Protein AF-0000000072359428 (afdb_homodimer)

Solvent-accessible surface area (backbone atoms only — not comparable to full-atom values): 25818 Å² total; per-residue (Å²): 136,83,78,75,73,73,77,70,77,73,68,70,81,66,77,70,60,79,61,84,50,52,76,42,73,44,47,51,70,35,73,36,71,45,83,36,93,67,62,65,69,83,27,44,45,38,39,34,38,40,37,38,38,74,99,46,74,60,21,38,40,35,39,33,54,75,74,69,42,76,48,71,44,74,64,81,57,83,37,56,37,70,33,96,43,54,81,77,38,55,28,41,31,28,56,56,30,44,73,77,65,28,30,40,38,32,34,34,37,30,34,48,50,47,34,39,37,45,51,29,32,71,46,52,74,50,75,50,70,48,94,87,64,39,36,37,41,33,33,39,54,5,24,58,64,51,44,80,48,59,40,67,79,58,61,63,51,73,48,74,44,77,77,54,98,65,18,16,26,31,37,36,38,32,40,68,87,61,87,81,65,48,63,41,32,38,41,38,44,39,96,77,50,70,48,75,50,73,47,54,70,83,56,72,94,73,79,73,75,74,76,71,76,76,75,75,70,74,67,75,69,65,82,73,131,136,83,79,76,76,74,77,71,79,75,70,71,79,66,77,68,60,79,61,83,49,52,76,41,72,44,47,52,70,36,74,36,69,45,83,37,92,68,64,62,66,82,28,44,45,37,40,34,39,40,38,39,36,73,98,46,75,60,20,37,39,34,38,31,55,76,74,69,42,75,48,70,43,73,63,82,55,84,36,55,38,70,33,97,42,56,80,77,39,54,28,41,30,28,57,56,30,43,73,78,64,26,30,39,39,33,33,35,39,30,34,47,48,49,35,39,36,46,52,28,32,71,45,53,74,48,76,50,70,47,94,86,65,38,36,36,42,32,32,39,55,5,24,59,63,52,44,81,46,60,40,68,79,59,60,62,51,75,48,76,46,76,76,52,98,62,18,16,26,31,38,36,37,32,40,68,89,62,89,79,66,50,63,40,32,38,41,38,45,39,97,81,49,71,48,76,51,73,48,55,68,83,56,73,96,72,78,74,74,74,78,72,75,74,77,76,72,72,68,75,70,64,81,74,130

Radius of gyration: 37.24 Å; Cα contacts (8 Å, |Δi|>4): 942; chains: 2; bounding box: 55×124×77 Å

Nearest PDB structures (foldseek):
  9gwt-assembly1_P  TM=5.109E-01  e=6.189E-21  Homo sapiens
  4bfg-assembly1_A  TM=5.091E-01  e=2.464E-17  Mus musculus
  4bfe-assembly3_C  TM=4.968E-01  e=8.534E-16  Mus musculus
  8d2v-assembly1_C  TM=3.908E-01  e=1.036E-04  Mus musculus
  6kru-assembly3_E  TM=4.128E-01  e=3.398E-03  Mus musculus

Structure (mmCIF, N/CA/C/O backbone):
data_AF-0000000072359428-model_v1
#
loop_
_entity.id
_entity.type
_entity.pdbx_description
1 polymer 'Uncharacterized protein'
#
loop_
_atom_site.group_PDB
_atom_site.id
_atom_site.type_symbol
_atom_site.label_atom_id
_atom_site.label_alt_id
_atom_site.label_comp_id
_atom_site.label_asym_id
_atom_site.label_entity_id
_atom_site.label_seq_id
_atom_site.pdbx_PDB_ins_code
_atom_site.Cartn_x
_atom_site.Cartn_y
_atom_site.Cartn_z
_atom_site.occupancy
_atom_site.B_iso_or_equiv
_atom_site.auth_seq_id
_atom_site.auth_comp_id
_atom_site.auth_asym_id
_atom_site.auth_atom_id
_atom_site.pdbx_PDB_model_num
ATOM 1 N N . MET A 1 1 ? 34.844 -5.832 9.617 1 22.41 1 MET A N 1
ATOM 2 C CA . MET A 1 1 ? 33.844 -5.688 8.57 1 22.41 1 MET A CA 1
ATOM 3 C C . MET A 1 1 ? 32.469 -6.062 9.078 1 22.41 1 MET A C 1
ATOM 5 O O . MET A 1 1 ? 32.219 -7.215 9.445 1 22.41 1 MET A O 1
ATOM 9 N N . LYS A 1 2 ? 31.766 -5.066 9.742 1 27.42 2 LYS A N 1
ATOM 10 C CA . LYS A 1 2 ? 30.641 -5.09 10.664 1 27.42 2 LYS A CA 1
ATOM 11 C C . LYS A 1 2 ? 29.375 -5.582 9.977 1 27.42 2 LYS A C 1
ATOM 13 O O . LYS A 1 2 ? 29.016 -5.094 8.898 1 27.42 2 LYS A O 1
ATOM 18 N N . ASN A 1 3 ? 29 -6.863 10.156 1 22.38 3 ASN A N 1
ATOM 19 C CA . ASN A 1 3 ? 27.844 -7.629 9.711 1 22.38 3 ASN A CA 1
ATOM 20 C C . ASN A 1 3 ? 26.547 -6.902 10.031 1 22.38 3 ASN A C 1
ATOM 22 O O . ASN A 1 3 ? 26.156 -6.801 11.195 1 22.38 3 ASN A O 1
ATOM 26 N N . LYS A 1 4 ? 26.297 -5.797 9.305 1 32.72 4 LYS A N 1
ATOM 27 C CA . LYS A 1 4 ? 25.016 -5.09 9.445 1 32.72 4 LYS A CA 1
ATOM 28 C C . LYS A 1 4 ? 23.844 -6.059 9.383 1 32.72 4 LYS A C 1
ATOM 30 O O . LYS A 1 4 ? 23.656 -6.746 8.375 1 32.72 4 LYS A O 1
ATOM 35 N N . HIS A 1 5 ? 23.516 -6.719 10.477 1 26.56 5 HIS A N 1
ATOM 36 C CA . HIS A 1 5 ? 22.391 -7.613 10.711 1 26.56 5 HIS A CA 1
ATOM 37 C C . HIS A 1 5 ? 21.094 -7.023 10.172 1 26.56 5 HIS A C 1
ATOM 39 O O . HIS A 1 5 ? 20.609 -6 10.672 1 26.56 5 HIS A O 1
ATOM 45 N N . MET A 1 6 ? 20.984 -7.086 8.93 1 27.69 6 MET A N 1
ATOM 46 C CA . MET A 1 6 ? 19.672 -6.887 8.328 1 27.69 6 MET A CA 1
ATOM 47 C C . MET A 1 6 ? 18.609 -7.742 9.023 1 27.69 6 MET A C 1
ATOM 49 O O . MET A 1 6 ? 18.672 -8.969 8.984 1 27.69 6 MET A O 1
ATOM 53 N N . LYS A 1 7 ? 18.219 -7.375 10.18 1 28.61 7 LYS A N 1
ATOM 54 C CA . LYS A 1 7 ? 17.094 -8.016 10.859 1 28.61 7 LYS A CA 1
ATOM 55 C C . LYS A 1 7 ? 15.906 -8.211 9.914 1 28.61 7 LYS A C 1
ATOM 57 O O . LYS A 1 7 ? 15.328 -7.242 9.422 1 28.61 7 LYS A O 1
ATOM 62 N N . TYR A 1 8 ? 15.984 -9.32 9.133 1 27.42 8 TYR A N 1
ATOM 63 C CA . TYR A 1 8 ? 14.859 -9.859 8.367 1 27.42 8 TYR A CA 1
ATOM 64 C C . TYR A 1 8 ? 13.602 -9.93 9.227 1 27.42 8 TYR A C 1
ATOM 66 O O . TYR A 1 8 ? 13.656 -10.297 10.398 1 27.42 8 TYR A O 1
ATOM 74 N N . PHE A 1 9 ? 12.766 -9.023 9.016 1 29.16 9 PHE A N 1
ATOM 75 C CA . PHE A 1 9 ? 11.414 -9.109 9.555 1 29.16 9 PHE A CA 1
ATOM 76 C C . PHE A 1 9 ? 10.812 -10.484 9.289 1 29.16 9 PHE A C 1
ATOM 78 O O . PHE A 1 9 ? 10.477 -10.812 8.148 1 29.16 9 PHE A O 1
ATOM 85 N N . HIS A 1 10 ? 11.32 -11.469 9.969 1 27.42 10 HIS A N 1
ATOM 86 C CA . HIS A 1 10 ? 10.547 -12.695 9.875 1 27.42 10 HIS A CA 1
ATOM 87 C C . HIS A 1 10 ? 9.102 -12.469 10.305 1 27.42 10 HIS A C 1
ATOM 89 O O . HIS A 1 10 ? 8.82 -12.258 11.484 1 27.42 10 HIS A O 1
ATOM 95 N N . TYR A 1 11 ? 8.344 -11.766 9.547 1 30.64 11 TYR A N 1
ATOM 96 C CA . TYR A 1 11 ? 6.906 -11.812 9.766 1 30.64 11 TYR A CA 1
ATOM 97 C C . TYR A 1 11 ? 6.414 -13.258 9.836 1 30.64 11 TYR A C 1
ATOM 99 O O . TYR A 1 11 ? 6.609 -14.031 8.891 1 30.64 11 TYR A O 1
ATOM 107 N N . SER A 1 12 ? 6.461 -13.766 10.93 1 31.34 12 SER A N 1
ATOM 108 C CA . SER A 1 12 ? 5.703 -15.008 11.062 1 31.34 12 SER A CA 1
ATOM 109 C C . SER A 1 12 ? 4.32 -14.875 10.43 1 31.34 12 SER A C 1
ATOM 111 O O . SER A 1 12 ? 3.641 -13.867 10.609 1 31.34 12 SER A O 1
ATOM 113 N N . LEU A 1 13 ? 4.051 -15.422 9.32 1 35.75 13 LEU A N 1
ATOM 114 C CA . LEU A 1 13 ? 2.73 -15.656 8.75 1 35.75 13 LEU A CA 1
ATOM 115 C C . LEU A 1 13 ? 1.681 -15.805 9.844 1 35.75 13 LEU A C 1
ATOM 117 O O . LEU A 1 13 ? 1.686 -16.797 10.586 1 35.75 13 LEU A O 1
ATOM 121 N N . CYS A 1 14 ? 1.365 -14.859 10.5 1 36.5 14 CYS A N 1
ATOM 122 C CA . CYS A 1 14 ? 0.191 -15.023 11.352 1 36.5 14 CYS A CA 1
ATOM 123 C C . CYS A 1 14 ? -0.975 -15.602 10.562 1 36.5 14 CYS A C 1
ATOM 125 O O . CYS A 1 14 ? -1.206 -15.227 9.414 1 36.5 14 CYS A O 1
ATOM 127 N N . ALA A 1 15 ? -1.546 -16.734 10.867 1 38.88 15 ALA A N 1
ATOM 128 C CA . ALA A 1 15 ? -2.631 -17.594 10.406 1 38.88 15 ALA A CA 1
ATOM 129 C C . ALA A 1 15 ? -3.812 -16.781 9.906 1 38.88 15 ALA A C 1
ATOM 131 O O . ALA A 1 15 ? -4.516 -17.188 8.977 1 38.88 15 ALA A O 1
ATOM 132 N N . GLY A 1 1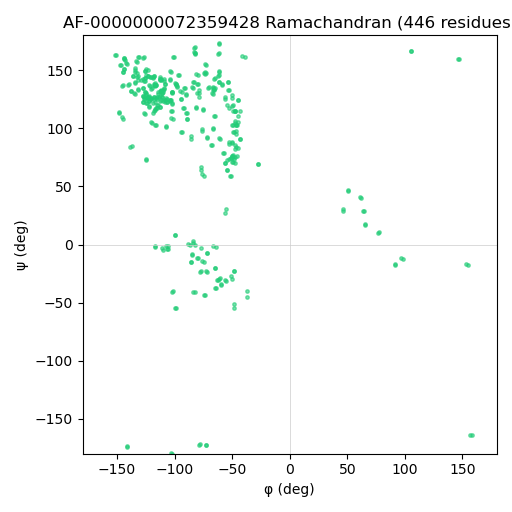6 ? -4.242 -15.75 10.602 1 41.44 16 GLY A N 1
ATOM 133 C CA . GLY A 1 16 ? -5.641 -15.359 10.492 1 41.44 16 GLY A CA 1
ATOM 134 C C . GLY A 1 16 ? -5.949 -14.609 9.211 1 41.44 16 GLY A C 1
ATOM 135 O O . GLY A 1 16 ? -7.066 -14.125 9.023 1 41.44 16 GLY A O 1
ATOM 136 N N . VAL A 1 17 ? -5 -14.031 8.617 1 48.41 17 VAL A N 1
ATOM 137 C CA . VAL A 1 17 ? -5.492 -13.344 7.43 1 48.41 17 VAL A CA 1
ATOM 138 C C . VAL A 1 17 ? -5.863 -14.367 6.359 1 48.41 17 VAL A C 1
ATOM 140 O O . VAL A 1 17 ? -5.031 -15.188 5.957 1 48.41 17 VAL A O 1
ATOM 143 N N . GLN A 1 18 ? -7.078 -14.812 6.316 1 49.91 18 GLN A N 1
ATOM 144 C CA . GLN A 1 18 ? -7.555 -15.648 5.223 1 49.91 18 GLN A CA 1
ATOM 145 C C . GLN A 1 18 ? -7.238 -15.023 3.867 1 49.91 18 GLN A C 1
ATOM 147 O O . GLN A 1 18 ? -7.949 -14.133 3.41 1 49.91 18 GLN A O 1
ATOM 152 N N . LEU A 1 19 ? -5.988 -14.805 3.609 1 54.59 19 LEU A N 1
ATOM 153 C CA . LEU A 1 19 ? -5.656 -14.312 2.277 1 54.59 19 LEU A CA 1
ATOM 154 C C . LEU A 1 19 ? -6.078 -15.312 1.207 1 54.59 19 LEU A C 1
ATOM 156 O O . LEU A 1 19 ? -5.676 -16.484 1.245 1 54.59 19 LEU A O 1
ATOM 160 N N . THR A 1 20 ? -7.297 -15.148 0.69 1 60.06 20 THR A N 1
ATOM 161 C CA . THR A 1 20 ? -7.512 -15.914 -0.532 1 60.06 20 THR A CA 1
ATOM 162 C C . THR A 1 20 ? -6.359 -15.703 -1.513 1 60.06 20 THR A C 1
ATOM 164 O O . THR A 1 20 ? -6.082 -14.57 -1.914 1 60.06 20 THR A O 1
ATOM 167 N N . LEU A 1 21 ? -5.461 -16.609 -1.476 1 72.81 21 LEU A N 1
ATOM 168 C CA . LEU A 1 21 ? -4.293 -16.516 -2.342 1 72.81 21 LEU A CA 1
ATOM 169 C C . LEU A 1 21 ? -4.648 -16.875 -3.779 1 72.81 21 LEU A C 1
ATOM 171 O O . LEU A 1 21 ? -5.238 -17.922 -4.031 1 72.81 21 LEU A O 1
ATOM 175 N N . PRO A 1 22 ? -4.5 -15.891 -4.633 1 78.56 22 PRO A N 1
ATOM 176 C CA . PRO A 1 22 ? -4.695 -16.266 -6.035 1 78.56 22 PRO A CA 1
ATOM 177 C C . PRO A 1 22 ? -3.818 -17.438 -6.457 1 78.56 22 PRO A C 1
ATOM 179 O O . PRO A 1 22 ? -2.721 -17.625 -5.922 1 78.56 22 PRO A O 1
ATOM 182 N N . CYS A 1 23 ? -4.398 -18.359 -7.266 1 86.38 23 CYS A N 1
ATOM 183 C CA . CYS A 1 23 ? -3.65 -19.469 -7.848 1 86.38 23 CYS A CA 1
ATOM 184 C C . CYS A 1 23 ? -3.061 -19.078 -9.195 1 86.38 23 CYS A C 1
ATOM 186 O O . CYS A 1 23 ? -3.736 -18.469 -10.023 1 86.38 23 CYS A O 1
ATOM 188 N N . LEU A 1 24 ? -1.746 -19.359 -9.242 1 90.81 24 LEU A N 1
ATOM 189 C CA . LEU A 1 24 ? -1.085 -19.156 -10.523 1 90.81 24 LEU A CA 1
ATOM 190 C C . LEU A 1 24 ? -0.657 -20.5 -11.133 1 90.81 24 LEU A C 1
ATOM 192 O O . LEU A 1 24 ? -0.22 -21.391 -10.414 1 90.81 24 LEU A O 1
ATOM 196 N N . TYR A 1 25 ? -0.8 -20.625 -12.508 1 93.25 25 TYR A N 1
ATOM 197 C CA . TYR A 1 25 ? -0.506 -21.875 -13.211 1 93.25 25 TYR A CA 1
ATOM 198 C C . TYR A 1 25 ? 0.501 -21.641 -14.328 1 93.25 25 TYR A C 1
ATOM 200 O O . TYR A 1 25 ? 0.16 -21.734 -15.508 1 93.25 25 TYR A O 1
ATOM 208 N N . PRO A 1 26 ? 1.696 -21.422 -13.953 1 94.62 26 PRO A N 1
ATOM 209 C CA . PRO A 1 26 ? 2.695 -21.281 -15.008 1 94.62 26 PRO A CA 1
ATOM 210 C C . PRO A 1 26 ? 3.035 -22.609 -15.688 1 94.62 26 PRO A C 1
ATOM 212 O O . PRO A 1 26 ? 2.902 -23.672 -15.078 1 94.62 26 PRO A O 1
ATOM 215 N N . VAL A 1 27 ? 3.488 -22.516 -16.938 1 95.25 27 VAL A N 1
ATOM 216 C CA . VAL A 1 27 ? 3.812 -23.719 -17.703 1 95.25 27 VAL A CA 1
ATOM 217 C C . VAL A 1 27 ? 5.316 -23.969 -17.656 1 95.25 27 VAL A C 1
ATOM 219 O O . VAL A 1 27 ? 6.117 -23.062 -17.875 1 95.25 27 VAL A O 1
ATOM 222 N N . CYS A 1 28 ? 5.605 -25.188 -17.484 1 95 28 CYS A N 1
ATOM 223 C CA . CYS A 1 28 ? 7.004 -25.594 -17.406 1 95 28 CYS A CA 1
ATOM 224 C C . CYS A 1 28 ? 7.746 -25.203 -18.688 1 95 28 CYS A C 1
ATOM 226 O O . CYS A 1 28 ? 7.23 -25.391 -19.781 1 95 28 CYS A O 1
ATOM 228 N N . GLY A 1 29 ? 8.961 -24.688 -18.453 1 94.38 29 GLY A N 1
ATOM 229 C CA . GLY A 1 29 ? 9.797 -24.328 -19.594 1 94.38 29 GLY A CA 1
ATOM 230 C C . GLY A 1 29 ? 9.625 -22.891 -20.031 1 94.38 29 GLY A C 1
ATOM 231 O O . GLY A 1 29 ? 10.445 -22.359 -20.781 1 94.38 29 GLY A O 1
ATOM 232 N N . TYR A 1 30 ? 8.57 -22.312 -19.594 1 94 30 TYR A N 1
ATOM 233 C CA . TYR A 1 30 ? 8.32 -20.922 -19.953 1 94 30 TYR A CA 1
ATOM 234 C C . TYR A 1 30 ? 8.656 -19.984 -18.797 1 94 30 TYR A C 1
ATOM 236 O O . TYR A 1 30 ? 9.031 -20.438 -17.703 1 94 30 TYR A O 1
ATOM 244 N N . LYS A 1 31 ? 8.453 -18.688 -19.047 1 93 31 LYS A N 1
ATOM 245 C CA . LYS A 1 31 ? 8.727 -17.688 -18.031 1 93 31 LYS A CA 1
ATOM 246 C C . LYS A 1 31 ? 7.488 -17.406 -17.188 1 93 31 LYS A C 1
ATOM 248 O O . LYS A 1 31 ? 6.375 -17.328 -17.703 1 93 31 LYS A O 1
ATOM 253 N N . GLY A 1 32 ? 7.703 -17.359 -15.906 1 93.56 32 GLY A N 1
ATOM 254 C CA . GLY A 1 32 ? 6.645 -16.953 -15 1 93.56 32 GLY A CA 1
ATOM 255 C C . GLY A 1 32 ? 6.93 -15.625 -14.312 1 93.56 32 GLY A C 1
ATOM 256 O O . GLY A 1 32 ? 8.07 -15.352 -13.93 1 93.56 32 GLY A O 1
ATOM 257 N N . ILE A 1 33 ? 5.863 -14.836 -14.141 1 90.81 33 ILE A N 1
ATOM 258 C CA . ILE A 1 33 ? 6.012 -13.523 -13.516 1 90.81 33 ILE A CA 1
ATOM 259 C C . ILE A 1 33 ? 5.023 -13.391 -12.359 1 90.81 33 ILE A C 1
ATOM 261 O O . ILE A 1 33 ? 3.842 -13.703 -12.5 1 90.81 33 ILE A O 1
ATOM 265 N N . LEU A 1 34 ? 5.535 -13.031 -11.25 1 90.75 34 LEU A N 1
ATOM 266 C CA . LEU A 1 34 ? 4.695 -12.766 -10.086 1 90.75 34 LEU A CA 1
ATOM 267 C C . LEU A 1 34 ? 4.734 -11.289 -9.711 1 90.75 34 LEU A C 1
ATOM 269 O O . LEU A 1 34 ? 5.805 -10.742 -9.438 1 90.75 34 LEU A O 1
ATOM 273 N N . SER A 1 35 ? 3.598 -10.711 -9.586 1 87.75 35 SER A N 1
ATOM 274 C CA . SER A 1 35 ? 3.525 -9.281 -9.312 1 87.75 35 SER A CA 1
ATOM 275 C C . SER A 1 35 ? 3.336 -9.016 -7.82 1 87.75 35 SER A C 1
ATOM 277 O O . SER A 1 35 ? 2.789 -9.852 -7.102 1 87.75 35 SER A O 1
ATOM 279 N N . CYS A 1 36 ? 3.928 -7.938 -7.41 1 84.75 36 CYS A N 1
ATOM 280 C CA . CYS A 1 36 ? 3.695 -7.348 -6.098 1 84.75 36 CYS A CA 1
ATOM 281 C C . CYS A 1 36 ? 3.219 -5.906 -6.227 1 84.75 36 CYS A C 1
ATOM 283 O O . CYS A 1 36 ? 3.725 -5.152 -7.059 1 84.75 36 CYS A O 1
ATOM 285 N N . PRO A 1 37 ? 2.018 -5.695 -5.613 1 71.25 37 PRO A N 1
ATOM 286 C CA . PRO A 1 37 ? 1.482 -4.34 -5.766 1 71.25 37 PRO A CA 1
ATOM 287 C C . PRO A 1 37 ? 2.521 -3.258 -5.484 1 71.25 37 PRO A C 1
ATOM 289 O O . PRO A 1 37 ? 3.359 -3.42 -4.594 1 71.25 37 PRO A O 1
ATOM 292 N N . ARG A 1 38 ? 2.807 -2.514 -6.625 1 61.66 38 ARG A N 1
ATOM 293 C CA . ARG A 1 38 ? 3.711 -1.375 -6.508 1 61.66 38 ARG A CA 1
ATOM 294 C C . ARG A 1 38 ? 2.959 -0.117 -6.09 1 61.66 38 ARG A C 1
ATOM 296 O O . ARG A 1 38 ? 1.984 0.274 -6.738 1 61.66 38 ARG A O 1
ATOM 303 N N . ILE A 1 39 ? 2.893 0.075 -4.887 1 60.44 39 ILE A N 1
ATOM 304 C CA 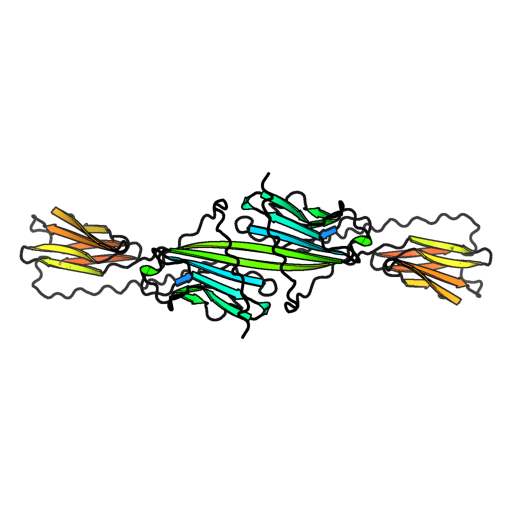. ILE A 1 39 ? 2.355 1.424 -4.746 1 60.44 39 ILE A CA 1
ATOM 305 C C . ILE A 1 39 ? 3.455 2.449 -5.016 1 60.44 39 ILE A C 1
ATOM 307 O O . ILE A 1 39 ? 4.625 2.088 -5.172 1 60.44 39 ILE A O 1
ATOM 311 N N . SER A 1 40 ? 3.266 3.676 -4.809 1 60.97 40 SER A N 1
ATOM 312 C CA . SER A 1 40 ? 4.156 4.793 -5.105 1 60.97 40 SER A CA 1
ATOM 313 C C . SER A 1 40 ? 5.574 4.516 -4.617 1 60.97 40 SER A C 1
ATOM 315 O O . SER A 1 40 ? 5.773 4.145 -3.459 1 60.97 40 SER A O 1
ATOM 317 N N . LEU A 1 41 ? 6.566 4.398 -5.629 1 58.88 41 LEU A N 1
ATOM 318 C CA . LEU A 1 41 ? 7.98 4.191 -5.348 1 58.88 41 LEU A CA 1
ATOM 319 C C . LEU A 1 41 ? 8.477 5.18 -4.297 1 58.88 41 LEU A C 1
ATOM 321 O O . LEU A 1 41 ? 9.445 4.902 -3.588 1 58.88 41 LEU A O 1
ATOM 325 N N . THR A 1 42 ? 7.762 6.258 -4.191 1 64.38 42 THR A N 1
ATOM 326 C CA . THR A 1 42 ? 8.273 7.273 -3.277 1 64.38 42 THR A CA 1
ATOM 327 C C . THR A 1 42 ? 7.926 6.93 -1.833 1 64.38 42 THR A C 1
ATOM 329 O O . THR A 1 42 ? 8.609 7.363 -0.904 1 64.38 42 THR A O 1
ATOM 332 N N . THR A 1 43 ? 7.051 5.957 -1.706 1 75.44 43 THR A N 1
ATOM 333 C CA . THR A 1 43 ? 6.617 5.734 -0.331 1 75.44 43 THR A CA 1
ATOM 334 C C . THR A 1 43 ? 7.012 4.34 0.14 1 75.44 43 THR A C 1
ATOM 336 O O . THR A 1 43 ? 6.832 4 1.312 1 75.44 43 THR A O 1
ATOM 339 N N . VAL A 1 44 ? 7.648 3.582 -0.77 1 77 44 VAL A N 1
ATOM 340 C CA . VAL A 1 44 ? 7.953 2.207 -0.386 1 77 44 VAL A CA 1
ATOM 341 C C . VAL A 1 44 ? 9.266 2.164 0.391 1 77 44 VAL A C 1
ATOM 343 O O . VAL A 1 44 ? 10.234 2.828 0.019 1 77 44 VAL A O 1
ATOM 346 N N . LEU A 1 45 ? 9.273 1.443 1.448 1 82.69 45 LEU A N 1
ATOM 347 C CA . LEU A 1 45 ? 10.477 1.282 2.264 1 82.69 45 LEU A CA 1
ATOM 348 C C . LEU A 1 45 ? 11.172 -0.04 1.952 1 82.69 45 LEU A C 1
ATOM 350 O O . LEU A 1 45 ? 12.352 -0.058 1.611 1 82.69 45 LEU A O 1
ATOM 354 N N . VAL A 1 46 ? 10.531 -0.972 2.043 1 85.88 46 VAL A N 1
ATOM 355 C CA . VAL A 1 46 ? 11.094 -2.303 1.845 1 85.88 46 VAL A CA 1
ATOM 356 C C . VAL A 1 46 ? 10.062 -3.209 1.183 1 85.88 46 VAL A C 1
ATOM 358 O O . VAL A 1 46 ? 8.875 -3.15 1.511 1 85.88 46 VAL A O 1
ATOM 361 N N . THR A 1 47 ? 10.508 -3.967 0.244 1 88.06 47 THR A N 1
ATOM 362 C CA . THR A 1 47 ? 9.711 -5.035 -0.352 1 88.06 47 THR A CA 1
ATOM 363 C C . THR A 1 47 ? 10.398 -6.387 -0.167 1 88.06 47 THR A C 1
ATOM 365 O O . THR A 1 47 ? 11.609 -6.508 -0.361 1 88.06 47 THR A O 1
ATOM 368 N N . THR A 1 48 ? 9.641 -7.355 0.239 1 90.5 48 THR A N 1
ATOM 369 C CA . THR A 1 48 ? 10.211 -8.672 0.491 1 90.5 48 THR A CA 1
ATOM 370 C C . THR A 1 48 ? 9.383 -9.766 -0.183 1 90.5 48 THR A C 1
ATOM 372 O O . THR A 1 48 ? 8.148 -9.742 -0.123 1 90.5 48 THR A O 1
ATOM 375 N N . TRP A 1 49 ? 10.094 -10.656 -0.857 1 92.44 49 TRP A N 1
ATOM 376 C CA . TRP A 1 49 ? 9.492 -11.898 -1.334 1 92.44 49 TRP A CA 1
ATOM 377 C C . TRP A 1 49 ? 9.914 -13.078 -0.464 1 92.44 49 TRP A C 1
ATOM 379 O O . TRP A 1 49 ? 11.102 -13.289 -0.224 1 92.44 49 TRP A O 1
ATOM 389 N N . GLU A 1 50 ? 8.945 -13.742 0.053 1 94 50 GLU A N 1
ATOM 390 C CA . GLU A 1 50 ? 9.195 -15.031 0.695 1 94 50 GLU A CA 1
ATOM 391 C C . GLU A 1 50 ? 8.773 -16.188 -0.208 1 94 50 GLU A C 1
ATOM 393 O O . GLU A 1 50 ? 7.617 -16.266 -0.626 1 94 50 GLU A O 1
ATOM 398 N N . ILE A 1 51 ? 9.664 -17 -0.433 1 94.75 51 ILE A N 1
ATOM 399 C CA . ILE A 1 51 ? 9.445 -18.125 -1.332 1 94.75 51 ILE A CA 1
ATOM 400 C C . ILE A 1 51 ? 9.477 -19.438 -0.539 1 94.75 51 ILE A C 1
ATOM 402 O O . ILE A 1 51 ? 10.492 -19.766 0.075 1 94.75 51 ILE A O 1
ATOM 406 N N . ILE A 1 52 ? 8.414 -20.109 -0.562 1 94.06 52 ILE A N 1
ATOM 407 C CA . ILE A 1 52 ? 8.281 -21.375 0.164 1 94.06 52 ILE A CA 1
ATOM 408 C C . ILE A 1 52 ? 8.055 -22.516 -0.822 1 94.06 52 ILE A C 1
ATOM 410 O O . ILE A 1 52 ? 6.941 -22.688 -1.33 1 94.06 52 ILE A O 1
ATOM 414 N N . LEU A 1 53 ? 9.094 -23.266 -1.055 1 92.56 53 LEU A N 1
ATOM 415 C CA . LEU A 1 53 ? 9.039 -24.391 -1.972 1 92.56 53 LEU A CA 1
ATOM 416 C C . LEU A 1 53 ? 8.93 -25.703 -1.207 1 92.56 53 LEU A C 1
ATOM 418 O O . LEU A 1 53 ? 9.211 -25.75 -0.007 1 92.56 53 LEU A O 1
ATOM 422 N N . ARG A 1 54 ? 8.508 -26.672 -1.927 1 84.5 54 ARG A N 1
ATOM 423 C CA . ARG A 1 54 ? 8.359 -27.984 -1.301 1 84.5 54 ARG A CA 1
ATOM 424 C C . ARG A 1 54 ? 9.719 -28.562 -0.916 1 84.5 54 ARG A C 1
ATOM 426 O O . ARG A 1 54 ? 10.656 -28.531 -1.711 1 84.5 54 ARG A O 1
ATOM 433 N N . ASP A 1 55 ? 9.875 -29.016 0.293 1 82.31 55 ASP A N 1
ATOM 434 C CA . ASP A 1 55 ? 11.016 -29.75 0.823 1 82.31 55 ASP A CA 1
ATOM 435 C C . ASP A 1 55 ? 12.273 -28.891 0.835 1 82.31 55 ASP A C 1
ATOM 437 O O . ASP A 1 55 ? 13.383 -29.391 0.63 1 82.31 55 ASP A O 1
ATOM 441 N N . LYS A 1 56 ? 12.156 -27.641 0.726 1 86.5 56 LYS A N 1
ATOM 442 C CA . LYS A 1 56 ? 13.281 -26.719 0.812 1 86.5 56 LYS A CA 1
ATOM 443 C C . LYS A 1 56 ? 13.039 -25.641 1.868 1 86.5 56 LYS A C 1
ATOM 445 O O . LYS A 1 56 ? 11.891 -25.297 2.156 1 86.5 56 LYS A O 1
ATOM 450 N N . PRO A 1 57 ? 14.094 -25.188 2.467 1 89.81 57 PRO A N 1
ATOM 451 C CA . PRO A 1 57 ? 13.922 -24.031 3.34 1 89.81 57 PRO A CA 1
ATOM 452 C C . PRO A 1 57 ? 13.414 -22.797 2.592 1 89.81 57 PRO A C 1
ATOM 454 O O . PRO A 1 57 ? 13.703 -22.625 1.403 1 89.81 57 PRO A O 1
ATOM 457 N N . SER A 1 58 ? 12.68 -22.031 3.314 1 93.19 58 SER A N 1
ATOM 458 C CA . SER A 1 58 ? 12.148 -20.828 2.686 1 93.19 58 SER A CA 1
ATOM 459 C C . SER A 1 58 ? 13.266 -19.859 2.297 1 93.19 58 SER A C 1
ATOM 461 O O . SER A 1 58 ? 14.305 -19.812 2.959 1 93.19 58 SER A O 1
ATOM 463 N N . CYS A 1 59 ? 13.023 -19.266 1.21 1 93.5 59 CYS A N 1
ATOM 464 C CA . CYS A 1 59 ? 13.906 -18.25 0.671 1 93.5 59 CYS A CA 1
ATOM 465 C C . CYS A 1 59 ? 13.281 -16.859 0.782 1 93.5 59 CYS A C 1
ATOM 467 O O . CYS A 1 59 ? 12.078 -16.703 0.565 1 93.5 59 CYS A O 1
ATOM 469 N N . THR A 1 60 ? 14.133 -15.883 1.176 1 93.5 60 THR A N 1
ATOM 470 C CA . THR A 1 60 ? 13.633 -14.508 1.264 1 93.5 60 THR A CA 1
ATOM 471 C C . THR A 1 60 ? 14.477 -13.57 0.404 1 93.5 60 THR A C 1
ATOM 473 O O . THR A 1 60 ? 15.703 -13.594 0.476 1 93.5 60 THR A O 1
ATOM 476 N N . ARG A 1 61 ? 13.844 -12.859 -0.424 1 91.5 61 ARG A N 1
ATOM 477 C CA . ARG A 1 61 ? 14.469 -11.789 -1.188 1 91.5 61 ARG A CA 1
ATOM 478 C C . ARG A 1 61 ? 13.891 -10.43 -0.805 1 91.5 61 ARG A C 1
ATOM 480 O O . ARG A 1 61 ? 12.672 -10.242 -0.82 1 91.5 61 ARG A O 1
ATOM 487 N N . ALA A 1 62 ? 14.812 -9.531 -0.454 1 90.69 62 ALA A N 1
ATOM 488 C CA . ALA A 1 62 ? 14.336 -8.227 0.012 1 90.69 62 ALA A CA 1
ATOM 489 C C . ALA A 1 62 ? 14.969 -7.094 -0.791 1 90.69 62 ALA A C 1
ATOM 491 O O . ALA A 1 62 ? 16.125 -7.191 -1.204 1 90.69 62 ALA A O 1
ATOM 492 N N . TYR A 1 63 ? 14.211 -6.07 -1.037 1 88.12 63 TYR A N 1
ATOM 493 C CA . TYR A 1 63 ? 14.68 -4.824 -1.634 1 88.12 63 TYR A CA 1
ATOM 494 C C . TYR A 1 63 ? 14.43 -3.645 -0.7 1 88.12 63 TYR A C 1
ATOM 496 O O . TYR A 1 63 ? 13.305 -3.443 -0.233 1 88.12 63 TYR A O 1
ATOM 504 N N . ARG A 1 64 ? 15.492 -2.961 -0.467 1 84.75 64 ARG A N 1
ATOM 505 C CA . ARG A 1 64 ? 15.406 -1.755 0.349 1 84.75 64 ARG A CA 1
ATOM 506 C C . ARG A 1 64 ? 15.586 -0.503 -0.502 1 84.75 64 ARG A C 1
ATOM 508 O O . ARG A 1 64 ? 16.656 -0.277 -1.062 1 84.75 64 ARG A O 1
ATOM 515 N N . ARG A 1 65 ? 14.695 0.307 -0.438 1 81 65 ARG A N 1
ATOM 516 C CA . ARG A 1 65 ? 14.695 1.473 -1.316 1 81 65 ARG A CA 1
ATOM 517 C C . ARG A 1 65 ? 15.734 2.494 -0.867 1 81 65 ARG A C 1
ATOM 519 O O . ARG A 1 65 ? 16.453 3.062 -1.693 1 81 65 ARG A O 1
ATOM 526 N N . HIS A 1 66 ? 15.852 2.785 0.421 1 77.81 66 HIS A N 1
ATOM 527 C CA . HIS A 1 66 ? 16.719 3.84 0.937 1 77.81 66 HIS A CA 1
ATOM 528 C C . HIS A 1 66 ? 18.172 3.588 0.562 1 77.81 66 HIS A C 1
ATOM 530 O O . HIS A 1 66 ? 18.922 4.531 0.294 1 77.81 66 HIS A O 1
ATOM 536 N N . THR A 1 67 ? 18.531 2.328 0.542 1 82.44 67 THR A N 1
ATOM 537 C CA . THR A 1 67 ? 19.906 1.992 0.206 1 82.44 67 THR A CA 1
ATOM 538 C C . THR A 1 67 ? 20 1.419 -1.206 1 82.44 67 THR A C 1
ATOM 540 O O . THR A 1 67 ? 21.094 1.162 -1.71 1 82.44 67 THR A O 1
ATOM 543 N N . ASN A 1 68 ? 18.891 1.256 -1.797 1 84.19 68 ASN A N 1
ATOM 544 C CA . ASN A 1 68 ? 18.828 0.633 -3.115 1 84.19 68 ASN A CA 1
ATOM 545 C C . ASN A 1 68 ? 19.594 -0.692 -3.146 1 84.19 68 ASN A C 1
ATOM 547 O O . ASN A 1 68 ? 20.406 -0.928 -4.043 1 84.19 68 ASN A O 1
ATOM 551 N N . GLU A 1 69 ? 19.359 -1.477 -2.16 1 86.56 69 GLU A N 1
ATOM 552 C CA . GLU A 1 69 ? 20.047 -2.756 -2.021 1 86.56 69 GLU A CA 1
ATOM 553 C C . GLU A 1 69 ? 19.062 -3.92 -2.043 1 86.56 69 GLU A C 1
ATOM 555 O O . GLU A 1 69 ? 17.938 -3.795 -1.551 1 86.56 69 GLU A O 1
ATOM 560 N N . THR A 1 70 ? 19.578 -5.012 -2.684 1 87.62 70 THR A N 1
ATOM 561 C CA . THR A 1 70 ? 18.844 -6.266 -2.605 1 87.62 70 THR A CA 1
ATOM 562 C C . THR A 1 70 ? 19.578 -7.273 -1.733 1 87.62 70 THR A C 1
ATOM 564 O O . THR A 1 70 ? 20.812 -7.305 -1.723 1 87.62 70 THR A O 1
ATOM 567 N N . ARG A 1 71 ? 18.859 -7.949 -1.011 1 88.56 71 ARG A N 1
ATOM 568 C CA . ARG A 1 71 ? 19.406 -9.008 -0.17 1 88.56 71 ARG A CA 1
ATOM 569 C C . ARG A 1 71 ? 18.641 -10.312 -0.358 1 88.56 71 ARG A C 1
ATOM 571 O O . ARG A 1 71 ? 17.422 -10.297 -0.554 1 88.56 71 ARG A O 1
ATOM 578 N N . ALA A 1 72 ? 19.406 -11.414 -0.353 1 90.5 72 ALA A N 1
ATOM 579 C CA . ALA A 1 72 ? 18.797 -12.734 -0.422 1 90.5 72 ALA A CA 1
ATOM 580 C C . ALA A 1 72 ? 19.25 -13.609 0.743 1 90.5 72 ALA A C 1
ATOM 582 O O . ALA A 1 72 ? 20.438 -13.633 1.086 1 90.5 72 ALA A O 1
ATOM 583 N N . ILE A 1 73 ? 18.266 -14.141 1.332 1 91.25 73 ILE A N 1
ATOM 584 C CA . ILE A 1 73 ? 18.547 -15.039 2.441 1 91.25 73 ILE A CA 1
ATOM 585 C C . ILE A 1 73 ? 18.125 -16.453 2.082 1 91.25 73 ILE A C 1
ATOM 587 O O . ILE A 1 73 ? 16.953 -16.688 1.777 1 91.25 73 ILE A O 1
ATOM 591 N N . ASN A 1 74 ? 19.062 -17.438 2.072 1 91.31 74 ASN A N 1
ATOM 592 C CA . ASN A 1 74 ? 18.812 -18.859 1.838 1 91.31 74 ASN A CA 1
ATOM 593 C C . ASN A 1 74 ? 18.281 -19.109 0.429 1 91.31 74 ASN A C 1
ATOM 595 O O . ASN A 1 74 ? 17.422 -19.969 0.227 1 91.31 74 ASN A O 1
ATOM 599 N N . CYS A 1 75 ? 18.672 -18.25 -0.493 1 90 75 CYS A N 1
ATOM 600 C CA . CYS A 1 75 ? 18.172 -18.422 -1.854 1 90 75 CYS A CA 1
ATOM 601 C C . CYS A 1 75 ? 19.234 -19.047 -2.754 1 90 75 CYS A C 1
ATOM 603 O O . CYS A 1 75 ? 20.344 -18.516 -2.879 1 90 75 CYS A O 1
ATOM 605 N N . SER A 1 76 ? 18.984 -20.25 -3.096 1 78.31 76 SER A N 1
ATOM 606 C CA . SER A 1 76 ? 19.953 -20.938 -3.945 1 78.31 76 SER A CA 1
ATOM 607 C C . SER A 1 76 ? 19.422 -21.094 -5.367 1 78.31 76 SER A C 1
ATOM 609 O O . SER A 1 76 ? 20.141 -21.547 -6.258 1 78.31 76 SER A O 1
ATOM 611 N N . HIS A 1 77 ? 18.25 -20.641 -5.57 1 73.81 77 HIS A N 1
ATOM 612 C CA . HIS A 1 77 ? 17.672 -20.844 -6.891 1 73.81 77 HIS A CA 1
ATOM 613 C C . HIS A 1 77 ? 18.016 -19.703 -7.832 1 73.81 77 HIS A C 1
ATOM 615 O O . HIS A 1 77 ? 17.5 -18.594 -7.676 1 73.81 77 HIS A O 1
ATOM 621 N N . GLU A 1 78 ? 18.781 -20.016 -8.797 1 79.06 78 GLU A N 1
ATOM 622 C CA . GLU A 1 78 ? 19.188 -19 -9.766 1 79.06 78 GLU A CA 1
ATOM 623 C C . GLU A 1 78 ? 18.047 -18.656 -10.719 1 79.06 78 GLU A C 1
ATOM 625 O O . GLU A 1 78 ? 18.062 -17.594 -11.352 1 79.06 78 GLU A O 1
ATOM 630 N N . THR A 1 79 ? 17.094 -19.516 -10.695 1 90.12 79 THR A N 1
ATOM 631 C CA . THR A 1 79 ? 16.031 -19.312 -11.68 1 90.12 79 THR A CA 1
ATOM 632 C C . THR A 1 79 ? 14.977 -18.344 -11.156 1 90.12 79 THR A C 1
ATOM 634 O O . THR A 1 79 ? 14.117 -17.891 -11.906 1 90.12 79 THR A O 1
ATOM 637 N N . ILE A 1 80 ? 15.008 -18.109 -9.875 1 90 80 ILE A N 1
ATOM 638 C CA . ILE A 1 80 ? 14.086 -17.156 -9.281 1 90 80 ILE A CA 1
ATOM 639 C C . ILE A 1 80 ? 14.82 -15.836 -9 1 90 80 ILE A C 1
ATOM 641 O O . ILE A 1 80 ? 15.766 -15.805 -8.211 1 90 80 ILE A O 1
ATOM 645 N N . SER A 1 81 ? 14.438 -14.82 -9.664 1 88.19 81 SER A N 1
ATOM 646 C CA . SER A 1 81 ? 15.133 -13.539 -9.523 1 88.19 81 SER A CA 1
ATOM 647 C C . SER A 1 81 ? 14.156 -12.375 -9.602 1 88.19 81 SER A C 1
ATOM 649 O O . SER A 1 81 ? 13 -12.547 -10.008 1 88.19 81 SER A O 1
ATOM 651 N N . TRP A 1 82 ? 14.711 -11.211 -9.039 1 84.31 82 TRP A N 1
ATOM 652 C CA . TRP A 1 82 ? 13.961 -9.977 -9.273 1 84.31 82 TRP A CA 1
ATOM 653 C C . TRP A 1 82 ? 13.883 -9.664 -10.758 1 84.31 82 TRP A C 1
ATOM 655 O O . TRP A 1 82 ? 14.773 -10.031 -11.531 1 84.31 82 TRP A O 1
ATOM 665 N N . ASP A 1 83 ? 12.734 -9.125 -10.992 1 77.56 83 ASP A N 1
ATOM 666 C CA . ASP A 1 83 ? 12.75 -8.57 -12.344 1 77.56 83 ASP A CA 1
ATOM 667 C C . ASP A 1 83 ? 13.812 -7.484 -12.484 1 77.56 83 ASP A C 1
ATOM 669 O O . ASP A 1 83 ? 14.375 -7.027 -11.492 1 77.56 83 ASP A O 1
ATOM 673 N N . SER A 1 84 ? 14.234 -7.039 -13.57 1 67.56 84 SER A N 1
ATOM 674 C CA . SER A 1 84 ? 15.367 -6.172 -13.867 1 67.56 84 SER A CA 1
ATOM 675 C C . SER A 1 84 ? 15.359 -4.93 -12.984 1 67.56 84 SER A C 1
ATOM 677 O O . SER A 1 84 ? 16.422 -4.441 -12.586 1 67.56 84 SER A O 1
ATOM 679 N N . ARG A 1 85 ? 14.281 -4.453 -12.555 1 70.88 85 ARG A N 1
ATOM 680 C CA . ARG A 1 85 ? 14.305 -3.207 -11.797 1 70.88 85 ARG A CA 1
ATOM 681 C C . ARG A 1 85 ? 13.383 -3.283 -10.586 1 70.88 85 ARG A C 1
ATOM 683 O O . ARG A 1 85 ? 12.273 -2.748 -10.617 1 70.88 85 ARG A O 1
ATOM 690 N N . PRO A 1 86 ? 14.023 -3.883 -9.453 1 71.62 86 PRO A N 1
ATOM 691 C CA . PRO A 1 86 ? 13.164 -3.988 -8.266 1 71.62 86 PRO A CA 1
ATOM 692 C C . PRO A 1 86 ? 12.758 -2.627 -7.711 1 71.62 86 PRO A C 1
ATOM 694 O O . PRO A 1 86 ? 11.758 -2.521 -6.996 1 71.62 86 PRO A O 1
ATOM 697 N N . ASP A 1 87 ? 13.516 -1.538 -8.047 1 71.94 87 ASP A N 1
ATOM 698 C CA . ASP A 1 87 ? 13.203 -0.186 -7.594 1 71.94 87 ASP A CA 1
ATOM 699 C C . ASP A 1 87 ? 11.969 0.361 -8.305 1 71.94 87 ASP A C 1
ATOM 701 O O . ASP A 1 87 ? 11.273 1.226 -7.773 1 71.94 87 ASP A O 1
ATOM 705 N N . GLN A 1 88 ? 11.773 -0.232 -9.453 1 70.44 88 GLN A N 1
ATOM 706 C CA . GLN A 1 88 ? 10.641 0.276 -10.219 1 70.44 88 GLN A CA 1
ATOM 707 C C . GLN A 1 88 ? 9.43 -0.646 -10.102 1 70.44 88 GLN A C 1
ATOM 709 O O . GLN A 1 88 ? 8.297 -0.178 -9.984 1 70.44 88 GLN A O 1
ATOM 714 N N . ASN A 1 89 ? 9.773 -1.863 -10.141 1 75.19 89 ASN A N 1
ATOM 715 C CA . ASN A 1 89 ? 8.711 -2.859 -10.078 1 75.19 89 ASN A CA 1
ATOM 716 C C . ASN A 1 89 ? 9.156 -4.105 -9.32 1 75.19 89 ASN A C 1
ATOM 718 O O . ASN A 1 89 ? 9.984 -4.875 -9.812 1 75.19 89 ASN A O 1
ATOM 722 N N . PRO A 1 90 ? 8.57 -4.254 -8.133 1 83.38 90 PRO A N 1
ATOM 723 C CA . PRO A 1 90 ? 8.977 -5.414 -7.344 1 83.38 90 PRO A CA 1
ATOM 724 C C . PRO A 1 90 ? 8.344 -6.715 -7.832 1 83.38 90 PRO A C 1
ATOM 726 O O . PRO A 1 90 ? 7.625 -7.375 -7.074 1 83.38 90 PRO A O 1
ATOM 729 N N . VAL A 1 91 ? 8.727 -7.074 -9.07 1 86.75 91 VAL A N 1
ATOM 730 C CA . VAL A 1 91 ? 8.219 -8.297 -9.672 1 86.75 91 VAL A CA 1
ATOM 731 C C . VAL A 1 91 ? 9.242 -9.422 -9.523 1 86.75 91 VAL A C 1
ATOM 733 O O . VAL A 1 91 ? 10.445 -9.188 -9.656 1 86.75 91 VAL A O 1
ATOM 736 N N . LEU A 1 92 ? 8.695 -10.539 -9.211 1 90.62 92 LEU A N 1
ATOM 737 C CA . LEU A 1 92 ? 9.539 -11.727 -9.172 1 90.62 92 LEU A CA 1
ATOM 738 C C . LEU A 1 92 ? 9.422 -12.523 -10.469 1 90.62 92 LEU A C 1
ATOM 740 O O . LEU A 1 92 ? 8.312 -12.711 -10.984 1 90.62 92 LEU A O 1
ATOM 744 N N . GLN A 1 93 ? 10.602 -12.953 -10.969 1 91.44 93 GLN A N 1
ATOM 745 C CA . GLN A 1 93 ? 10.633 -13.719 -12.211 1 91.44 93 GLN A CA 1
ATOM 746 C C . GLN A 1 93 ? 11.172 -15.125 -11.977 1 91.44 93 GLN A C 1
ATOM 748 O O . GLN A 1 93 ? 12.133 -15.312 -11.219 1 91.44 93 GLN A O 1
ATOM 753 N N . ILE A 1 94 ? 10.531 -16.094 -12.57 1 93.38 94 ILE A N 1
ATOM 754 C CA . ILE A 1 94 ? 11.016 -17.469 -12.656 1 93.38 94 ILE A CA 1
ATOM 755 C C . ILE A 1 94 ? 11.289 -17.828 -14.109 1 93.38 94 ILE A C 1
ATOM 757 O O . ILE A 1 94 ? 10.367 -17.891 -14.922 1 93.38 94 ILE A O 1
ATOM 761 N N . ASP A 1 95 ? 12.625 -18.125 -14.32 1 92.69 95 ASP A N 1
ATOM 762 C CA . ASP A 1 95 ? 12.961 -18.344 -15.727 1 92.69 95 ASP A CA 1
ATOM 763 C C . ASP A 1 95 ? 14.086 -19.359 -15.875 1 92.69 95 ASP A C 1
ATOM 765 O O . ASP A 1 95 ? 15.242 -19.078 -15.586 1 92.69 95 ASP A O 1
ATOM 769 N N . PRO A 1 96 ? 13.805 -20.516 -16.453 1 95 96 PRO A N 1
ATOM 770 C CA . PRO A 1 96 ? 12.461 -20.969 -16.781 1 95 96 PRO A CA 1
ATOM 771 C C . PRO A 1 96 ? 11.734 -21.594 -15.602 1 95 96 PRO A C 1
ATOM 773 O O . PRO A 1 96 ? 12.367 -21.953 -14.609 1 95 96 PRO A O 1
ATOM 776 N N . VAL A 1 97 ? 10.531 -21.703 -15.781 1 94.88 97 VAL A N 1
ATOM 777 C CA . VAL A 1 97 ? 9.719 -22.375 -14.773 1 94.88 97 VAL A CA 1
ATOM 778 C C . VAL A 1 97 ? 10.008 -23.875 -14.789 1 94.88 97 VAL A C 1
ATOM 780 O O . VAL A 1 97 ? 10.117 -24.484 -15.859 1 94.88 97 VAL A O 1
ATOM 783 N N . ALA A 1 98 ? 10.18 -24.422 -13.641 1 94.62 98 ALA A N 1
ATOM 784 C CA . ALA A 1 98 ? 10.367 -25.859 -13.461 1 94.62 98 ALA A CA 1
ATOM 785 C C . ALA A 1 98 ? 9.367 -26.422 -12.453 1 94.62 98 ALA A C 1
ATOM 787 O O . ALA A 1 98 ? 8.781 -25.688 -11.664 1 94.62 98 ALA A O 1
ATOM 788 N N . ILE A 1 99 ? 9.188 -27.719 -12.508 1 93.56 99 ILE A N 1
ATOM 789 C CA . ILE A 1 99 ? 8.25 -28.391 -11.617 1 93.56 99 ILE A CA 1
ATOM 790 C C . ILE A 1 99 ? 8.602 -28.078 -10.164 1 93.56 99 ILE A C 1
ATOM 792 O O . ILE A 1 99 ? 7.711 -27.969 -9.312 1 93.56 99 ILE A O 1
ATOM 796 N N . THR A 1 100 ? 9.891 -27.859 -9.898 1 92.25 100 THR A N 1
ATOM 797 C CA . THR A 1 100 ? 10.375 -27.641 -8.539 1 92.25 100 THR A CA 1
ATOM 798 C C . THR A 1 100 ? 9.953 -26.266 -8.023 1 92.25 100 THR A C 1
ATOM 800 O O . THR A 1 100 ? 10.102 -25.969 -6.84 1 92.25 100 THR A O 1
ATOM 803 N N . HIS A 1 101 ? 9.383 -25.484 -8.875 1 93.62 101 HIS A N 1
ATOM 804 C CA . HIS A 1 101 ? 9 -24.141 -8.477 1 93.62 101 HIS A CA 1
ATOM 805 C C . HIS A 1 101 ? 7.598 -24.109 -7.879 1 93.62 101 HIS A C 1
ATOM 807 O O . HIS A 1 101 ? 7.125 -23.062 -7.43 1 93.62 101 HIS A O 1
ATOM 813 N N . ASP A 1 102 ? 6.926 -25.266 -7.793 1 93.81 102 ASP A N 1
ATOM 814 C CA . ASP A 1 102 ? 5.676 -25.375 -7.051 1 93.81 102 ASP A CA 1
ATOM 815 C C . ASP A 1 102 ? 5.844 -24.859 -5.621 1 93.81 102 ASP A C 1
ATOM 817 O O . ASP A 1 102 ? 6.816 -25.188 -4.945 1 93.81 102 ASP A O 1
ATOM 821 N N . GLY A 1 103 ? 4.855 -24.047 -5.285 1 93.69 103 GLY A N 1
ATOM 822 C CA . GLY A 1 103 ? 4.953 -23.562 -3.914 1 93.69 103 GLY A CA 1
ATOM 823 C C . GLY A 1 103 ? 4.211 -22.266 -3.676 1 93.69 103 GLY A C 1
ATOM 824 O O . GLY A 1 103 ? 3.268 -21.938 -4.398 1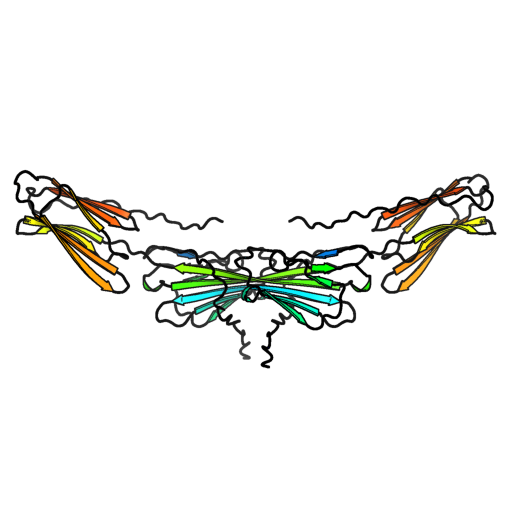 93.69 103 GLY A O 1
ATOM 825 N N . TYR A 1 104 ? 4.598 -21.703 -2.572 1 94 104 TYR A N 1
ATOM 826 C CA . TYR A 1 104 ? 3.938 -20.484 -2.145 1 94 104 TYR A CA 1
ATOM 827 C C . TYR A 1 104 ? 4.891 -19.297 -2.221 1 94 104 TYR A C 1
ATOM 829 O O . TYR A 1 104 ? 6.051 -19.406 -1.817 1 94 104 TYR A O 1
ATOM 837 N N . TYR A 1 105 ? 4.367 -18.266 -2.824 1 92.69 105 TYR A N 1
ATOM 838 C CA . TYR A 1 105 ? 5.113 -17.016 -2.975 1 92.69 105 TYR A CA 1
ATOM 839 C C . TYR A 1 105 ? 4.383 -15.859 -2.311 1 92.69 105 TYR A C 1
ATOM 841 O O . TYR A 1 105 ? 3.238 -15.555 -2.662 1 92.69 105 TYR A O 1
ATOM 849 N N . ARG A 1 106 ? 5.125 -15.25 -1.466 1 92.31 106 ARG A N 1
ATOM 850 C CA . ARG A 1 106 ? 4.484 -14.172 -0.727 1 92.31 106 ARG A CA 1
ATOM 851 C C . ARG A 1 106 ? 5.27 -12.867 -0.863 1 92.31 106 ARG A C 1
ATOM 853 O O . ARG A 1 106 ? 6.48 -12.844 -0.646 1 92.31 106 ARG A O 1
ATOM 860 N N . CYS A 1 107 ? 4.543 -11.883 -1.172 1 90.56 107 CYS A N 1
ATOM 861 C CA . CYS A 1 107 ? 5.137 -10.555 -1.26 1 90.56 107 CYS A CA 1
ATOM 862 C C . CYS A 1 107 ? 4.645 -9.664 -0.129 1 90.56 107 CYS A C 1
ATOM 864 O O . CYS A 1 107 ? 3.445 -9.617 0.156 1 90.56 107 CYS A O 1
ATOM 866 N N . GLU A 1 108 ? 5.531 -9.047 0.525 1 87.62 108 GLU A N 1
ATOM 867 C CA . GLU A 1 108 ? 5.238 -8.078 1.575 1 87.62 108 GLU A CA 1
ATOM 868 C C . GLU A 1 108 ? 5.941 -6.746 1.312 1 87.62 108 GLU A C 1
ATOM 870 O O . GLU A 1 108 ? 7.102 -6.723 0.895 1 87.62 108 GLU A O 1
ATOM 875 N N . TRP A 1 109 ? 5.23 -5.668 1.607 1 87.06 109 TRP A N 1
ATOM 876 C CA . TRP A 1 109 ? 5.875 -4.375 1.439 1 87.06 109 TRP A CA 1
ATOM 877 C C . TRP A 1 109 ? 5.422 -3.393 2.516 1 87.06 109 TRP A C 1
ATOM 879 O O . TRP A 1 109 ? 4.332 -3.537 3.074 1 87.06 109 TRP A O 1
ATOM 889 N N . ALA A 1 110 ? 6.348 -2.584 2.805 1 86 110 ALA A N 1
ATOM 890 C CA . ALA A 1 110 ? 6.094 -1.519 3.771 1 86 110 ALA A CA 1
ATOM 891 C C . ALA A 1 110 ? 6.211 -0.146 3.115 1 86 110 ALA A C 1
ATOM 893 O O . ALA A 1 110 ? 7.098 0.081 2.289 1 86 110 ALA A O 1
ATOM 894 N N . GLN A 1 111 ? 5.281 0.706 3.463 1 84.5 111 GLN A N 1
ATOM 895 C CA . GLN A 1 111 ? 5.289 2.07 2.943 1 84.5 111 GLN A CA 1
ATOM 896 C C . GLN A 1 111 ? 5.105 3.086 4.066 1 84.5 111 GLN A C 1
ATOM 898 O O . GLN A 1 111 ? 4.703 2.727 5.176 1 84.5 111 GLN A O 1
ATOM 903 N N . LEU A 1 112 ? 5.488 4.316 3.754 1 85.38 112 LEU A N 1
ATOM 904 C CA . LEU A 1 112 ? 5.309 5.375 4.738 1 85.38 112 LEU A CA 1
ATOM 905 C C . LEU A 1 112 ? 4.941 6.691 4.059 1 85.38 112 LEU A C 1
ATOM 907 O O . LEU A 1 112 ? 5.25 6.895 2.883 1 85.38 112 LEU A O 1
ATOM 911 N N . MET A 1 113 ? 4.25 7.477 4.719 1 84.38 113 MET A N 1
ATOM 912 C CA . MET A 1 113 ? 3.959 8.859 4.355 1 84.38 113 MET A CA 1
ATOM 913 C C . MET A 1 113 ? 3.951 9.758 5.586 1 84.38 113 MET A C 1
ATOM 915 O O . MET A 1 113 ? 3.795 9.273 6.711 1 84.38 113 MET A O 1
ATOM 919 N N . GLY A 1 114 ? 4.188 11.039 5.312 1 88.38 114 GLY A N 1
ATOM 920 C CA . GLY A 1 114 ? 4.227 11.938 6.453 1 88.38 114 GLY A CA 1
ATOM 921 C C . GLY A 1 114 ? 3.646 13.305 6.148 1 88.38 114 GLY A C 1
ATOM 922 O O . GLY A 1 114 ? 3.547 13.703 4.984 1 88.38 114 GLY A O 1
ATOM 923 N N . TYR A 1 115 ? 3.283 13.953 7.199 1 89.69 115 TYR A N 1
ATOM 924 C CA . TYR A 1 115 ? 2.781 15.32 7.152 1 89.69 115 TYR A CA 1
ATOM 925 C C . TYR A 1 115 ? 3.551 16.219 8.109 1 89.69 115 TYR A C 1
ATOM 927 O O . TYR A 1 115 ? 3.883 15.812 9.227 1 89.69 115 TYR A O 1
ATOM 935 N N . HIS A 1 116 ? 3.877 17.359 7.566 1 93 116 HIS A N 1
ATOM 936 C CA . HIS A 1 116 ? 4.211 18.438 8.484 1 93 116 HIS A CA 1
ATOM 937 C C . HIS A 1 116 ? 2.982 19.281 8.797 1 93 116 HIS A C 1
ATOM 939 O O . HIS A 1 116 ? 2.406 19.906 7.91 1 93 116 HIS A O 1
ATOM 945 N N . LEU A 1 117 ? 2.658 19.25 10.023 1 93.44 117 LEU A N 1
ATOM 946 C CA . LEU A 1 117 ? 1.448 19.953 10.414 1 93.44 117 LEU A CA 1
ATOM 947 C C . LEU A 1 117 ? 1.795 21.297 11.078 1 93.44 117 LEU A C 1
ATOM 949 O O . LEU A 1 117 ? 2.545 21.328 12.055 1 93.44 117 LEU A O 1
ATOM 953 N N . THR A 1 118 ? 1.309 22.375 10.516 1 93.94 118 THR A N 1
ATOM 954 C CA . THR A 1 118 ? 1.408 23.703 11.102 1 93.94 118 THR A CA 1
ATOM 955 C C . THR A 1 118 ? 0.023 24.266 11.406 1 93.94 118 THR A C 1
ATOM 957 O O . THR A 1 118 ? -0.774 24.5 10.5 1 93.94 118 THR A O 1
ATOM 960 N N . VAL A 1 119 ? -0.225 24.484 12.641 1 95.31 119 VAL A N 1
ATOM 961 C CA . VAL A 1 119 ? -1.546 24.938 13.047 1 95.31 119 VAL A CA 1
ATOM 962 C C . VAL A 1 119 ? -1.662 26.453 12.812 1 95.31 119 VAL A C 1
ATOM 964 O O . VAL A 1 119 ? -0.728 27.203 13.094 1 95.31 119 VAL A O 1
ATOM 967 N N . LEU A 1 120 ? -2.828 26.844 12.289 1 96.88 120 LEU A N 1
ATOM 968 C CA . LEU A 1 120 ? -3.131 28.266 12.102 1 96.88 120 LEU A CA 1
ATOM 969 C C . LEU A 1 120 ? -4.105 28.75 13.164 1 96.88 120 LEU A C 1
ATOM 971 O O . LEU A 1 120 ? -5.039 28.047 13.539 1 96.88 120 LEU A O 1
ATOM 975 N N . VAL A 1 121 ? -3.906 29.969 13.633 1 97.38 121 VAL A N 1
ATOM 976 C CA . VAL A 1 121 ? -4.82 30.594 14.578 1 97.38 121 VAL A CA 1
ATOM 977 C C . VAL A 1 121 ? -5.344 31.906 13.992 1 97.38 121 VAL A C 1
ATOM 979 O O . VAL A 1 121 ? -4.57 32.844 13.75 1 97.38 121 VAL A O 1
ATOM 982 N N . PRO A 1 122 ? -6.625 31.938 13.828 1 97.19 122 PRO A N 1
ATOM 983 C CA . PRO A 1 122 ? -7.176 33.188 13.344 1 97.19 122 PRO A CA 1
ATOM 984 C C . PRO A 1 122 ? -7.016 34.344 14.344 1 97.19 122 PRO A C 1
ATOM 986 O O . PRO A 1 122 ? -7.312 34.156 15.531 1 97.19 122 PRO A O 1
ATOM 989 N N . PRO A 1 123 ? -6.578 35.469 13.93 1 98.06 123 PRO A N 1
ATOM 990 C CA . PRO A 1 123 ? -6.469 36.594 14.852 1 98.06 123 PRO A CA 1
ATOM 991 C C . PRO A 1 123 ? -7.828 37.219 15.195 1 98.06 123 PRO A C 1
ATOM 993 O O . PRO A 1 123 ? -8.75 37.156 14.383 1 98.06 123 PRO A O 1
ATOM 996 N N . GLU A 1 124 ? -7.898 37.688 16.375 1 97.44 124 GLU A N 1
ATOM 997 C CA . GLU A 1 124 ? -9.047 38.531 16.734 1 97.44 124 GLU A CA 1
ATOM 998 C C . GLU A 1 124 ? -8.859 39.969 16.266 1 97.44 124 GLU A C 1
ATOM 1000 O O . GLU A 1 124 ? -7.969 40.656 16.75 1 97.44 124 GLU A O 1
ATOM 1005 N N . VAL A 1 125 ? -9.75 40.406 15.398 1 98 125 VAL A N 1
ATOM 1006 C CA . VAL A 1 125 ? -9.562 41.719 14.781 1 98 125 VAL A CA 1
ATOM 1007 C C . VAL A 1 125 ? -10.477 42.75 15.453 1 98 125 VAL A C 1
ATOM 1009 O O . VAL A 1 125 ? -11.664 42.5 15.633 1 98 125 VAL A O 1
ATOM 1012 N N . THR A 1 126 ? -9.812 43.844 15.812 1 97.75 126 THR A N 1
ATOM 1013 C CA . THR A 1 126 ? -10.578 44.938 16.406 1 97.75 126 THR A CA 1
ATOM 1014 C C . THR A 1 126 ? -10.148 46.281 15.812 1 97.75 126 THR A C 1
ATOM 1016 O O . THR A 1 126 ? -9.008 46.438 15.375 1 97.75 126 THR A O 1
ATOM 1019 N N . LEU A 1 127 ? -11.055 47.188 15.648 1 97 127 LEU A N 1
ATOM 1020 C CA . LEU A 1 127 ? -10.836 48.562 15.203 1 97 127 LEU A CA 1
ATOM 1021 C C . LEU A 1 127 ? -11.484 49.562 16.172 1 97 127 LEU A C 1
ATOM 1023 O O . LEU A 1 127 ? -12.672 49.469 16.469 1 97 127 LEU A O 1
ATOM 1027 N N . PHE A 1 128 ? -10.648 50.438 16.672 1 94.62 128 PHE A N 1
ATOM 1028 C CA . PHE A 1 128 ? -11.203 51.375 17.625 1 94.62 128 PHE A CA 1
ATOM 1029 C C . PHE A 1 128 ? -10.414 52.688 17.594 1 94.62 128 PHE A C 1
ATOM 1031 O O . PHE A 1 128 ? -9.305 52.75 17.062 1 94.62 128 PHE A O 1
ATOM 1038 N N . GLN A 1 129 ? -11.023 53.719 18.141 1 92.62 129 GLN A N 1
ATOM 1039 C CA . GLN A 1 129 ? -10.398 55.062 18.203 1 92.62 129 GLN A CA 1
ATOM 1040 C C . GLN A 1 129 ? -10.016 55.406 19.625 1 92.62 129 GLN A C 1
ATOM 1042 O O . GLN A 1 129 ? -10.797 55.188 20.562 1 92.62 129 GLN A O 1
ATOM 1047 N N . LEU A 1 130 ? -8.773 55.906 19.734 1 91.56 130 LEU A N 1
ATOM 1048 C CA . LEU A 1 130 ? -8.312 56.3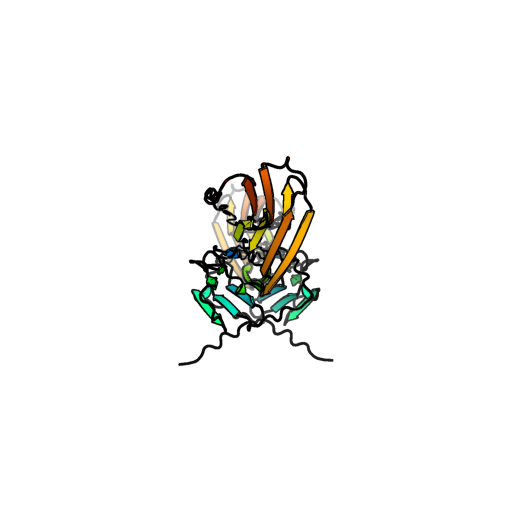75 21.031 1 91.56 130 LEU A CA 1
ATOM 1049 C C . LEU A 1 130 ? -8.805 57.812 21.312 1 91.56 130 LEU A C 1
ATOM 1051 O O . LEU A 1 130 ? -9.32 58.469 20.406 1 91.56 130 L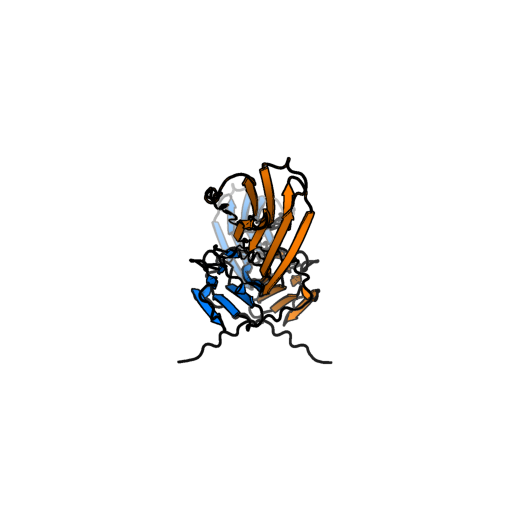EU A O 1
ATOM 1055 N N . GLU A 1 131 ? -8.602 58.25 22.562 1 88.38 131 GLU A N 1
ATOM 1056 C CA . GLU A 1 131 ? -9.055 59.562 22.984 1 88.38 131 GLU A CA 1
ATOM 1057 C C . GLU A 1 131 ? -8.352 60.656 22.203 1 88.38 131 GLU A C 1
ATOM 1059 O O . GLU A 1 131 ? -8.953 61.719 21.906 1 88.38 131 GLU A O 1
ATOM 1064 N N . ASN A 1 132 ? -7.16 60.438 21.797 1 87.56 132 ASN A N 1
ATOM 1065 C CA . ASN A 1 132 ? -6.379 61.469 21.109 1 87.56 132 ASN A CA 1
ATOM 1066 C C . ASN A 1 132 ? -6.695 61.5 19.625 1 87.56 132 ASN A C 1
ATOM 1068 O O . ASN A 1 132 ? -6.035 62.219 18.859 1 87.56 132 ASN A O 1
ATOM 1072 N N . GLY A 1 133 ? -7.598 60.719 19.172 1 85.56 133 GLY A N 1
ATOM 1073 C CA . GLY A 1 133 ? -8.023 60.719 17.781 1 85.56 133 GLY A CA 1
ATOM 1074 C C . GLY A 1 133 ? -7.348 59.656 16.953 1 85.56 133 GLY A C 1
ATOM 1075 O O . GLY A 1 133 ? -7.723 59.438 15.797 1 85.56 133 GLY A O 1
ATOM 1076 N N . THR A 1 134 ? -6.336 59.062 17.516 1 91.5 134 THR A N 1
ATOM 1077 C CA . THR A 1 134 ? -5.633 58 16.812 1 91.5 134 THR A CA 1
ATOM 1078 C C . THR A 1 134 ? -6.535 56.781 16.625 1 91.5 134 THR A C 1
ATOM 1080 O O . THR A 1 134 ? -7.285 56.406 17.531 1 91.5 134 THR A O 1
ATOM 1083 N N . ILE A 1 135 ? -6.547 56.188 15.391 1 93.19 135 ILE A N 1
ATOM 1084 C CA . ILE A 1 135 ? -7.32 55 15.125 1 93.19 135 ILE A CA 1
ATOM 1085 C C . ILE A 1 135 ? -6.395 53.781 15.117 1 93.19 135 ILE A C 1
ATOM 1087 O O . ILE A 1 135 ? -5.32 53.812 14.516 1 93.19 135 ILE A O 1
ATOM 1091 N N . VAL A 1 136 ? -6.844 52.75 15.867 1 96.81 136 VAL A N 1
ATOM 1092 C CA . VAL A 1 136 ? -5.996 51.594 16.047 1 96.81 136 VAL A CA 1
ATOM 1093 C C . VAL A 1 136 ? -6.684 50.344 15.453 1 96.81 136 VAL A C 1
ATOM 1095 O O . VAL A 1 136 ? -7.855 50.094 15.734 1 96.81 136 VAL A O 1
ATOM 1098 N N . CYS A 1 137 ? -6.008 49.656 14.602 1 98 137 CYS A N 1
ATOM 1099 C CA . CYS A 1 137 ? -6.398 48.344 14.102 1 98 137 CYS A CA 1
ATOM 1100 C C . CYS A 1 137 ? -5.504 47.25 14.672 1 98 137 CYS A C 1
ATOM 1102 O O . CYS A 1 137 ? -4.281 47.312 14.523 1 98 137 CYS A O 1
ATOM 1104 N N . ARG A 1 138 ? -6.191 46.25 15.312 1 98.44 138 ARG A N 1
ATOM 1105 C CA . ARG A 1 138 ? -5.438 45.219 16.031 1 98.44 138 ARG A CA 1
ATOM 1106 C C . ARG A 1 138 ? -5.824 43.844 15.555 1 98.44 138 ARG A C 1
ATOM 1108 O O . ARG A 1 138 ? -7.008 43.5 15.516 1 98.44 138 ARG A O 1
ATOM 1115 N N . ALA A 1 139 ? -4.914 43.094 15.164 1 98.44 139 ALA A N 1
ATOM 1116 C CA . ALA A 1 139 ? -5.039 41.656 14.914 1 98.44 139 ALA A CA 1
ATOM 1117 C C . ALA A 1 139 ? -4.336 40.844 15.992 1 98.44 139 ALA A C 1
ATOM 1119 O O . ALA A 1 139 ? -3.125 40.625 15.922 1 98.44 139 ALA A O 1
ATOM 1120 N N . ALA A 1 140 ? -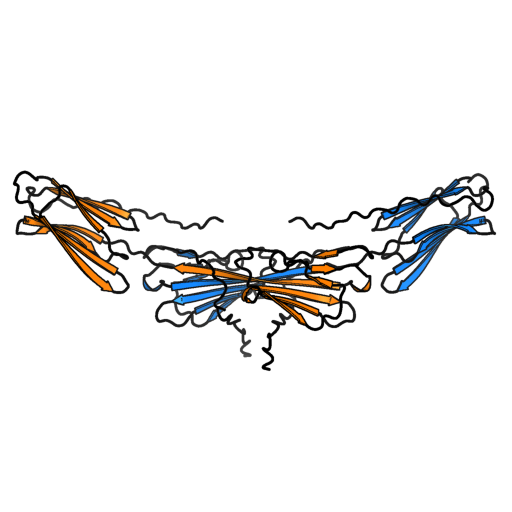5.184 40.312 16.953 1 98.19 140 ALA A N 1
ATOM 1121 C CA . ALA A 1 140 ? -4.609 39.75 18.172 1 98.19 140 ALA A CA 1
ATOM 1122 C C . ALA A 1 140 ? -4.375 38.25 18.047 1 98.19 140 ALA A C 1
ATOM 1124 O O . ALA A 1 140 ? -5.242 37.5 17.562 1 98.19 140 ALA A O 1
ATOM 1125 N N . ALA A 1 141 ? -3.215 37.812 18.391 1 97.75 141 ALA A N 1
ATOM 1126 C CA . ALA A 1 141 ? -2.842 36.406 18.641 1 97.75 141 ALA A CA 1
ATOM 1127 C C . ALA A 1 141 ? -3.021 35.562 17.391 1 97.75 141 ALA A C 1
ATOM 1129 O O . ALA A 1 141 ? -3.521 34.438 17.484 1 97.75 141 ALA A O 1
ATOM 1130 N N . GLY A 1 142 ? -2.668 36.094 16.25 1 98.12 142 GLY A N 1
ATOM 1131 C CA . GLY A 1 142 ? -2.689 35.312 15.039 1 98.12 142 GLY A CA 1
ATOM 1132 C C . GLY A 1 142 ? -1.472 34.406 14.891 1 98.12 142 GLY A C 1
ATOM 1133 O O . GLY A 1 142 ? -0.372 34.781 15.312 1 98.12 142 GLY A O 1
ATOM 1134 N N . LYS A 1 143 ? -1.65 33.281 14.328 1 97.75 143 LYS A N 1
ATOM 1135 C CA . LYS A 1 143 ? -0.565 32.375 13.938 1 97.75 143 LYS A CA 1
ATOM 1136 C C . LYS A 1 143 ? -0.67 32 12.461 1 97.75 143 LYS A C 1
ATOM 1138 O O . LYS A 1 143 ? -1.558 31.25 12.078 1 97.75 143 LYS A O 1
ATOM 1143 N N . PRO A 1 144 ? 0.14 32.375 11.664 1 97.12 144 PRO A N 1
ATOM 1144 C CA . PRO A 1 144 ? 1.203 33.344 11.922 1 97.12 144 PRO A CA 1
ATOM 1145 C C . PRO A 1 144 ? 0.678 34.781 12.047 1 97.12 144 PRO A C 1
ATOM 1147 O O . PRO A 1 144 ? -0.531 35 12.172 1 97.12 144 PRO A O 1
ATOM 1150 N N . ALA A 1 145 ? 1.574 35.688 12.117 1 98.31 145 ALA A N 1
ATOM 1151 C CA . ALA A 1 145 ? 1.205 37.094 12.25 1 98.31 145 ALA A CA 1
ATOM 1152 C C . ALA A 1 145 ? 0.389 37.562 11.047 1 98.31 145 ALA A C 1
ATOM 1154 O O . ALA A 1 145 ? 0.692 37.219 9.906 1 98.31 145 ALA A O 1
ATOM 1155 N N . ALA A 1 146 ? -0.633 38.375 11.312 1 98.31 146 ALA A N 1
ATOM 1156 C CA . ALA A 1 146 ? -1.414 39 10.242 1 98.31 146 ALA A CA 1
ATOM 1157 C C . ALA A 1 146 ? -0.727 40.25 9.711 1 98.31 146 ALA A C 1
ATOM 1159 O O . ALA A 1 146 ? 0.231 40.75 10.312 1 98.31 146 ALA A O 1
ATOM 1160 N N . GLN A 1 147 ? -1.188 40.688 8.57 1 98.19 147 GLN A N 1
ATOM 1161 C CA . GLN A 1 147 ? -0.761 41.969 8.008 1 98.19 147 GLN A CA 1
ATOM 1162 C C . GLN A 1 147 ? -1.905 42.969 8 1 98.19 147 GLN A C 1
ATOM 1164 O O . GLN A 1 147 ? -3.059 42.594 7.754 1 98.19 147 GLN A O 1
ATOM 1169 N N . ILE A 1 148 ? -1.486 44.25 8.258 1 98.19 148 ILE A N 1
ATOM 1170 C CA . ILE A 1 148 ? -2.512 45.281 8.336 1 98.19 148 ILE A CA 1
ATOM 1171 C C . ILE A 1 148 ? -2.217 46.375 7.316 1 98.19 148 ILE A C 1
ATOM 1173 O O . ILE A 1 148 ? -1.063 46.781 7.148 1 98.19 148 ILE A O 1
ATOM 1177 N N . SER A 1 149 ? -3.266 46.812 6.652 1 97.31 149 SER A N 1
ATOM 1178 C CA . SER A 1 149 ? -3.18 47.969 5.758 1 97.31 149 SER A CA 1
ATOM 1179 C C . SER A 1 149 ? -4.336 48.938 5.988 1 97.31 149 SER A C 1
ATOM 1181 O O . SER A 1 149 ? -5.367 48.531 6.543 1 97.31 149 SER A O 1
ATOM 1183 N N . TRP A 1 150 ? -4.043 50.188 5.547 1 96 150 TRP A N 1
ATOM 1184 C CA . TRP A 1 150 ? -5.039 51.25 5.785 1 96 150 TRP A CA 1
ATOM 1185 C C . TRP A 1 150 ? -5.48 51.875 4.473 1 96 150 TRP A C 1
ATOM 1187 O O . TRP A 1 150 ? -4.68 52.031 3.551 1 96 150 TRP A O 1
ATOM 1197 N N . THR A 1 151 ? -6.789 52.219 4.492 1 93.06 151 THR A N 1
ATOM 1198 C CA . THR A 1 151 ? -7.34 53.031 3.408 1 93.06 151 THR A CA 1
ATOM 1199 C C . THR A 1 151 ? -8.219 54.125 3.961 1 93.06 151 THR A C 1
ATOM 1201 O O . THR A 1 151 ? -9.25 53.875 4.59 1 93.06 151 THR A O 1
ATOM 1204 N N . PRO A 1 152 ? -8.062 55.281 3.58 1 92.12 152 PRO A N 1
ATOM 1205 C CA . PRO A 1 152 ? -6.844 55.719 2.887 1 92.12 152 PRO A CA 1
ATOM 1206 C C . PRO A 1 152 ? -5.594 55.562 3.746 1 92.12 152 PRO A C 1
ATOM 1208 O O . PRO A 1 152 ? -5.691 55.25 4.941 1 92.12 152 PRO A O 1
ATOM 1211 N N . GLY A 1 153 ? -4.449 55.812 3.152 1 90.5 153 GLY A N 1
ATOM 1212 C CA . GLY A 1 153 ? -3.203 55.781 3.9 1 90.5 153 GLY A CA 1
ATOM 1213 C C . GLY A 1 153 ? -3.031 57 4.816 1 90.5 153 GLY A C 1
ATOM 1214 O O . GLY A 1 153 ? -3.561 58.062 4.543 1 90.5 153 GLY A O 1
ATOM 1215 N N . GLY A 1 154 ? -2.371 56.719 5.879 1 87.94 154 GLY A N 1
ATOM 1216 C CA . GLY A 1 154 ? -2.061 57.75 6.836 1 87.94 154 GLY A CA 1
ATOM 1217 C C . GLY A 1 154 ? -0.685 57.625 7.457 1 87.94 154 GLY A C 1
ATOM 1218 O O . GLY A 1 154 ? 0.176 56.906 6.914 1 87.94 154 GLY A O 1
ATOM 1219 N N . ASP A 1 155 ? -0.503 58.562 8.445 1 92.69 155 ASP A N 1
ATOM 1220 C CA . ASP A 1 155 ? 0.695 58.375 9.258 1 92.69 155 ASP A CA 1
ATOM 1221 C C . ASP A 1 155 ? 0.521 57.25 10.266 1 92.69 155 ASP A C 1
ATOM 1223 O O . ASP A 1 155 ? -0.053 57.438 11.336 1 92.69 155 ASP A O 1
ATOM 1227 N N . CYS A 1 156 ? 1.088 56.125 9.828 1 95.75 156 CYS A N 1
ATOM 1228 C CA . CYS A 1 156 ? 0.775 54.906 10.594 1 95.75 156 CYS A CA 1
ATOM 1229 C C . CYS A 1 156 ? 2.035 54.312 11.211 1 95.75 156 CYS A C 1
ATOM 1231 O O . CYS A 1 156 ? 3.125 54.438 10.648 1 95.75 156 CYS A O 1
ATOM 1233 N N . HIS A 1 157 ? 1.913 53.75 12.375 1 97.06 157 HIS A N 1
ATOM 1234 C CA . HIS A 1 157 ? 2.947 53 13.086 1 97.06 157 HIS A CA 1
ATOM 1235 C C . HIS A 1 157 ? 2.457 51.594 13.461 1 97.06 157 HIS A C 1
ATOM 1237 O O . HIS A 1 157 ? 1.419 51.469 14.109 1 97.06 157 HIS A O 1
ATOM 1243 N N . THR A 1 158 ? 3.17 50.625 12.984 1 98 158 THR A N 1
ATOM 1244 C CA . THR A 1 158 ? 2.766 49.25 13.25 1 98 158 THR A CA 1
ATOM 1245 C C . THR A 1 158 ? 3.76 48.562 14.18 1 98 158 THR A C 1
ATOM 1247 O O . THR A 1 158 ? 4.973 48.688 14 1 98 158 THR A O 1
ATOM 1250 N N . VAL A 1 159 ? 3.193 47.906 15.18 1 98.06 159 VAL A N 1
ATOM 1251 C CA . VAL A 1 159 ? 4.02 47.156 16.125 1 98.06 159 VAL A CA 1
ATOM 1252 C C . VAL A 1 159 ? 3.576 45.719 16.156 1 98.06 159 VAL A C 1
ATOM 1254 O O . VAL A 1 159 ? 2.387 45.406 16.047 1 98.06 159 VAL A O 1
ATOM 1257 N N . GLU A 1 160 ? 4.516 44.781 16.328 1 97.69 160 GLU A N 1
ATOM 1258 C CA . GLU A 1 160 ? 4.254 43.375 16.5 1 97.69 160 GLU A CA 1
ATOM 1259 C C . GLU A 1 160 ? 4.664 42.906 17.891 1 97.69 160 GLU A C 1
ATOM 1261 O O . GLU A 1 160 ? 5.719 43.281 18.391 1 97.69 160 GLU A O 1
ATOM 1266 N N . GLU A 1 161 ? 3.801 42.219 18.5 1 97.75 161 GLU A N 1
ATOM 1267 C CA . GLU A 1 161 ? 4.066 41.656 19.812 1 97.75 161 GLU A CA 1
ATOM 1268 C C . GLU A 1 161 ? 3.943 40.125 19.797 1 97.75 161 GLU A C 1
ATOM 1270 O O . GLU A 1 161 ? 2.834 39.594 19.797 1 97.75 161 GLU A O 1
ATOM 1275 N N . PRO A 1 162 ? 5.066 39.375 19.828 1 96.81 162 PRO A N 1
ATOM 1276 C CA . PRO A 1 162 ? 4.996 37.906 19.938 1 96.81 162 PRO A CA 1
ATOM 1277 C C . PRO A 1 162 ? 4.43 37.438 21.281 1 96.81 162 PRO A C 1
ATOM 1279 O O . PRO A 1 162 ? 4.758 38.031 22.312 1 96.81 162 PRO A O 1
ATOM 1282 N N . LEU A 1 163 ? 3.551 36.5 21.328 1 95.62 163 LEU A N 1
ATOM 1283 C CA . LEU A 1 163 ? 2.9 36 22.531 1 95.62 163 LEU A CA 1
ATOM 1284 C C . LEU A 1 163 ? 3.373 34.594 22.859 1 95.62 163 LEU A C 1
ATOM 1286 O O . LEU A 1 163 ? 2.99 34 23.875 1 95.62 163 LEU A O 1
ATOM 1290 N N . GLY A 1 164 ? 4.223 34 21.969 1 91.06 164 GLY A N 1
ATOM 1291 C CA . GLY A 1 164 ? 4.637 32.594 22.109 1 91.06 164 GLY A CA 1
ATOM 1292 C C . GLY A 1 164 ? 3.967 31.672 21.125 1 91.06 164 GLY A C 1
ATOM 1293 O O . GLY A 1 164 ? 2.979 32.031 20.484 1 91.06 164 GLY A O 1
ATOM 1294 N N . ASN A 1 165 ? 4.512 30.469 21.031 1 91.31 165 ASN A N 1
ATOM 1295 C CA . ASN A 1 165 ? 3.988 29.422 20.156 1 91.31 165 ASN A CA 1
ATOM 1296 C C . ASN A 1 165 ? 3.688 29.953 18.766 1 91.31 165 ASN A C 1
ATOM 1298 O O . ASN A 1 165 ? 2.652 29.641 18.172 1 91.31 165 ASN A O 1
ATOM 1302 N N . ASP A 1 166 ? 4.418 30.953 18.359 1 94.06 166 ASP A N 1
ATOM 1303 C CA . ASP A 1 166 ? 4.395 31.516 17 1 94.06 166 ASP A CA 1
ATOM 1304 C C . ASP A 1 166 ? 3.172 32.406 16.797 1 94.06 166 ASP A C 1
ATOM 1306 O O . ASP A 1 166 ? 2.818 32.75 15.672 1 94.06 166 ASP A O 1
ATOM 1310 N N . THR A 1 167 ? 2.486 32.688 17.906 1 96.75 167 THR A N 1
ATOM 1311 C CA . THR A 1 167 ? 1.383 33.625 17.844 1 96.75 167 THR A CA 1
ATOM 1312 C C . THR A 1 167 ? 1.896 35.062 17.953 1 96.75 167 THR A C 1
ATOM 1314 O O . THR A 1 167 ? 2.838 35.344 18.703 1 96.75 167 THR A O 1
ATOM 1317 N N . VAL A 1 168 ? 1.278 35.906 17.156 1 98.12 168 VAL A N 1
ATOM 1318 C CA . VAL A 1 168 ? 1.734 37.281 17.125 1 98.12 168 VAL A CA 1
ATOM 1319 C C . VAL A 1 168 ? 0.531 38.219 17.094 1 98.12 168 VAL A C 1
ATOM 1321 O O . VAL A 1 168 ? -0.439 37.969 16.375 1 98.12 168 VAL A O 1
ATOM 1324 N N . THR A 1 169 ? 0.555 39.25 17.969 1 98.44 169 THR A N 1
ATOM 1325 C CA . THR A 1 169 ? -0.4 40.344 17.875 1 98.44 169 THR A CA 1
ATOM 1326 C C . THR A 1 169 ? 0.192 41.5 17.078 1 98.44 169 THR A C 1
ATOM 1328 O O . THR A 1 169 ? 1.309 41.938 17.359 1 98.44 169 THR A O 1
ATOM 1331 N N . VAL A 1 170 ? -0.485 41.906 16.078 1 98.69 170 VAL A N 1
ATOM 1332 C CA . VAL A 1 170 ? -0.07 43.062 15.281 1 98.69 170 VAL A CA 1
ATOM 1333 C C . VAL A 1 170 ? -1.031 44.219 15.508 1 98.69 170 VAL A C 1
ATOM 1335 O O . VAL A 1 170 ? -2.25 44.062 15.461 1 98.69 170 VAL A O 1
ATOM 1338 N N . GLN A 1 171 ? -0.464 45.344 15.852 1 98.31 171 GLN A N 1
ATOM 1339 C CA . GLN A 1 171 ? -1.273 46.531 16.062 1 98.31 171 GLN A CA 1
ATOM 1340 C C . GLN A 1 171 ? -0.759 47.719 15.227 1 98.31 171 GLN A C 1
ATOM 1342 O O . GLN A 1 171 ? 0.437 48 15.234 1 98.31 171 GLN A O 1
ATOM 1347 N N . SER A 1 172 ? -1.554 48.312 14.453 1 98.31 172 SER A N 1
ATOM 1348 C CA . SER A 1 172 ? -1.213 49.5 13.664 1 98.31 172 SER A CA 1
ATOM 1349 C C . SER A 1 172 ? -2.035 50.688 14.094 1 98.31 172 SER A C 1
ATOM 1351 O O . SER A 1 172 ? -3.264 50.625 14.18 1 98.31 172 SER A O 1
ATOM 1353 N N . SER A 1 173 ? -1.371 51.75 14.414 1 96.75 173 SER A N 1
ATOM 1354 C CA . SER A 1 173 ? -1.994 53 14.797 1 96.75 173 SER A CA 1
ATOM 1355 C C . SER A 1 173 ? -1.791 54.062 13.727 1 96.75 173 SER A C 1
ATOM 1357 O O . SER A 1 173 ? -0.669 54.281 13.266 1 96.75 173 SER A O 1
ATOM 1359 N N . CYS A 1 174 ? -2.854 54.719 13.398 1 94.25 174 CYS A N 1
ATOM 1360 C CA . CYS A 1 174 ? -2.752 55.688 12.32 1 94.25 174 CYS A CA 1
ATOM 1361 C C . CYS A 1 174 ? -3.439 57 12.703 1 94.25 174 CYS A C 1
ATOM 1363 O O . CYS A 1 174 ? -4.422 57 13.445 1 94.25 174 CYS A O 1
ATOM 1365 N N . ARG A 1 175 ? -2.896 58.094 12.164 1 91.44 175 ARG A N 1
ATOM 1366 C CA . ARG A 1 175 ? -3.473 59.406 12.289 1 91.44 175 ARG A CA 1
ATOM 1367 C C . ARG A 1 175 ? -3.521 60.125 10.938 1 91.44 175 ARG A C 1
ATOM 1369 O O . ARG A 1 175 ? -2.648 59.938 10.094 1 91.44 175 ARG A O 1
ATOM 1376 N N . TRP A 1 176 ? -4.555 60.844 10.828 1 88.38 176 TRP A N 1
ATOM 1377 C CA . TRP A 1 176 ? -4.711 61.656 9.609 1 88.38 176 TRP A CA 1
ATOM 1378 C C . TRP A 1 176 ? -4.75 63.125 9.938 1 88.38 176 TRP A C 1
ATOM 1380 O O . TRP A 1 176 ? -5.43 63.562 10.875 1 88.38 176 TRP A O 1
ATOM 1390 N N . GLU A 1 177 ? -3.723 63.812 9.445 1 76.38 177 GLU A N 1
ATOM 1391 C CA . GLU A 1 177 ? -3.678 65.25 9.672 1 76.38 177 GLU A CA 1
ATOM 1392 C C . GLU A 1 177 ? -4.824 65.938 8.961 1 76.38 177 GLU A C 1
ATOM 1394 O O . GLU A 1 177 ? -5.277 67 9.398 1 76.38 177 GLU A O 1
ATOM 1399 N N . ASP A 1 178 ? -5.066 65.375 7.812 1 65.81 178 ASP A N 1
ATOM 1400 C CA . ASP A 1 178 ? -6.039 66.125 6.984 1 65.81 178 ASP A CA 1
ATOM 1401 C C . ASP A 1 178 ? -7.465 65.812 7.453 1 65.81 178 ASP A C 1
ATOM 1403 O O . ASP A 1 178 ? -7.797 64.688 7.793 1 65.81 178 ASP A O 1
ATOM 1407 N N . HIS A 1 179 ? -8.203 66.875 7.664 1 60.66 179 HIS A N 1
ATOM 1408 C CA . HIS A 1 179 ? -9.562 66.938 8.195 1 60.66 179 HIS A CA 1
ATOM 1409 C C . HIS A 1 179 ? -10.57 66.312 7.238 1 60.66 179 HIS A C 1
ATOM 1411 O O . HIS A 1 179 ? -11.75 66.188 7.57 1 60.66 179 HIS A O 1
ATOM 1417 N N . TRP A 1 180 ? -10.07 65.812 6.004 1 66.62 180 TRP A N 1
ATOM 1418 C CA . TRP A 1 180 ? -11.141 65.375 5.094 1 66.62 180 TRP A CA 1
ATOM 1419 C C . TRP A 1 180 ? -11.336 63.875 5.129 1 66.62 180 TRP A C 1
ATOM 1421 O O . TRP A 1 180 ? -12.156 63.344 4.387 1 66.62 180 TRP A O 1
ATOM 1431 N N . VAL A 1 181 ? -10.656 63.219 6.07 1 72.5 181 VAL A N 1
ATOM 1432 C CA . VAL A 1 181 ? -10.828 61.781 6.051 1 72.5 181 VAL A CA 1
ATOM 1433 C C . VAL A 1 181 ? -11.945 61.375 7.008 1 72.5 181 VAL A C 1
ATOM 1435 O O . VAL A 1 181 ? -11.8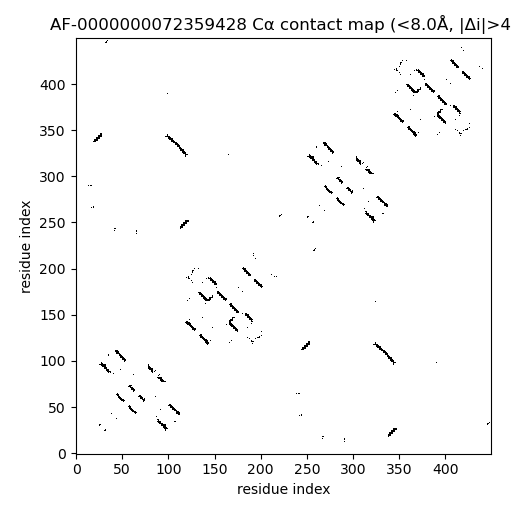12 61.5 8.227 1 72.5 181 VAL A O 1
ATOM 1438 N N . SER A 1 182 ? -13.125 61.188 6.52 1 77.12 182 SER A N 1
ATOM 1439 C CA . SER A 1 182 ? -14.273 60.875 7.355 1 77.12 182 SER A CA 1
ATOM 1440 C C . SER A 1 182 ? -14.344 59.375 7.645 1 77.12 182 SER A C 1
ATOM 1442 O O . SER A 1 182 ? -14.672 58.969 8.766 1 77.12 182 SER A O 1
ATOM 1444 N N . ASN A 1 183 ? -14.047 58.594 6.609 1 88.81 183 ASN A N 1
ATOM 1445 C CA . ASN A 1 183 ? -14.133 57.156 6.77 1 88.81 183 ASN A CA 1
ATOM 1446 C C . ASN A 1 183 ? -12.773 56.5 6.578 1 88.81 183 ASN A C 1
ATOM 1448 O O . ASN A 1 183 ? -12.094 56.75 5.582 1 88.81 183 ASN A O 1
ATOM 1452 N N . VAL A 1 184 ? -12.414 55.812 7.625 1 91.12 184 VAL A N 1
ATOM 1453 C CA . VAL A 1 184 ? -11.141 55.094 7.547 1 91.12 184 VAL A CA 1
ATOM 1454 C C . VAL A 1 184 ? -11.391 53.594 7.684 1 91.12 184 VAL A C 1
ATOM 1456 O O . VAL A 1 184 ? -12.25 53.188 8.461 1 91.12 184 VAL A O 1
ATOM 1459 N N . SER A 1 185 ? -10.656 52.844 6.832 1 94.5 185 SER A N 1
ATOM 1460 C CA . SER A 1 185 ? -10.805 51.375 6.875 1 94.5 185 SER A CA 1
ATOM 1461 C C . SER A 1 185 ? -9.461 50.688 7.059 1 94.5 185 SER A C 1
ATOM 1463 O O . SER A 1 185 ? -8.438 51.156 6.551 1 94.5 185 SER A O 1
ATOM 1465 N N . CYS A 1 186 ? -9.539 49.688 7.773 1 96.62 186 CYS A N 1
ATOM 1466 C CA . CYS A 1 186 ? -8.359 48.844 7.914 1 96.62 186 CYS A CA 1
ATOM 1467 C C . CYS A 1 186 ? -8.617 47.469 7.355 1 96.62 186 CYS A C 1
ATOM 1469 O O . CYS A 1 186 ? -9.711 46.906 7.539 1 96.62 186 CYS A O 1
ATOM 1471 N N . SER A 1 187 ? -7.645 46.906 6.617 1 97.81 187 SER A N 1
ATOM 1472 C CA . SER A 1 187 ? -7.691 45.562 6.07 1 97.81 187 SER A CA 1
ATOM 1473 C C . SER A 1 187 ? -6.66 44.656 6.734 1 97.81 187 SER A C 1
ATOM 1475 O O . SER A 1 187 ? -5.469 44.969 6.746 1 97.81 187 SER A O 1
ATOM 1477 N N . VAL A 1 188 ? -7.23 43.562 7.281 1 98.25 188 VAL A N 1
ATOM 1478 C CA . VAL A 1 188 ? -6.359 42.562 7.922 1 98.25 188 VAL A CA 1
ATOM 1479 C C . VAL A 1 188 ? -6.25 41.312 7.043 1 98.25 188 VAL A C 1
ATOM 1481 O O . VAL A 1 188 ? -7.258 40.688 6.73 1 98.25 188 VAL A O 1
ATOM 1484 N N . TYR A 1 189 ? -4.996 40.969 6.68 1 98.12 189 TYR A N 1
ATOM 1485 C CA . TYR A 1 189 ? -4.727 39.812 5.852 1 98.12 189 TYR A CA 1
ATOM 1486 C C . TYR A 1 189 ? -4.102 38.688 6.676 1 98.12 189 TYR A C 1
ATOM 1488 O O . TYR A 1 189 ? -3.09 38.906 7.348 1 98.12 189 TYR A O 1
ATOM 1496 N N . HIS A 1 190 ? -4.758 37.562 6.566 1 96.88 190 HIS A N 1
ATOM 1497 C CA . HIS A 1 190 ? -4.273 36.406 7.293 1 96.88 190 HIS A CA 1
ATOM 1498 C C . HIS A 1 190 ? -4.562 35.125 6.531 1 96.88 190 HIS A C 1
ATOM 1500 O O . HIS A 1 190 ? -5.484 35.062 5.711 1 96.88 190 HIS A O 1
ATOM 1506 N N . LEU A 1 191 ? -3.744 34.094 6.797 1 95.31 191 LEU A N 1
ATOM 1507 C CA . LEU A 1 191 ? -3.861 32.844 6.098 1 95.31 191 LEU A CA 1
ATOM 1508 C C . LEU A 1 191 ? -5.23 32.219 6.336 1 95.31 191 LEU A C 1
ATOM 1510 O O . LEU A 1 191 ? -5.723 31.438 5.504 1 95.31 191 LEU A O 1
ATOM 1514 N N . THR A 1 192 ? -5.816 32.5 7.5 1 95.88 192 THR A N 1
ATOM 1515 C CA . THR A 1 192 ? -7.105 31.891 7.812 1 95.88 192 THR A CA 1
ATOM 1516 C C . THR A 1 192 ? -8.25 32.719 7.207 1 95.88 192 THR A C 1
ATOM 1518 O O . THR A 1 192 ? -9.406 32.281 7.25 1 95.88 192 THR A O 1
ATOM 1521 N N . GLY A 1 193 ? -7.926 33.875 6.691 1 94.88 193 GLY A N 1
ATOM 1522 C CA . GLY A 1 193 ? -8.938 34.719 6.102 1 94.88 193 GLY A CA 1
ATOM 1523 C C . GLY A 1 193 ? -8.648 36.188 6.273 1 94.88 193 GLY A C 1
ATOM 1524 O O . GLY A 1 193 ? -7.934 36.594 7.199 1 94.88 193 GLY A O 1
ATOM 1525 N N . ASN A 1 194 ? -9.281 36.969 5.43 1 96.5 194 ASN A N 1
ATOM 1526 C CA . ASN A 1 194 ? -9.109 38.406 5.492 1 96.5 194 ASN A CA 1
ATOM 1527 C C . ASN A 1 194 ? -10.312 39.094 6.145 1 96.5 194 ASN A C 1
ATOM 1529 O O . ASN A 1 194 ? -11.43 38.562 6.09 1 96.5 194 ASN A O 1
ATOM 1533 N N . ARG A 1 195 ? -9.992 40.188 6.797 1 97.25 195 ARG A N 1
ATOM 1534 C CA . ARG A 1 195 ? -11.055 40.969 7.414 1 97.25 195 ARG A CA 1
ATOM 1535 C C . ARG A 1 195 ? -10.875 42.469 7.125 1 97.25 195 ARG A C 1
ATOM 1537 O O . ARG A 1 195 ? -9.75 42.969 7.145 1 97.25 195 ARG A O 1
ATOM 1544 N N . ASN A 1 196 ? -11.992 43.125 6.859 1 97 196 ASN A N 1
ATOM 1545 C CA . ASN A 1 196 ? -12 44.594 6.672 1 97 196 ASN A CA 1
ATOM 1546 C C . ASN A 1 196 ? -12.953 45.281 7.645 1 97 196 ASN A C 1
ATOM 1548 O O . ASN A 1 196 ? -14.109 44.875 7.77 1 97 196 ASN A O 1
ATOM 1552 N N . LEU A 1 197 ? -12.43 46.25 8.352 1 96.56 197 LEU A N 1
ATOM 1553 C CA . LEU A 1 197 ? -13.25 47.031 9.266 1 96.56 197 LEU A CA 1
ATOM 1554 C C . LEU A 1 197 ? -13.148 48.5 8.953 1 96.56 197 LEU A C 1
ATOM 1556 O O . LEU A 1 197 ? -12.109 49 8.492 1 96.56 197 LEU A O 1
ATOM 1560 N N . SER A 1 198 ? -14.219 49.219 9.258 1 94.81 198 SER A N 1
ATOM 1561 C CA . SER A 1 198 ? -14.219 50.656 9 1 94.81 198 SER A CA 1
ATOM 1562 C C . SER A 1 198 ? -14.773 51.438 10.195 1 94.81 198 SER A C 1
ATOM 1564 O O . SER A 1 198 ? -15.57 50.906 10.969 1 94.81 198 SER A O 1
ATOM 1566 N N . ILE A 1 199 ? -14.312 52.656 10.328 1 90.75 199 ILE A N 1
ATOM 1567 C CA . ILE A 1 199 ? -14.773 53.531 11.391 1 90.75 199 ILE A CA 1
ATOM 1568 C C . ILE A 1 199 ? -14.922 54.969 10.844 1 90.75 199 ILE A C 1
ATOM 1570 O O . ILE A 1 199 ? -14.117 55.406 10.023 1 90.75 199 ILE A O 1
ATOM 1574 N N . GLU A 1 200 ? -15.977 55.531 11.25 1 84.38 200 GLU A N 1
ATOM 1575 C CA . GLU A 1 200 ? -16.156 56.938 10.906 1 84.38 200 GLU A CA 1
ATOM 1576 C C . GLU A 1 200 ? -15.555 57.844 11.961 1 84.38 200 GLU A C 1
ATOM 1578 O O . GLU A 1 200 ? -15.797 57.688 13.156 1 84.38 200 GLU A O 1
ATOM 1583 N N . GLN A 1 201 ? -14.414 58.594 11.82 1 74 201 GLN A N 1
ATOM 1584 C CA . GLN A 1 201 ? -13.664 59.406 12.766 1 74 201 GLN A CA 1
ATOM 1585 C C . GLN A 1 201 ? -14.586 60.344 13.539 1 74 201 GLN A C 1
ATOM 1587 O O . GLN A 1 201 ? -14.398 60.562 14.734 1 74 201 GLN A O 1
ATOM 1592 N N . ASN A 1 202 ? -15.453 61.125 12.914 1 59.19 202 ASN A N 1
ATOM 1593 C CA . ASN A 1 202 ? -16.297 62.094 13.594 1 59.19 202 ASN A CA 1
ATOM 1594 C C . ASN A 1 202 ? -17.547 61.469 14.18 1 59.19 202 ASN A C 1
ATOM 1596 O O . ASN A 1 202 ? -18.484 62.156 14.562 1 59.19 202 ASN A O 1
ATOM 1600 N N . SER A 1 203 ? -17.703 60.156 14 1 52.19 203 SER A N 1
ATOM 1601 C CA . SER A 1 203 ? -18.922 59.688 14.672 1 52.19 203 SER A CA 1
ATOM 1602 C C . SER A 1 203 ? -18.703 59.531 16.172 1 52.19 203 SER A C 1
ATOM 1604 O O . SER A 1 203 ? -17.578 59.25 16.609 1 52.19 203 SER A O 1
ATOM 1606 N N . LEU A 1 204 ? -19.547 60.062 17.109 1 43.38 204 LEU A N 1
ATOM 1607 C CA . LEU A 1 204 ? -19.578 59.938 18.562 1 43.38 204 LEU A CA 1
ATOM 1608 C C . LEU A 1 204 ? -19.234 58.531 19.016 1 43.38 204 LEU A C 1
ATOM 1610 O O . LEU A 1 204 ? -19.469 57.562 18.281 1 43.38 204 LEU A O 1
ATOM 1614 N N . PRO A 1 205 ? -18.859 58.25 20.219 1 42.47 205 PRO A N 1
ATOM 1615 C CA . PRO A 1 205 ? -18.672 57.062 21.047 1 42.47 205 PRO A CA 1
ATOM 1616 C C . PRO A 1 205 ? -19.875 56.125 21.016 1 42.47 205 PRO A C 1
ATOM 1618 O O . PRO A 1 205 ? -21.016 56.562 21.172 1 42.47 205 PRO A O 1
ATOM 1621 N N . GLY A 1 206 ? -20.078 54.938 20.359 1 38.44 206 GLY A N 1
ATOM 1622 C CA . GLY A 1 206 ? -21.047 53.844 20.469 1 38.44 206 GLY A CA 1
ATOM 1623 C C . GLY A 1 206 ? -21.25 53.094 19.156 1 38.44 206 GLY A C 1
ATOM 1624 O O . GLY A 1 206 ? -22.25 52.406 18.984 1 38.44 206 GLY A O 1
ATOM 1625 N N . SER A 1 207 ? -20.875 53.625 18.078 1 39.5 207 SER A N 1
ATOM 1626 C CA . SER A 1 207 ? -21.359 52.844 16.953 1 39.5 207 SER A CA 1
ATOM 1627 C C . SER A 1 207 ? -20.719 51.438 16.922 1 39.5 207 SER A C 1
ATOM 1629 O O . SER A 1 207 ? -19.5 51.312 17.016 1 39.5 207 SER A O 1
ATOM 1631 N N . GLU A 1 208 ? -21.562 50.5 17.188 1 41.25 208 GLU A N 1
ATOM 1632 C CA . GLU A 1 208 ? -21.344 49.062 17.281 1 41.25 208 GLU A CA 1
ATOM 1633 C C . GLU A 1 208 ? -20.656 48.5 16.016 1 41.25 208 GLU A C 1
ATOM 1635 O O . GLU A 1 208 ? -21.016 48.906 14.906 1 41.25 208 GLU A O 1
ATOM 1640 N N . LEU A 1 209 ? -19.547 48 16.188 1 45.59 209 LEU A N 1
ATOM 1641 C CA . LEU A 1 209 ? -18.75 47.156 15.289 1 45.59 209 LEU A CA 1
ATOM 1642 C C . LEU A 1 209 ? -19.625 46.094 14.617 1 45.59 209 LEU A C 1
ATOM 1644 O O . LEU A 1 209 ? -20.375 45.375 15.281 1 45.59 209 LEU A O 1
ATOM 1648 N N . SER A 1 210 ? -20.188 46.375 13.469 1 40.25 210 SER A N 1
ATOM 1649 C CA . SER A 1 210 ? -20.844 45.25 12.82 1 40.25 210 SER A CA 1
ATOM 1650 C C . SER A 1 210 ? -19.938 44.031 12.812 1 40.25 210 SER A C 1
ATOM 1652 O O . SER A 1 210 ? -18.812 44.062 12.305 1 40.25 210 SER A O 1
ATOM 1654 N N . PRO A 1 211 ? -20.266 43.094 13.688 1 42.59 211 PRO A N 1
ATOM 1655 C CA . PRO A 1 211 ? -19.5 41.844 13.68 1 42.59 211 PRO A CA 1
ATOM 1656 C C . PRO A 1 211 ? -19.453 41.219 12.297 1 42.59 211 PRO A C 1
ATOM 1658 O O . PRO A 1 211 ? -20.484 41.031 11.648 1 42.59 211 PRO A O 1
ATOM 1661 N N . GLN A 1 212 ? -18.578 41.531 11.508 1 41.84 212 GLN A N 1
ATOM 1662 C CA . GLN A 1 212 ? -18.484 40.719 10.297 1 41.84 212 GLN A CA 1
ATOM 1663 C C . GLN A 1 212 ? -18.453 39.219 10.625 1 41.84 212 GLN A C 1
ATOM 1665 O O . GLN A 1 212 ? -17.984 38.844 11.695 1 41.84 212 GLN A O 1
ATOM 1670 N N . SER A 1 213 ? -19.328 38.438 9.961 1 40.41 213 SER A N 1
ATOM 1671 C CA . SER A 1 213 ? -19.578 37 10.055 1 40.41 213 SER A CA 1
ATOM 1672 C C . SER A 1 213 ? -18.281 36.219 10.086 1 40.41 213 SER A C 1
ATOM 1674 O O . SER A 1 213 ? -17.297 36.594 9.438 1 40.41 213 SER A O 1
ATOM 1676 N N . PRO A 1 214 ? -18.141 35.438 11.086 1 41.19 214 PRO A N 1
ATOM 1677 C CA . PRO A 1 214 ? -17.016 34.5 11.195 1 41.19 214 PRO A CA 1
ATOM 1678 C C . PRO A 1 214 ? -16.719 33.781 9.891 1 41.19 214 PRO A C 1
ATOM 1680 O O . PRO A 1 214 ? -17.625 33.5 9.102 1 41.19 214 PRO A O 1
ATOM 1683 N N . MET A 1 215 ? -15.648 34.031 9.406 1 35.78 215 MET A N 1
ATOM 1684 C CA . MET A 1 215 ? -15.188 33.25 8.266 1 35.78 215 MET A CA 1
ATOM 1685 C C . MET A 1 215 ? -15.383 31.75 8.508 1 35.78 215 MET A C 1
ATOM 1687 O O . MET A 1 215 ? -14.906 31.219 9.508 1 35.78 215 MET A O 1
ATOM 1691 N N . ARG A 1 216 ? -16.422 31.188 8.078 1 34.44 216 ARG A N 1
ATOM 1692 C CA . ARG A 1 216 ? -16.594 29.734 8.039 1 34.44 216 ARG A CA 1
ATOM 1693 C C . ARG A 1 216 ? -15.398 29.078 7.359 1 34.44 216 ARG A C 1
ATOM 1695 O O . ARG A 1 216 ? -15.172 29.266 6.16 1 34.44 216 ARG A O 1
ATOM 1702 N N . GLY A 1 217 ? -14.344 29 7.98 1 32.66 217 GLY A N 1
ATOM 1703 C CA . GLY A 1 217 ? -13.328 28.156 7.371 1 32.66 217 GLY A CA 1
ATOM 1704 C C . GLY A 1 217 ? -13.812 26.75 7.074 1 32.66 217 GLY A C 1
ATOM 1705 O O . GLY A 1 217 ? -14.172 26 7.988 1 32.66 217 GLY A O 1
ATOM 1706 N N . SER A 1 218 ? -14.617 26.625 6.105 1 31.16 218 SER A N 1
ATOM 1707 C CA . SER A 1 218 ? -14.984 25.297 5.648 1 31.16 218 SER A CA 1
ATOM 1708 C C . SER A 1 218 ? -13.758 24.469 5.273 1 31.16 218 SER A C 1
ATOM 1710 O O . SER A 1 218 ? -13.445 24.312 4.094 1 31.16 218 SER A O 1
ATOM 1712 N N . ASN A 1 219 ? -12.57 24.609 5.762 1 30.72 219 ASN A N 1
ATOM 1713 C CA . ASN A 1 219 ? -11.57 23.828 5.047 1 30.72 219 ASN A CA 1
ATOM 1714 C C . ASN A 1 219 ? -11.648 22.359 5.406 1 30.72 219 ASN A C 1
ATOM 1716 O O . ASN A 1 219 ? -11.211 21.953 6.48 1 30.72 219 ASN A O 1
ATOM 1720 N N . SER A 1 220 ? -12.758 21.75 5.152 1 30.89 220 SER A N 1
ATOM 1721 C CA . SER A 1 220 ? -12.633 20.297 5.141 1 30.89 220 SER A CA 1
ATOM 1722 C C . SER A 1 220 ? -11.453 19.844 4.285 1 30.89 220 SER A C 1
ATOM 1724 O O . SER A 1 220 ? -11.453 20.047 3.066 1 30.89 220 SER A O 1
ATOM 1726 N N . LEU A 1 221 ? -10.289 19.969 4.797 1 33.75 221 LEU A N 1
ATOM 1727 C CA . LEU A 1 221 ? -9.133 19.469 4.066 1 33.75 221 LEU A CA 1
ATOM 1728 C C . LEU A 1 221 ? -9.312 18 3.705 1 33.75 221 LEU A C 1
ATOM 1730 O O . LEU A 1 221 ? -9.242 17.125 4.574 1 33.75 221 LEU A O 1
ATOM 1734 N N . THR A 1 222 ? -10.305 17.797 2.885 1 31.45 222 THR A N 1
ATOM 1735 C CA . THR A 1 222 ? -10.32 16.469 2.273 1 31.45 222 THR A CA 1
ATOM 1736 C C . THR A 1 222 ? -9.148 16.312 1.309 1 31.45 222 THR A C 1
ATOM 1738 O O . THR A 1 222 ? -9.07 17.016 0.296 1 31.45 222 THR A O 1
ATOM 1741 N N . VAL A 1 223 ? -8.102 15.961 1.731 1 28.86 223 VAL A N 1
ATOM 1742 C CA . VAL A 1 223 ? -7.039 15.594 0.804 1 28.86 223 VAL A CA 1
ATOM 1743 C C . VAL A 1 223 ? -7.512 14.469 -0.114 1 28.86 223 VAL A C 1
ATOM 1745 O O . VAL A 1 223 ? -7.809 13.367 0.349 1 28.86 223 VAL A O 1
ATOM 1748 N N . ARG A 1 224 ? -8.344 14.859 -1.186 1 27.62 224 ARG A N 1
ATOM 1749 C CA . ARG A 1 224 ? -8.617 13.898 -2.252 1 27.62 224 ARG A CA 1
ATOM 1750 C C . ARG A 1 224 ? -7.32 13.398 -2.883 1 27.62 224 ARG A C 1
ATOM 1752 O O . ARG A 1 224 ? -6.402 14.18 -3.135 1 27.62 224 ARG A O 1
ATOM 1759 N N . SER A 1 225 ? -7.125 11.984 -2.951 1 21.19 225 SER A N 1
ATOM 1760 C CA . SER A 1 225 ? -6.234 11.43 -3.965 1 21.19 225 SER A CA 1
ATOM 1761 C C . SER A 1 225 ? -6.637 11.883 -5.363 1 21.19 225 SER A C 1
ATOM 1763 O O . SER A 1 225 ? -7.816 12.109 -5.633 1 21.19 225 SER A O 1
ATOM 1765 N N . MET B 1 1 ? 0.531 -12.867 34.062 1 22.64 1 MET B N 1
ATOM 1766 C CA . MET B 1 1 ? -0.151 -12.25 32.938 1 22.64 1 MET B CA 1
ATOM 1767 C C . MET B 1 1 ? 0.852 -11.648 31.969 1 22.64 1 MET B C 1
ATOM 1769 O O . MET B 1 1 ? 1.613 -10.75 32.312 1 22.64 1 MET B O 1
ATOM 1773 N N . LYS B 1 2 ? 1.367 -12.508 31 1 27.36 2 LYS B N 1
ATOM 1774 C CA . LYS B 1 2 ? 2.557 -12.438 30.156 1 27.36 2 LYS B CA 1
ATOM 1775 C C . LYS B 1 2 ? 2.453 -11.289 29.156 1 27.36 2 LYS B C 1
ATOM 1777 O O . LYS B 1 2 ? 1.446 -11.156 28.469 1 27.36 2 LYS B O 1
ATOM 1782 N N . ASN B 1 3 ? 3.082 -10.164 29.438 1 21.97 3 ASN B N 1
ATOM 1783 C CA . ASN B 1 3 ? 3.252 -8.914 28.688 1 21.97 3 ASN B CA 1
ATOM 1784 C C . ASN B 1 3 ? 3.75 -9.172 27.266 1 21.97 3 ASN B C 1
ATOM 1786 O O . ASN B 1 3 ? 4.895 -9.586 27.078 1 21.97 3 ASN B O 1
ATOM 1790 N N . LYS B 1 4 ? 2.809 -9.672 26.422 1 34.69 4 LYS B N 1
ATOM 1791 C CA . LYS B 1 4 ? 3.127 -9.859 25 1 34.69 4 LYS B CA 1
ATOM 1792 C C . LYS B 1 4 ? 3.787 -8.617 24.422 1 34.69 4 LYS B C 1
ATOM 1794 O O . LYS B 1 4 ? 3.189 -7.535 24.406 1 34.69 4 LYS B O 1
ATOM 1799 N N . HIS B 1 5 ? 5.109 -8.461 24.531 1 26.39 5 HIS B N 1
ATOM 1800 C CA . HIS B 1 5 ? 5.996 -7.434 24 1 26.39 5 HIS B CA 1
ATOM 1801 C C . HIS B 1 5 ? 5.715 -7.18 22.516 1 26.39 5 HIS B C 1
ATOM 1803 O O . HIS B 1 5 ? 5.938 -8.055 21.672 1 26.39 5 HIS B O 1
ATOM 1809 N N . MET B 1 6 ? 4.676 -6.512 22.297 1 27.17 6 MET B N 1
ATOM 1810 C CA . MET B 1 6 ? 4.488 -5.918 20.984 1 27.17 6 MET B CA 1
ATOM 1811 C C . MET B 1 6 ? 5.734 -5.152 20.547 1 27.17 6 MET B C 1
ATOM 1813 O O . MET B 1 6 ? 6.098 -4.152 21.172 1 27.17 6 MET B O 1
ATOM 1817 N N . LYS B 1 7 ? 6.758 -5.809 20.156 1 28.72 7 LYS B N 1
ATOM 1818 C CA . LYS B 1 7 ? 7.941 -5.18 19.578 1 28.72 7 LYS B CA 1
ATOM 1819 C C . LYS B 1 7 ? 7.551 -4.156 18.516 1 28.72 7 LYS B C 1
ATOM 1821 O O . LYS B 1 7 ? 6.961 -4.508 17.484 1 28.72 7 LYS B O 1
ATOM 1826 N N . TYR B 1 8 ? 7.242 -2.932 19 1 27.39 8 TYR B N 1
ATOM 1827 C CA . TYR B 1 8 ? 7.117 -1.737 18.172 1 27.39 8 TYR B CA 1
ATOM 1828 C C . TYR B 1 8 ? 8.289 -1.616 17.203 1 27.39 8 TYR B C 1
ATOM 1830 O O . TYR B 1 8 ? 9.438 -1.862 17.578 1 27.39 8 TYR B O 1
ATOM 1838 N N . PHE B 1 9 ? 8.023 -1.935 16.031 1 29.44 9 PHE B N 1
ATOM 1839 C CA . PHE B 1 9 ? 8.961 -1.631 14.953 1 29.44 9 PHE B CA 1
ATOM 1840 C C . PHE B 1 9 ? 9.406 -0.175 15.016 1 29.44 9 PHE B C 1
ATOM 1842 O O . PHE B 1 9 ? 8.633 0.732 14.711 1 29.44 9 PHE B O 1
ATOM 1849 N N . HIS B 1 10 ? 10.195 0.154 15.992 1 27.06 10 HIS B N 1
ATOM 1850 C CA . HIS B 1 10 ? 10.797 1.476 15.867 1 27.06 10 HIS B CA 1
ATOM 1851 C C . HIS B 1 10 ? 11.57 1.612 14.555 1 27.06 10 HIS B C 1
ATOM 1853 O O . HIS B 1 10 ? 12.617 0.989 14.383 1 27.06 10 HIS B O 1
ATOM 1859 N N . TYR B 1 11 ? 10.898 1.657 13.477 1 30.38 11 TYR B N 1
ATOM 1860 C CA . TYR B 1 11 ? 11.57 2.104 12.258 1 30.38 11 TYR B CA 1
ATOM 1861 C C . TYR B 1 11 ? 12.305 3.414 12.492 1 30.38 11 TYR B C 1
ATOM 1863 O O . TYR B 1 11 ? 11.703 4.414 12.898 1 30.38 11 TYR B O 1
ATOM 1871 N N . SER B 1 12 ? 13.438 3.299 12.891 1 31.12 12 SER B N 1
ATOM 1872 C CA . SER B 1 12 ? 14.242 4.512 12.805 1 31.12 12 SER B CA 1
ATOM 1873 C C . SER B 1 12 ? 14.078 5.188 11.445 1 31.12 12 SER B C 1
ATOM 1875 O O . SER B 1 12 ? 14.117 4.52 10.406 1 31.12 12 SER B O 1
ATOM 1877 N N . LEU B 1 13 ? 13.352 6.227 11.289 1 35 13 LEU B N 1
ATOM 1878 C CA . LEU B 1 13 ? 13.344 7.148 10.164 1 35 13 LEU B CA 1
ATOM 1879 C C . LEU B 1 13 ? 14.703 7.188 9.477 1 35 13 LEU B C 1
ATOM 1881 O O . LEU B 1 13 ? 15.672 7.684 10.047 1 35 13 LEU B O 1
ATOM 1885 N N . CYS B 1 14 ? 15.078 6.242 8.867 1 36.06 14 CYS B N 1
ATOM 1886 C CA . CYS B 1 14 ? 16.266 6.461 8.047 1 36.06 14 CYS B CA 1
ATOM 1887 C C . CYS B 1 14 ? 16.094 7.699 7.172 1 36.06 14 CYS B C 1
ATOM 1889 O O . CYS B 1 14 ? 15.023 7.93 6.613 1 36.06 14 CYS B O 1
ATOM 1891 N N . ALA B 1 15 ? 16.875 8.75 7.234 1 38.75 15 ALA B N 1
ATOM 1892 C CA . ALA B 1 15 ? 17.078 10.062 6.621 1 38.75 15 ALA B CA 1
ATOM 1893 C C . ALA B 1 15 ? 16.781 10.023 5.129 1 38.75 15 ALA B C 1
ATOM 1895 O O . ALA B 1 15 ? 16.359 11.031 4.547 1 38.75 15 ALA B O 1
ATOM 1896 N N . GLY B 1 16 ? 17.141 9 4.387 1 41.38 16 GLY B N 1
ATOM 1897 C CA . GLY B 1 16 ? 17.375 9.234 2.971 1 41.38 16 GLY B CA 1
ATOM 1898 C C . GLY B 1 16 ? 16.094 9.344 2.168 1 41.38 16 GLY B C 1
ATOM 1899 O O . GLY B 1 16 ? 16.125 9.438 0.939 1 41.38 16 GLY B O 1
ATOM 1900 N N . VAL B 1 17 ? 15.055 8.805 2.639 1 48.28 17 VAL B N 1
ATOM 1901 C CA . VAL B 1 17 ? 13.922 9 1.731 1 48.28 17 VAL B CA 1
ATOM 1902 C C . VAL B 1 17 ? 13.477 10.461 1.767 1 48.28 17 VAL B C 1
ATOM 1904 O O . VAL B 1 17 ? 13.164 10.992 2.834 1 48.28 17 VAL B O 1
ATOM 1907 N N . GLN B 1 18 ? 13.969 11.281 0.909 1 49.78 18 GLN B N 1
ATOM 1908 C CA . GLN B 1 18 ? 13.484 12.656 0.766 1 49.78 18 GLN B CA 1
ATOM 1909 C C . GLN B 1 18 ? 11.969 12.688 0.601 1 49.78 18 GLN B C 1
ATOM 1911 O O . GLN B 1 18 ? 11.453 12.453 -0.494 1 49.78 18 GLN B O 1
ATOM 1916 N N . LEU B 1 19 ? 11.273 12.172 1.555 1 54.31 19 LEU B N 1
ATOM 1917 C CA . LEU B 1 19 ? 9.82 12.289 1.475 1 54.31 19 LEU B CA 1
ATOM 1918 C C . LEU B 1 19 ? 9.391 13.75 1.46 1 54.31 19 LEU B C 1
ATOM 1920 O O . LEU B 1 19 ? 9.734 14.508 2.369 1 54.31 19 LEU B O 1
ATOM 1924 N N . THR B 1 20 ? 9.273 14.312 0.274 1 59.75 20 THR B N 1
ATOM 1925 C CA . THR B 1 20 ? 8.562 15.586 0.311 1 59.75 20 THR B CA 1
ATOM 1926 C C . THR B 1 20 ? 7.27 15.461 1.107 1 59.75 20 THR B C 1
ATOM 1928 O O . THR B 1 20 ? 6.402 14.656 0.766 1 59.75 20 THR B O 1
ATOM 1931 N N . LEU B 1 21 ? 7.359 15.828 2.314 1 72.75 21 LEU B N 1
ATOM 1932 C CA . LEU B 1 21 ? 6.203 15.734 3.195 1 72.75 21 LEU B CA 1
ATOM 1933 C C . LEU B 1 21 ? 5.195 16.844 2.889 1 72.75 21 LEU B C 1
ATOM 1935 O O . LEU B 1 21 ? 5.555 18.016 2.85 1 72.75 21 LEU B O 1
ATOM 1939 N N . PRO B 1 22 ? 4.043 16.438 2.453 1 79.31 22 PRO B N 1
ATOM 1940 C CA . PRO B 1 22 ? 3.023 17.469 2.305 1 79.31 22 PRO B CA 1
ATOM 1941 C C . PRO B 1 22 ? 2.814 18.281 3.584 1 79.31 22 PRO B C 1
ATOM 1943 O O . PRO B 1 22 ? 2.994 17.75 4.688 1 79.31 22 PRO B O 1
ATOM 1946 N N . CYS B 1 23 ? 2.631 19.609 3.41 1 86.62 23 CYS B N 1
ATOM 1947 C CA . CYS B 1 23 ? 2.305 20.484 4.527 1 86.62 23 CYS B CA 1
ATOM 1948 C C . CYS B 1 23 ? 0.795 20.594 4.711 1 86.62 23 CYS B C 1
ATOM 1950 O O . CYS B 1 23 ? 0.055 20.734 3.738 1 86.62 23 CYS B O 1
ATOM 1952 N N . LEU B 1 24 ? 0.458 20.359 5.988 1 90.75 24 LEU B N 1
ATOM 1953 C CA . LEU B 1 24 ? -0.946 20.562 6.328 1 90.75 24 LEU B CA 1
ATOM 1954 C C . LEU B 1 24 ? -1.115 21.75 7.262 1 90.75 24 LEU B C 1
ATOM 1956 O O . LEU B 1 24 ? -0.289 21.969 8.148 1 90.75 24 LEU B O 1
ATOM 1960 N N . TYR B 1 25 ? -2.223 22.562 7.047 1 93.31 25 TYR B N 1
ATOM 1961 C CA . TYR B 1 25 ? -2.461 23.781 7.812 1 93.31 25 TYR B CA 1
ATOM 1962 C C . TYR B 1 25 ? -3.842 23.75 8.461 1 93.31 25 TYR B C 1
ATOM 1964 O O . TYR B 1 25 ? -4.73 24.516 8.07 1 93.31 25 TYR B O 1
ATOM 1972 N N . PRO B 1 26 ? -3.959 22.969 9.453 1 94.75 26 PRO B N 1
ATOM 1973 C CA . PRO B 1 26 ? -5.254 22.984 10.141 1 94.75 26 PRO B CA 1
ATOM 1974 C C . PRO B 1 26 ? -5.461 24.234 10.984 1 94.75 26 PRO B C 1
ATOM 1976 O O . PRO B 1 26 ? -4.488 24.844 11.445 1 94.75 26 PRO B O 1
ATOM 1979 N N . VAL B 1 27 ? -6.715 24.578 11.203 1 95.38 27 VAL B N 1
ATOM 1980 C CA . VAL B 1 27 ? -7.043 25.781 11.961 1 95.38 27 VAL B CA 1
ATOM 1981 C C . VAL B 1 27 ? -7.375 25.406 13.406 1 95.38 27 VAL B C 1
ATOM 1983 O O . VAL B 1 27 ? -8.164 24.484 13.648 1 95.38 27 VAL B O 1
ATOM 1986 N N . CYS B 1 28 ? -6.852 26.188 14.258 1 95.12 28 CYS B N 1
ATOM 1987 C CA . CYS B 1 28 ? -7.082 25.953 15.68 1 95.12 28 CYS B CA 1
ATOM 1988 C C . CYS B 1 28 ? -8.57 25.984 16 1 95.12 28 CYS B C 1
ATOM 1990 O O . CYS B 1 28 ? -9.305 26.844 15.508 1 95.12 28 CYS B O 1
ATOM 1992 N N . GLY B 1 29 ? -8.945 25.016 16.859 1 94.44 29 GLY B N 1
ATOM 1993 C CA . GLY B 1 29 ? -10.336 24.969 17.281 1 94.44 29 GLY B CA 1
ATOM 1994 C C . GLY B 1 29 ? -11.203 24.078 16.406 1 94.44 29 GLY B C 1
ATOM 1995 O O . GLY B 1 29 ? -12.312 23.719 16.797 1 94.44 29 GLY B O 1
ATOM 1996 N N . TYR B 1 30 ? -10.703 23.797 15.25 1 94.06 30 TYR B N 1
ATOM 1997 C CA . TYR B 1 30 ? -11.461 22.953 14.344 1 94.06 30 TYR B CA 1
ATOM 1998 C C . TYR B 1 30 ? -10.898 21.531 14.328 1 94.06 30 TYR B C 1
ATOM 2000 O O . TYR B 1 30 ? -9.906 21.25 15 1 94.06 30 TYR B O 1
ATOM 2008 N N . LYS B 1 31 ? -11.547 20.703 13.5 1 93 31 LYS B N 1
ATOM 2009 C CA . LYS B 1 31 ? -11.117 19.312 13.383 1 93 31 LYS B CA 1
ATOM 2010 C C . LYS B 1 31 ? -10.102 19.141 12.258 1 93 31 LYS B C 1
ATOM 2012 O O . LYS B 1 31 ? -10.242 19.75 11.195 1 93 31 LYS B O 1
ATOM 2017 N N . GLY B 1 32 ? -9.078 18.422 12.57 1 93.62 32 GLY B N 1
ATOM 2018 C CA . GLY B 1 32 ? -8.109 18.047 11.547 1 93.62 32 GLY B CA 1
ATOM 2019 C C . GLY B 1 32 ? -8.094 16.562 11.25 1 93.62 32 GLY B C 1
ATOM 2020 O O . GLY B 1 32 ? -8.227 15.742 12.156 1 93.62 32 GLY B O 1
ATOM 2021 N N . ILE B 1 33 ? -7.902 16.25 9.953 1 90.75 33 ILE B N 1
ATOM 2022 C CA . ILE B 1 33 ? -7.895 14.852 9.531 1 90.75 33 ILE B CA 1
ATOM 2023 C C . ILE B 1 33 ? -6.621 14.555 8.742 1 90.75 33 ILE B C 1
ATOM 2025 O O . ILE B 1 33 ? -6.258 15.32 7.84 1 90.75 33 ILE B O 1
ATOM 2029 N N . LEU B 1 34 ? -5.957 13.555 9.141 1 90.75 34 LEU B N 1
ATOM 2030 C CA . LEU B 1 34 ? -4.777 13.102 8.406 1 90.75 34 LEU B CA 1
ATOM 2031 C C . LEU B 1 34 ? -5.016 11.734 7.785 1 90.75 34 LEU B C 1
ATOM 2033 O O . LEU B 1 34 ? -5.309 10.766 8.492 1 90.75 34 LEU B O 1
ATOM 2037 N N . SER B 1 35 ? -4.773 11.656 6.531 1 87.56 35 SER B N 1
ATOM 2038 C CA . SER B 1 35 ? -5.043 10.406 5.816 1 87.56 35 SER B CA 1
ATOM 2039 C C . SER B 1 35 ? -3.781 9.562 5.691 1 87.56 35 SER B C 1
ATOM 2041 O O . SER B 1 35 ? -2.668 10.094 5.688 1 87.56 35 SER B O 1
ATOM 2043 N N . CYS B 1 36 ? -4.023 8.273 5.75 1 84.75 36 CYS B N 1
ATOM 2044 C CA . CYS B 1 36 ? -3.025 7.262 5.41 1 84.75 36 CYS B CA 1
ATOM 2045 C C . CYS B 1 36 ? -3.523 6.359 4.289 1 84.75 36 CYS B C 1
ATOM 2047 O O . CYS B 1 36 ? -4.691 5.969 4.273 1 84.75 36 CYS B O 1
ATOM 2049 N N . PRO B 1 37 ? -2.678 6.355 3.225 1 71.19 37 PRO B N 1
ATOM 2050 C CA . PRO B 1 37 ? -3.148 5.559 2.092 1 71.19 37 PRO B CA 1
ATOM 2051 C C . PRO B 1 37 ? -3.637 4.172 2.508 1 71.19 37 PRO B C 1
ATOM 2053 O O . PRO B 1 37 ? -3.059 3.553 3.404 1 71.19 37 PRO B O 1
ATOM 2056 N N . ARG B 1 38 ? -5 4.016 2.285 1 61.41 38 ARG B N 1
ATOM 2057 C CA . ARG B 1 38 ? -5.609 2.715 2.547 1 61.41 38 ARG B CA 1
ATOM 2058 C C . ARG B 1 38 ? -5.488 1.799 1.332 1 61.41 38 ARG B C 1
ATOM 2060 O O . ARG B 1 38 ? -5.871 2.176 0.224 1 61.41 38 ARG B O 1
ATOM 2067 N N . ILE B 1 39 ? -4.5 1.059 1.325 1 60.28 39 ILE B N 1
ATOM 2068 C CA . ILE B 1 39 ? -4.715 0.111 0.237 1 60.28 39 ILE B CA 1
ATOM 2069 C C . ILE B 1 39 ? -5.684 -0.981 0.684 1 60.28 39 ILE B C 1
ATOM 2071 O O . ILE B 1 39 ? -6.035 -1.062 1.862 1 60.28 39 ILE B O 1
ATOM 2075 N N . SER B 1 40 ? -5.906 -1.977 -0.031 1 61.06 40 SER B N 1
ATOM 2076 C CA . SER B 1 40 ? -6.863 -3.055 0.194 1 61.06 40 SER B CA 1
ATOM 2077 C C . SER B 1 40 ? -6.746 -3.611 1.609 1 61.06 40 SER B C 1
ATOM 2079 O O . SER B 1 40 ? -5.652 -3.951 2.059 1 61.06 40 SER B O 1
ATOM 2081 N N . LEU B 1 41 ? -7.891 -3.404 2.447 1 58.66 41 LEU B N 1
ATOM 2082 C CA . LEU B 1 41 ? -7.984 -3.91 3.812 1 58.66 41 LEU B CA 1
ATOM 2083 C C . LEU B 1 41 ? -7.586 -5.383 3.877 1 58.66 41 LEU B C 1
ATOM 2085 O O . LEU B 1 41 ? -7.145 -5.863 4.922 1 58.66 41 LEU B O 1
ATOM 2089 N N . THR B 1 42 ? -7.691 -6.02 2.75 1 64.44 42 THR B N 1
ATOM 2090 C CA . THR B 1 42 ? -7.434 -7.453 2.807 1 64.44 42 THR B CA 1
ATOM 2091 C C . THR B 1 42 ? -5.934 -7.73 2.818 1 64.44 42 THR B C 1
ATOM 2093 O O . THR B 1 42 ? -5.496 -8.766 3.318 1 64.44 42 THR B O 1
ATOM 2096 N N . THR B 1 43 ? -5.191 -6.703 2.533 1 75.69 43 THR B N 1
ATOM 2097 C CA . THR B 1 43 ? -3.77 -7.004 2.41 1 75.69 43 THR B CA 1
ATOM 2098 C C . THR B 1 43 ? -2.965 -6.262 3.473 1 75.69 43 THR B C 1
ATOM 2100 O O . THR B 1 43 ? -1.759 -6.477 3.607 1 75.69 43 THR B O 1
ATOM 2103 N N . VAL B 1 44 ? -3.682 -5.453 4.27 1 77.12 44 VAL B N 1
ATOM 2104 C CA . VAL B 1 44 ? -2.934 -4.652 5.23 1 77.12 44 VAL B CA 1
ATOM 2105 C C . VAL B 1 44 ? -2.65 -5.48 6.48 1 77.12 44 VAL B C 1
ATOM 2107 O O . VAL B 1 44 ? -3.529 -6.191 6.977 1 77.12 44 VAL B O 1
ATOM 2110 N N . LEU B 1 45 ? -1.455 -5.43 6.953 1 82.81 45 LEU B N 1
ATOM 2111 C CA . LEU B 1 45 ? -1.059 -6.137 8.164 1 82.81 45 LEU B CA 1
ATOM 2112 C C . LEU B 1 45 ? -1.055 -5.195 9.367 1 82.81 45 LEU B C 1
ATOM 2114 O O . LEU B 1 45 ? -1.715 -5.465 10.375 1 82.81 45 LEU B O 1
ATOM 2118 N N . VAL B 1 46 ? -0.429 -4.242 9.273 1 85.81 46 VAL B N 1
ATOM 2119 C CA . VAL B 1 46 ? -0.28 -3.297 10.375 1 85.81 46 VAL B CA 1
ATOM 2120 C C . VAL B 1 46 ? -0.194 -1.874 9.828 1 85.81 46 VAL B C 1
ATOM 2122 O O . VAL B 1 46 ? 0.442 -1.636 8.797 1 85.81 46 VAL B O 1
ATOM 2125 N N . THR B 1 47 ? -0.875 -0.997 10.461 1 88 47 THR B N 1
ATOM 2126 C CA . THR B 1 47 ? -0.744 0.434 10.203 1 88 47 THR B CA 1
ATOM 2127 C C . THR B 1 47 ? -0.293 1.169 11.461 1 88 47 THR B C 1
ATOM 2129 O O . THR B 1 47 ? -0.796 0.904 12.555 1 88 47 THR B O 1
ATOM 2132 N N . THR B 1 48 ? 0.66 2.039 11.312 1 90.5 48 THR B N 1
ATOM 2133 C CA . THR B 1 48 ? 1.193 2.758 12.469 1 90.5 48 THR B CA 1
ATOM 2134 C C . THR B 1 48 ? 1.276 4.254 12.18 1 90.5 48 THR B C 1
ATOM 2136 O O . THR B 1 48 ? 1.71 4.66 11.102 1 90.5 48 THR B O 1
ATOM 2139 N N . TRP B 1 49 ? 0.795 5.023 13.156 1 92.5 49 TRP B N 1
ATOM 2140 C CA . TRP B 1 49 ? 1.033 6.461 13.164 1 92.5 49 TRP B CA 1
ATOM 2141 C C . TRP B 1 49 ? 2.104 6.832 14.188 1 92.5 49 TRP B C 1
ATOM 2143 O O . TRP B 1 49 ? 2.018 6.438 15.352 1 92.5 49 TRP B O 1
ATOM 2153 N N . GLU B 1 50 ? 3.094 7.484 13.727 1 94.06 50 GLU B N 1
ATOM 2154 C CA . GLU B 1 50 ? 4.059 8.117 14.625 1 94.06 50 GLU B CA 1
ATOM 2155 C C . GLU B 1 50 ? 3.838 9.625 14.703 1 94.06 50 GLU B C 1
ATOM 2157 O O . GLU B 1 50 ? 3.867 10.312 13.688 1 94.06 50 GLU B O 1
ATOM 2162 N N . ILE B 1 51 ? 3.662 10.047 15.836 1 94.88 51 ILE B N 1
ATOM 2163 C CA . ILE B 1 51 ? 3.371 11.453 16.078 1 94.88 51 ILE B CA 1
ATOM 2164 C C . ILE B 1 51 ? 4.543 12.102 16.812 1 94.88 51 ILE B C 1
ATOM 2166 O O . ILE B 1 51 ? 4.883 11.703 17.938 1 94.88 51 ILE B O 1
ATOM 2170 N N . ILE B 1 52 ? 5.113 13.047 16.203 1 94.19 52 ILE B N 1
ATOM 2171 C CA . ILE B 1 52 ? 6.258 13.758 16.766 1 94.19 52 ILE B CA 1
ATOM 2172 C C . ILE B 1 52 ? 5.902 15.219 17 1 94.19 52 ILE B C 1
ATOM 2174 O O . ILE B 1 52 ? 5.875 16.016 16.047 1 94.19 52 ILE B O 1
ATOM 2178 N N . LEU B 1 53 ? 5.648 15.539 18.234 1 92.75 53 LEU B N 1
ATOM 2179 C CA . LEU B 1 53 ? 5.293 16.906 18.625 1 92.75 53 LEU B CA 1
ATOM 2180 C C . LEU B 1 53 ? 6.488 17.625 19.219 1 92.75 53 LEU B C 1
ATOM 2182 O O . LEU B 1 53 ? 7.48 17 19.594 1 92.75 53 LEU B O 1
ATOM 2186 N N . ARG B 1 54 ? 6.352 18.906 19.219 1 84.69 54 ARG B N 1
ATOM 2187 C CA . ARG B 1 54 ? 7.438 19.703 19.766 1 84.69 54 ARG B CA 1
ATOM 2188 C C . ARG B 1 54 ? 7.578 19.469 21.281 1 84.69 54 ARG B C 1
ATOM 2190 O O . ARG B 1 54 ? 6.586 19.484 22 1 84.69 54 ARG B O 1
ATOM 2197 N N . ASP B 1 55 ? 8.742 19.188 21.766 1 82.56 55 ASP B N 1
ATOM 2198 C CA . ASP B 1 55 ? 9.141 19.094 23.156 1 82.56 55 ASP B CA 1
ATOM 2199 C C . ASP B 1 55 ? 8.43 17.938 23.859 1 82.56 55 ASP B C 1
ATOM 2201 O O . ASP B 1 55 ? 8.094 18.031 25.047 1 82.56 55 ASP B O 1
ATOM 2205 N N . LYS B 1 56 ? 7.91 17.047 23.156 1 86.5 56 LYS B N 1
ATOM 2206 C CA . LYS B 1 56 ? 7.285 15.852 23.719 1 86.5 56 LYS B CA 1
ATOM 2207 C C . LYS B 1 56 ? 7.875 14.578 23.109 1 86.5 56 LYS B C 1
ATOM 2209 O O . LYS B 1 56 ? 8.359 14.594 21.984 1 86.5 56 LYS B O 1
ATOM 2214 N N . PRO B 1 57 ? 7.883 13.547 23.906 1 89.75 57 PRO B N 1
ATOM 2215 C CA . PRO B 1 57 ? 8.258 12.266 23.297 1 89.75 57 PRO B CA 1
ATOM 2216 C C . PRO B 1 57 ? 7.297 11.828 22.188 1 89.75 57 PRO B C 1
ATOM 2218 O O . PRO B 1 57 ? 6.109 12.164 22.234 1 89.75 57 PRO B O 1
ATOM 2221 N N . SER B 1 58 ? 7.863 11.133 21.266 1 93.31 58 SER B N 1
ATOM 2222 C CA . SER B 1 58 ? 7.031 10.672 20.156 1 93.31 58 SER B CA 1
ATOM 2223 C C . SER B 1 58 ? 5.98 9.672 20.625 1 93.31 58 SER B C 1
ATOM 2225 O O . SER B 1 58 ? 6.215 8.922 21.578 1 93.31 58 SER B O 1
ATOM 2227 N N . CYS B 1 59 ? 4.887 9.82 20.016 1 93.56 59 CYS B N 1
ATOM 2228 C CA . CYS B 1 59 ? 3.754 8.93 20.25 1 93.56 59 CYS B CA 1
ATOM 2229 C C . CYS B 1 59 ? 3.535 8.008 19.047 1 93.56 59 CYS B C 1
ATOM 2231 O O . CYS B 1 59 ? 3.666 8.43 17.906 1 93.56 59 CYS B O 1
ATOM 2233 N N . THR B 1 60 ? 3.246 6.719 19.375 1 93.56 60 THR B N 1
ATOM 2234 C CA . THR B 1 60 ? 2.967 5.77 18.312 1 93.56 60 THR B CA 1
ATOM 2235 C C . THR B 1 60 ? 1.601 5.117 18.5 1 93.56 60 THR B C 1
ATOM 2237 O O . THR B 1 60 ? 1.284 4.645 19.594 1 93.56 60 THR B O 1
ATOM 2240 N N . ARG B 1 61 ? 0.809 5.176 17.531 1 91.5 61 ARG B N 1
ATOM 2241 C CA . ARG B 1 61 ? -0.458 4.453 17.484 1 91.5 61 ARG B CA 1
ATOM 2242 C C . ARG B 1 61 ? -0.451 3.406 16.375 1 91.5 61 ARG B C 1
ATOM 2244 O O . ARG B 1 61 ? -0.162 3.721 15.211 1 91.5 61 ARG B O 1
ATOM 2251 N N . ALA B 1 62 ? -0.75 2.18 16.797 1 90.5 62 ALA B N 1
ATOM 2252 C CA . ALA B 1 62 ? -0.687 1.097 15.812 1 90.5 62 ALA B CA 1
ATOM 2253 C C . ALA B 1 62 ? -2.01 0.337 15.75 1 90.5 62 ALA B C 1
ATOM 2255 O O . ALA B 1 62 ? -2.701 0.196 16.766 1 90.5 62 ALA B O 1
ATOM 2256 N N . TYR B 1 63 ? -2.348 -0.105 14.609 1 87.69 63 TYR B N 1
ATOM 2257 C CA . TYR B 1 63 ? -3.48 -0.991 14.359 1 87.69 63 TYR B CA 1
ATOM 2258 C C . TYR B 1 63 ? -3.025 -2.281 13.688 1 87.69 63 TYR B C 1
ATOM 2260 O O . TYR B 1 63 ? -2.332 -2.244 12.664 1 87.69 63 TYR B O 1
ATOM 2268 N N . ARG B 1 64 ? -3.428 -3.326 14.289 1 84.88 64 ARG B N 1
ATOM 2269 C CA . ARG B 1 64 ? -3.137 -4.641 13.727 1 84.88 64 ARG B CA 1
ATOM 2270 C C . ARG B 1 64 ? -4.402 -5.301 13.195 1 84.88 64 ARG B C 1
ATOM 2272 O O . ARG B 1 64 ? -5.316 -5.613 13.969 1 84.88 64 ARG B O 1
ATOM 2279 N N . ARG B 1 65 ? -4.371 -5.629 12.031 1 80.94 65 ARG B N 1
ATOM 2280 C CA . ARG B 1 65 ? -5.57 -6.145 11.383 1 80.94 65 ARG B CA 1
ATOM 2281 C C . ARG B 1 65 ? -5.887 -7.559 11.852 1 80.94 65 ARG B C 1
ATOM 2283 O O . ARG B 1 65 ? -7.043 -7.887 12.117 1 80.94 65 ARG B O 1
ATOM 2290 N N . HIS B 1 66 ? -4.902 -8.445 11.969 1 78 66 HIS B N 1
ATOM 2291 C CA . HIS B 1 66 ? -5.121 -9.852 12.289 1 78 66 HIS B CA 1
ATOM 2292 C C . HIS B 1 66 ? -5.812 -10.016 13.633 1 78 66 HIS B C 1
ATOM 2294 O O . HIS B 1 66 ? -6.641 -10.914 13.805 1 78 66 HIS B O 1
ATOM 2300 N N . THR B 1 67 ? -5.488 -9.133 14.531 1 82.56 67 THR B N 1
ATOM 2301 C CA . THR B 1 67 ? -6.094 -9.219 15.859 1 82.56 67 THR B CA 1
ATOM 2302 C C . THR B 1 67 ? -7.141 -8.125 16.047 1 82.56 67 THR B C 1
ATOM 2304 O O . THR B 1 67 ? -7.824 -8.086 17.078 1 82.56 67 THR B O 1
ATOM 2307 N N . ASN B 1 68 ? -7.254 -7.309 15.094 1 84.12 68 ASN B N 1
ATOM 2308 C CA . ASN B 1 68 ? -8.148 -6.164 15.188 1 84.12 68 ASN B CA 1
ATOM 2309 C C . ASN B 1 68 ? -7.922 -5.371 16.469 1 84.12 68 ASN B C 1
ATOM 2311 O O . ASN B 1 68 ? -8.875 -5.059 17.188 1 84.12 68 ASN B O 1
ATOM 2315 N N . GLU B 1 69 ? -6.68 -5.125 16.766 1 86.69 69 GLU B N 1
ATOM 2316 C CA . GLU B 1 69 ? -6.297 -4.426 17.984 1 86.69 69 GLU B CA 1
ATOM 2317 C C . GLU B 1 69 ? -5.566 -3.123 17.672 1 86.69 69 GLU B C 1
ATOM 2319 O O . GLU B 1 69 ? -4.828 -3.041 16.688 1 86.69 69 GLU B O 1
ATOM 2324 N N . THR B 1 70 ? -5.891 -2.141 18.562 1 87.62 70 THR B N 1
ATOM 2325 C CA . THR B 1 70 ? -5.117 -0.905 18.516 1 87.62 70 THR B CA 1
ATOM 2326 C C . THR B 1 70 ? -4.215 -0.796 19.75 1 87.62 70 THR B C 1
ATOM 2328 O O . THR B 1 70 ? -4.582 -1.242 20.844 1 87.62 70 THR B O 1
ATOM 2331 N N . ARG B 1 71 ? -3.119 -0.305 19.531 1 88.5 71 ARG B N 1
ATOM 2332 C CA . ARG B 1 71 ? -2.164 -0.067 20.609 1 88.5 71 ARG B CA 1
ATOM 2333 C C . ARG B 1 71 ? -1.595 1.347 20.531 1 88.5 71 ARG B C 1
ATOM 2335 O O . ARG B 1 71 ? -1.391 1.882 19.438 1 88.5 71 ARG B O 1
ATOM 2342 N N . ALA B 1 72 ? -1.415 1.922 21.703 1 90.5 72 ALA B N 1
ATOM 2343 C CA . ALA B 1 72 ? -0.787 3.238 21.797 1 90.5 72 ALA B CA 1
ATOM 2344 C C . ALA B 1 72 ? 0.412 3.207 22.734 1 90.5 72 ALA B C 1
ATOM 2346 O O . ALA B 1 72 ? 0.344 2.619 23.812 1 90.5 72 ALA B O 1
ATOM 2347 N N . ILE B 1 73 ? 1.435 3.727 22.203 1 91.31 73 ILE B N 1
ATOM 2348 C CA . ILE B 1 73 ? 2.648 3.811 23.016 1 91.31 73 ILE B CA 1
ATOM 2349 C C . ILE B 1 73 ? 3.004 5.273 23.266 1 91.31 73 ILE B C 1
ATOM 2351 O O . ILE B 1 73 ? 3.203 6.039 22.312 1 91.31 73 ILE B O 1
ATOM 2355 N N . ASN B 1 74 ? 3.055 5.699 24.547 1 91.38 74 ASN B N 1
ATOM 2356 C CA . ASN B 1 74 ? 3.461 7.035 24.969 1 91.38 74 ASN B CA 1
ATOM 2357 C C . ASN B 1 74 ? 2.492 8.102 24.453 1 91.38 74 ASN B C 1
ATOM 2359 O O . ASN B 1 74 ? 2.91 9.203 24.094 1 91.38 74 ASN B O 1
ATOM 2363 N N . CYS B 1 75 ? 1.257 7.707 24.281 1 90.12 75 CYS B N 1
ATOM 2364 C CA . CYS B 1 75 ? 0.287 8.664 23.766 1 90.12 75 CYS B CA 1
ATOM 2365 C C . CYS B 1 75 ? -0.592 9.211 24.891 1 90.12 75 CYS B C 1
ATOM 2367 O O . CYS B 1 75 ? -1.247 8.445 25.594 1 90.12 75 CYS B O 1
ATOM 2369 N N . SER B 1 76 ? -0.355 10.422 25.219 1 78.25 76 SER B N 1
ATOM 2370 C CA . SER B 1 76 ? -1.131 11.031 26.297 1 78.25 76 SER B CA 1
ATOM 2371 C C . SER B 1 76 ? -2.146 12.023 25.75 1 78.25 76 SER B C 1
ATOM 2373 O O . SER B 1 76 ? -2.969 12.555 26.5 1 78.25 76 SER B O 1
ATOM 2375 N N . HIS B 1 77 ? -2.152 12.195 24.5 1 73.81 77 HIS B N 1
ATOM 2376 C CA . HIS B 1 77 ? -3.043 13.203 23.938 1 73.81 77 HIS B CA 1
ATOM 2377 C C . HIS B 1 77 ? -4.402 12.609 23.594 1 73.81 77 HIS B C 1
ATOM 2379 O O . HIS B 1 77 ? -4.527 11.859 22.609 1 73.81 77 HIS B O 1
ATOM 2385 N N . GLU B 1 78 ? -5.355 13.047 24.297 1 79.19 78 GLU B N 1
ATOM 2386 C CA . GLU B 1 78 ? -6.707 12.539 24.062 1 79.19 78 GLU B CA 1
ATOM 2387 C C . GLU B 1 78 ? -7.312 13.156 22.812 1 79.19 78 GLU B C 1
ATOM 2389 O O . GLU B 1 78 ? -8.266 12.609 22.25 1 79.19 78 GLU B O 1
ATOM 2394 N N . THR B 1 79 ? -6.672 14.18 22.375 1 90.25 79 THR B N 1
ATOM 2395 C CA . THR B 1 79 ? -7.262 14.891 21.25 1 90.25 79 THR B CA 1
ATOM 2396 C C . THR B 1 79 ? -6.844 14.258 19.922 1 90.25 79 THR B C 1
ATOM 2398 O O . THR B 1 79 ? -7.402 14.57 18.875 1 90.25 79 THR B O 1
ATOM 2401 N 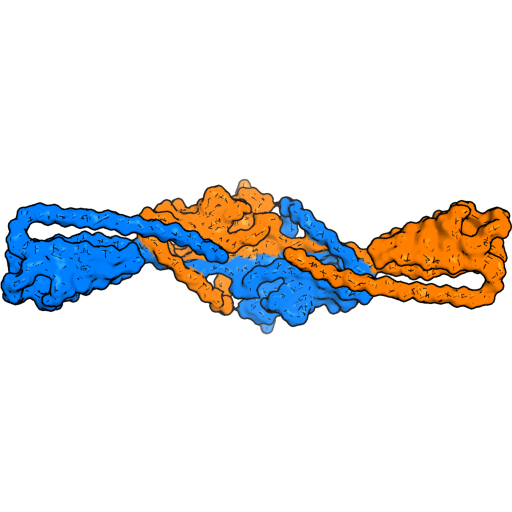N . ILE B 1 80 ? -5.824 13.438 20 1 90.12 80 ILE B N 1
ATOM 2402 C CA . ILE B 1 80 ? -5.383 12.734 18.797 1 90.12 80 ILE B CA 1
ATOM 2403 C C . ILE B 1 80 ? -5.855 11.281 18.844 1 90.12 80 ILE B C 1
ATOM 2405 O O . ILE B 1 80 ? -5.473 10.523 19.734 1 90.12 80 ILE B O 1
ATOM 2409 N N . SER B 1 81 ? -6.691 10.938 17.953 1 87.94 81 SER B N 1
ATOM 2410 C CA . SER B 1 81 ? -7.262 9.594 17.969 1 87.94 81 SER B CA 1
ATOM 2411 C C . SER B 1 81 ? -7.457 9.062 16.562 1 87.94 81 SER B C 1
ATOM 2413 O O . SER B 1 81 ? -7.379 9.82 15.586 1 87.94 81 SER B O 1
ATOM 2415 N N . TRP B 1 82 ? -7.578 7.66 16.562 1 83.88 82 TRP B N 1
ATOM 2416 C CA . TRP B 1 82 ? -8.008 7.07 15.305 1 83.88 82 TRP B CA 1
ATOM 2417 C C . TRP B 1 82 ? -9.391 7.562 14.914 1 83.88 82 TRP B C 1
ATOM 2419 O O . TRP B 1 82 ? -10.211 7.891 15.773 1 83.88 82 TRP B O 1
ATOM 2429 N N . ASP B 1 83 ? -9.438 7.656 13.641 1 77.31 83 ASP B N 1
ATOM 2430 C CA . ASP B 1 83 ? -10.828 7.855 13.234 1 77.31 83 ASP B CA 1
ATOM 2431 C C . ASP B 1 83 ? -11.695 6.66 13.633 1 77.31 83 ASP B C 1
ATOM 2433 O O . ASP B 1 83 ? -11.172 5.617 14.031 1 77.31 83 ASP B O 1
ATOM 2437 N N . SER B 1 84 ? -12.938 6.648 13.688 1 67.56 84 SER B N 1
ATOM 2438 C CA . SER B 1 84 ? -13.883 5.68 14.227 1 67.56 84 SER B CA 1
ATOM 2439 C C . SER B 1 84 ? -13.594 4.277 13.703 1 67.56 84 SER B C 1
ATOM 2441 O O . SER B 1 84 ? -13.789 3.289 14.414 1 67.56 84 SER B O 1
ATOM 2443 N N . ARG B 1 85 ? -13.023 4.094 12.578 1 71 85 ARG B N 1
ATOM 2444 C CA . ARG B 1 85 ? -12.852 2.738 12.062 1 71 85 ARG B CA 1
ATOM 2445 C C . ARG B 1 85 ? -11.469 2.566 11.43 1 71 85 ARG B C 1
ATOM 2447 O O . ARG B 1 85 ? -11.344 2.553 10.203 1 71 85 ARG B O 1
ATOM 2454 N N . PRO B 1 86 ? -10.484 2.27 12.398 1 71.19 86 PRO B N 1
ATOM 2455 C CA . PRO B 1 86 ? -9.141 2.109 11.844 1 71.19 86 PRO B CA 1
ATOM 2456 C C . PRO B 1 86 ? -9.031 0.907 10.906 1 71.19 86 PRO B C 1
ATOM 2458 O O . PRO B 1 86 ? -8.133 0.855 10.062 1 71.19 86 PRO B O 1
ATOM 2461 N N . ASP B 1 87 ? -9.977 -0.071 11.008 1 71.94 87 ASP B N 1
ATOM 2462 C CA . ASP B 1 87 ? -9.977 -1.251 10.148 1 71.94 87 ASP B CA 1
ATOM 2463 C C . ASP B 1 87 ? -10.414 -0.893 8.727 1 71.94 87 ASP B C 1
ATOM 2465 O O . ASP B 1 87 ? -10.039 -1.576 7.773 1 71.94 87 ASP B O 1
ATOM 2469 N N . GLN B 1 88 ? -11.117 0.188 8.703 1 70.38 88 GLN B N 1
ATOM 2470 C CA . GLN B 1 88 ? -11.625 0.568 7.383 1 70.38 88 GLN B CA 1
ATOM 2471 C C . GLN B 1 88 ? -10.797 1.7 6.785 1 70.38 88 GLN B C 1
ATOM 2473 O O . GLN B 1 88 ? -10.508 1.701 5.586 1 70.38 88 GLN B O 1
ATOM 2478 N N . ASN B 1 89 ? -10.5 2.562 7.664 1 75.12 89 ASN B N 1
ATOM 2479 C CA . ASN B 1 89 ? -9.742 3.729 7.219 1 75.12 89 ASN B CA 1
ATOM 2480 C C . ASN B 1 89 ? -8.758 4.199 8.289 1 75.12 89 ASN B C 1
ATOM 2482 O O . ASN B 1 89 ? -9.164 4.746 9.312 1 75.12 89 ASN B O 1
ATOM 2486 N N . PRO B 1 90 ? -7.496 3.945 7.984 1 83.44 90 PRO B N 1
ATOM 2487 C CA . PRO B 1 90 ? -6.508 4.344 8.992 1 83.44 90 PRO B CA 1
ATOM 2488 C C . PRO B 1 90 ? -6.234 5.848 8.984 1 83.44 90 PRO B C 1
ATOM 2490 O O . PRO B 1 90 ? -5.105 6.273 8.734 1 83.44 90 PRO B O 1
ATOM 2493 N N . VAL B 1 91 ? -7.289 6.586 9.367 1 86.75 91 VAL B N 1
ATOM 2494 C CA . VAL B 1 91 ? -7.191 8.039 9.422 1 86.75 91 VAL B CA 1
ATOM 2495 C C . VAL B 1 91 ? -6.957 8.484 10.867 1 86.75 91 VAL B C 1
ATOM 2497 O O . VAL B 1 91 ? -7.535 7.914 11.797 1 86.75 91 VAL B O 1
ATOM 2500 N N . LEU B 1 92 ? -6.109 9.422 10.969 1 90.69 92 LEU B N 1
ATOM 2501 C CA . LEU B 1 92 ? -5.887 10.039 12.266 1 90.69 92 LEU B CA 1
ATOM 2502 C C . LEU B 1 92 ? -6.688 11.336 12.391 1 90.69 92 LEU B C 1
ATOM 2504 O O . LEU B 1 92 ? -6.734 12.133 11.461 1 90.69 92 LEU B O 1
ATOM 2508 N N . GLN B 1 93 ? -7.324 11.492 13.578 1 91.44 93 GLN B N 1
ATOM 2509 C CA . GLN B 1 93 ? -8.133 12.68 13.828 1 91.44 93 GLN B CA 1
ATOM 2510 C C . GLN B 1 93 ? -7.57 13.492 14.992 1 91.44 93 GLN B C 1
ATOM 2512 O O . GLN B 1 93 ? -7.133 12.922 16 1 91.44 93 GLN B O 1
ATOM 2517 N N . ILE B 1 94 ? -7.539 14.766 14.82 1 93.38 94 ILE B N 1
ATOM 2518 C CA . ILE B 1 94 ? -7.246 15.727 15.883 1 93.38 94 ILE B CA 1
ATOM 2519 C C . ILE B 1 94 ? -8.469 16.609 16.141 1 93.38 94 ILE B C 1
ATOM 2521 O O . ILE B 1 94 ? -8.867 17.391 15.266 1 93.38 94 ILE B O 1
ATOM 2525 N N . ASP B 1 95 ? -8.953 16.469 17.406 1 92.69 95 ASP B N 1
ATOM 2526 C CA . ASP B 1 95 ? -10.203 17.172 17.656 1 92.69 95 ASP B CA 1
ATOM 2527 C C . ASP B 1 95 ? -10.297 17.641 19.109 1 92.69 95 ASP B C 1
ATOM 2529 O O . ASP B 1 95 ? -10.516 16.844 20.016 1 92.69 95 ASP B O 1
ATOM 2533 N N . PRO B 1 96 ? -10.281 18.953 19.344 1 95.06 96 PRO B N 1
ATOM 2534 C CA . PRO B 1 96 ? -9.984 19.969 18.344 1 95.06 96 PRO B CA 1
ATOM 2535 C C . PRO B 1 96 ? -8.484 20.172 18.141 1 95.06 96 PRO B C 1
ATOM 2537 O O . PRO B 1 96 ? -7.684 19.766 18.984 1 95.06 96 PRO B O 1
ATOM 2540 N N . VAL B 1 97 ? -8.227 20.781 17.109 1 95 97 VAL B N 1
ATOM 2541 C CA . VAL B 1 97 ? -6.84 21.141 16.828 1 95 97 VAL B CA 1
ATOM 2542 C C . VAL B 1 97 ? -6.383 22.234 17.797 1 95 97 VAL B C 1
ATOM 2544 O O . VAL B 1 97 ? -7.121 23.188 18.062 1 95 97 VAL B O 1
ATOM 2547 N N . ALA B 1 98 ? -5.219 22.078 18.328 1 94.75 98 ALA B N 1
ATOM 2548 C CA . ALA B 1 98 ? -4.582 23.062 19.188 1 94.75 98 ALA B CA 1
ATOM 2549 C C . ALA B 1 98 ? -3.18 23.406 18.703 1 94.75 98 ALA B C 1
ATOM 2551 O O . ALA B 1 98 ? -2.59 22.656 17.922 1 94.75 98 ALA B O 1
ATOM 2552 N N . ILE B 1 99 ? -2.684 24.531 19.141 1 93.75 99 ILE B N 1
ATOM 2553 C CA . ILE B 1 99 ? -1.359 24.984 18.734 1 93.75 99 ILE B CA 1
ATOM 2554 C C . ILE B 1 99 ? -0.321 23.906 19.047 1 93.75 99 ILE B C 1
ATOM 2556 O O . ILE B 1 99 ? 0.652 23.75 18.312 1 93.75 99 ILE B O 1
ATOM 2560 N N . THR B 1 100 ? -0.577 23.141 20.109 1 92.44 100 THR B N 1
ATOM 2561 C CA . THR B 1 100 ? 0.376 22.141 20.578 1 92.44 100 THR B CA 1
ATOM 2562 C C . THR B 1 100 ? 0.438 20.953 19.609 1 92.44 100 THR B C 1
ATOM 2564 O O . THR B 1 100 ? 1.317 20.094 19.719 1 92.44 100 THR B O 1
ATOM 2567 N N . HIS B 1 101 ? -0.417 20.922 18.656 1 93.69 101 HIS B N 1
ATOM 2568 C CA . HIS B 1 101 ? -0.456 19.797 17.719 1 93.69 101 HIS B CA 1
ATOM 2569 C C . HIS B 1 101 ? 0.5 20.016 16.562 1 93.69 101 HIS B C 1
ATOM 2571 O O . HIS B 1 101 ? 0.652 19.141 15.703 1 93.69 101 HIS B O 1
ATOM 2577 N N . ASP B 1 102 ? 1.212 21.156 16.531 1 93.94 102 ASP B N 1
ATOM 2578 C CA . ASP B 1 102 ? 2.293 21.344 15.57 1 93.94 102 ASP B CA 1
ATOM 2579 C C . ASP B 1 102 ? 3.289 20.188 15.633 1 93.94 102 ASP B C 1
ATOM 2581 O O . ASP B 1 102 ? 3.711 19.781 16.719 1 93.94 102 ASP B O 1
ATOM 2585 N N . GLY B 1 103 ? 3.562 19.75 14.43 1 93.81 103 GLY B N 1
ATOM 2586 C CA . GLY B 1 103 ? 4.551 18.688 14.445 1 93.81 103 GLY B CA 1
ATOM 2587 C C . GLY B 1 103 ? 4.508 17.812 13.203 1 93.81 103 GLY B C 1
ATOM 2588 O O . GLY B 1 103 ? 4.07 18.25 12.141 1 93.81 103 GLY B O 1
ATOM 2589 N N . TYR B 1 104 ? 5.156 16.688 13.414 1 94 104 TYR B N 1
ATOM 2590 C CA . TYR B 1 104 ? 5.273 15.758 12.305 1 94 104 TYR B CA 1
ATOM 2591 C C . TYR B 1 104 ? 4.465 14.492 12.562 1 94 104 TYR B C 1
ATOM 2593 O O . TYR B 1 104 ? 4.488 13.945 13.672 1 94 104 TYR B O 1
ATOM 2601 N N . TYR B 1 105 ? 3.719 14.148 11.547 1 92.62 105 TYR B N 1
ATOM 2602 C CA . TYR B 1 105 ? 2.887 12.953 11.594 1 92.62 105 TYR B CA 1
ATOM 2603 C C . TYR B 1 105 ? 3.26 11.992 10.477 1 92.62 105 TYR B C 1
ATOM 2605 O O . TYR B 1 105 ? 3.193 12.344 9.297 1 92.62 105 TYR B O 1
ATOM 2613 N N . ARG B 1 106 ? 3.539 10.828 10.93 1 92.25 106 ARG B N 1
ATOM 2614 C CA . ARG B 1 106 ? 3.98 9.859 9.938 1 92.25 106 ARG B CA 1
ATOM 2615 C C . ARG B 1 106 ? 3.131 8.594 9.992 1 92.25 106 ARG B C 1
ATOM 2617 O O . ARG B 1 106 ? 2.93 8.016 11.07 1 92.25 106 ARG B O 1
ATOM 2624 N N . CYS B 1 107 ? 2.715 8.211 8.852 1 90.56 107 CYS B N 1
ATOM 2625 C CA . CYS B 1 107 ? 1.957 6.965 8.734 1 90.56 107 CYS B CA 1
ATOM 2626 C C . CYS B 1 107 ? 2.766 5.902 8 1 90.56 107 CYS B C 1
ATOM 2628 O O . CYS B 1 107 ? 3.371 6.18 6.965 1 90.56 107 CYS B O 1
ATOM 2630 N N . GLU B 1 108 ? 2.83 4.77 8.57 1 87.62 108 GLU B N 1
ATOM 2631 C CA . GLU B 1 108 ? 3.477 3.607 7.969 1 87.62 108 GLU B CA 1
ATOM 2632 C C . GLU B 1 108 ? 2.529 2.412 7.922 1 87.62 108 GLU B C 1
ATOM 2634 O O . GLU B 1 108 ? 1.794 2.158 8.875 1 87.62 108 GLU B O 1
ATOM 2639 N N . TRP B 1 109 ? 2.613 1.683 6.824 1 86.94 109 TRP B N 1
ATOM 2640 C CA . TRP B 1 109 ? 1.778 0.487 6.754 1 86.94 109 TRP B CA 1
ATOM 2641 C C . TRP B 1 109 ? 2.494 -0.635 6.012 1 86.94 109 TRP B C 1
ATOM 2643 O O . TRP B 1 109 ? 3.383 -0.379 5.195 1 86.94 109 TRP B O 1
ATOM 2653 N N . ALA B 1 110 ? 2.148 -1.771 6.457 1 86 110 ALA B N 1
ATOM 2654 C CA . ALA B 1 110 ? 2.672 -2.982 5.836 1 86 110 ALA B CA 1
ATOM 2655 C C . ALA B 1 110 ? 1.55 -3.811 5.215 1 86 110 ALA B C 1
ATOM 2657 O O . ALA B 1 110 ? 0.467 -3.932 5.793 1 86 110 ALA B O 1
ATOM 2658 N N . GLN B 1 111 ? 1.823 -4.297 4.031 1 84.5 111 GLN B N 1
ATOM 2659 C CA . GLN B 1 111 ? 0.86 -5.141 3.334 1 84.5 111 GLN B CA 1
ATOM 2660 C C . GLN B 1 111 ? 1.521 -6.41 2.809 1 84.5 111 GLN B C 1
ATOM 2662 O O . GLN B 1 111 ? 2.75 -6.496 2.744 1 84.5 111 GLN B O 1
ATOM 2667 N N . LEU B 1 112 ? 0.662 -7.387 2.527 1 85.25 112 LEU B N 1
ATOM 2668 C CA . LEU B 1 112 ? 1.185 -8.633 1.971 1 85.25 112 LEU B CA 1
ATOM 2669 C C . LEU B 1 112 ? 0.219 -9.219 0.945 1 85.25 112 LEU B C 1
ATOM 2671 O O . LEU B 1 112 ? -0.981 -8.938 0.989 1 85.25 112 LEU B O 1
ATOM 2675 N N . MET B 1 113 ? 0.731 -9.898 0.035 1 84.38 113 MET B N 1
ATOM 2676 C CA . MET B 1 113 ? -0.006 -10.711 -0.925 1 84.38 113 MET B CA 1
ATOM 2677 C C . MET B 1 113 ? 0.735 -12.016 -1.215 1 84.38 113 MET B C 1
ATOM 2679 O O . MET B 1 113 ? 1.942 -12.109 -0.99 1 84.38 113 MET B O 1
ATOM 2683 N N . GLY B 1 114 ? -0.057 -13 -1.633 1 88.44 114 GLY B N 1
ATOM 2684 C CA . GLY B 1 114 ? 0.583 -14.273 -1.893 1 88.44 114 GLY B CA 1
ATOM 2685 C C . GLY B 1 114 ? 0 -15 -3.09 1 88.44 114 GLY B C 1
ATOM 2686 O O . GLY B 1 114 ? -1.128 -14.727 -3.5 1 88.44 114 GLY B O 1
ATOM 2687 N N . TYR B 1 115 ? 0.804 -15.875 -3.588 1 89.69 115 TYR B N 1
ATOM 2688 C CA . TYR B 1 115 ? 0.415 -16.75 -4.688 1 89.69 115 TYR B CA 1
ATOM 2689 C C . TYR B 1 115 ? 0.68 -18.203 -4.34 1 89.69 115 TYR B C 1
ATOM 2691 O O . TYR B 1 115 ? 1.701 -18.531 -3.73 1 89.69 115 TYR B O 1
ATOM 2699 N N . HIS B 1 116 ? -0.327 -18.984 -4.652 1 93.06 116 HIS B N 1
ATOM 2700 C CA . HIS B 1 116 ? -0.037 -20.406 -4.781 1 93.06 116 HIS B CA 1
ATOM 2701 C C . HIS B 1 116 ? 0.31 -20.766 -6.219 1 93.06 116 HIS B C 1
ATOM 2703 O O . HIS B 1 116 ? -0.521 -20.625 -7.117 1 93.06 116 HIS B O 1
ATOM 2709 N N . LEU B 1 117 ? 1.485 -21.203 -6.355 1 93.38 117 LEU B N 1
ATOM 2710 C CA . LEU B 1 117 ? 1.942 -21.516 -7.707 1 93.38 117 LEU B CA 1
ATOM 2711 C C . LEU B 1 117 ? 1.917 -23.016 -7.961 1 93.38 117 LEU B C 1
ATOM 2713 O O . LEU B 1 117 ? 2.518 -23.797 -7.211 1 93.38 117 LEU B O 1
ATOM 2717 N N . THR B 1 118 ? 1.184 -23.422 -8.953 1 93.88 118 THR B N 1
ATOM 2718 C CA . THR B 1 118 ? 1.165 -24.812 -9.438 1 93.88 118 THR B CA 1
ATOM 2719 C C . THR B 1 118 ? 1.662 -24.891 -10.875 1 93.88 118 THR B C 1
ATOM 2721 O O . THR B 1 118 ? 1.027 -24.344 -11.789 1 93.88 118 THR B O 1
ATOM 2724 N N . VAL B 1 119 ? 2.75 -25.547 -11.055 1 95.31 119 VAL B N 1
ATOM 2725 C CA . VAL B 1 119 ? 3.352 -25.609 -12.383 1 95.31 119 VAL B CA 1
ATOM 2726 C C . VAL B 1 119 ? 2.629 -26.656 -13.227 1 95.31 119 VAL B C 1
ATOM 2728 O O . VAL B 1 119 ? 2.309 -27.75 -12.734 1 95.31 119 VAL B O 1
ATOM 2731 N N . LEU B 1 120 ? 2.389 -26.297 -14.508 1 96.88 120 LEU B N 1
ATOM 2732 C CA . LEU B 1 120 ? 1.797 -27.219 -15.461 1 96.88 120 LEU B CA 1
ATOM 2733 C C . LEU B 1 120 ? 2.852 -27.75 -16.422 1 96.88 120 LEU B C 1
ATOM 2735 O O . LEU B 1 120 ? 3.734 -27 -16.859 1 96.88 120 LEU B O 1
ATOM 2739 N N . VAL B 1 121 ? 2.766 -29 -16.781 1 97.38 121 VAL B N 1
ATOM 2740 C CA . VAL B 1 121 ? 3.645 -29.609 -17.766 1 97.38 121 VAL B CA 1
ATOM 2741 C C . VAL B 1 121 ? 2.811 -30.188 -18.906 1 97.38 121 VAL B C 1
ATOM 2743 O O . VAL B 1 121 ? 2.018 -31.109 -18.703 1 97.38 121 VAL B O 1
ATOM 2746 N N . PRO B 1 122 ? 3.064 -29.656 -20.062 1 97.19 122 PRO B N 1
ATOM 2747 C CA . PRO B 1 122 ? 2.344 -30.219 -21.203 1 97.19 122 PRO B CA 1
ATOM 2748 C C . PRO B 1 122 ? 2.752 -31.656 -21.5 1 97.19 122 PRO B C 1
ATOM 2750 O O . PRO B 1 122 ? 3.945 -31.969 -21.547 1 97.19 122 PRO B O 1
ATOM 2753 N N . PRO B 1 123 ? 1.83 -32.531 -21.703 1 98.06 123 PRO B N 1
ATOM 2754 C CA . PRO B 1 123 ? 2.182 -33.938 -22.062 1 98.06 123 PRO B CA 1
ATOM 2755 C C . PRO B 1 123 ? 2.684 -34.062 -23.484 1 98.06 123 PRO B C 1
ATOM 2757 O O . PRO B 1 123 ? 2.283 -33.281 -24.359 1 98.06 123 PRO B O 1
ATOM 2760 N N . GLU B 1 124 ? 3.564 -34.969 -23.656 1 97.44 124 GLU B N 1
ATOM 2761 C CA . GLU B 1 124 ? 3.939 -35.375 -25.016 1 97.44 124 GLU B CA 1
ATOM 2762 C C . GLU B 1 124 ? 2.945 -36.375 -25.594 1 97.44 124 GLU B C 1
ATOM 2764 O O . GLU B 1 124 ? 2.832 -37.5 -25.094 1 97.44 124 GLU B O 1
ATOM 2769 N N . VAL B 1 125 ? 2.287 -35.969 -26.688 1 98.06 125 VAL B N 1
ATOM 2770 C CA . VAL B 1 125 ? 1.204 -36.812 -27.203 1 98.06 125 VAL B CA 1
ATOM 2771 C C . VAL B 1 125 ? 1.696 -37.594 -28.422 1 98.06 125 VAL B C 1
ATOM 2773 O O . VAL B 1 125 ? 2.32 -37.031 -29.328 1 98.06 125 VAL B O 1
ATOM 2776 N N . THR B 1 126 ? 1.402 -38.906 -28.344 1 97.75 126 THR B N 1
ATOM 2777 C CA . THR B 1 126 ? 1.755 -39.75 -29.453 1 97.75 126 THR B CA 1
ATOM 2778 C C . THR B 1 126 ? 0.612 -40.719 -29.781 1 97.75 126 THR B C 1
ATOM 2780 O O . THR B 1 126 ? -0.179 -41.062 -28.906 1 97.75 126 THR B O 1
ATOM 2783 N N . LEU B 1 127 ? 0.407 -41.031 -31.047 1 97.06 127 LEU B N 1
ATOM 2784 C CA . LEU B 1 127 ? -0.552 -42 -31.562 1 97.06 127 LEU B CA 1
ATOM 2785 C C . LEU B 1 127 ? 0.131 -43 -32.5 1 97.06 127 LEU B C 1
ATOM 2787 O O . LEU B 1 127 ? 0.801 -42.625 -33.438 1 97.06 127 LEU B O 1
ATOM 2791 N N . PHE B 1 128 ? -0.007 -44.25 -32.125 1 94.62 128 PHE B N 1
ATOM 2792 C CA . PHE B 1 128 ? 0.641 -45.25 -32.969 1 94.62 128 PHE B CA 1
ATOM 2793 C C . PHE B 1 128 ? -0.111 -46.562 -32.906 1 94.62 128 PHE B C 1
ATOM 2795 O O . PHE B 1 128 ? -0.938 -46.781 -32 1 94.62 128 PHE B O 1
ATOM 2802 N N . GLN B 1 129 ? 0.168 -47.406 -33.875 1 92.62 129 GLN B N 1
ATOM 2803 C CA . GLN B 1 129 ? -0.456 -48.719 -33.938 1 92.62 129 GLN B CA 1
ATOM 2804 C C . GLN B 1 129 ? 0.544 -49.844 -33.625 1 92.62 129 GLN B C 1
ATOM 2806 O O . GLN B 1 129 ? 1.679 -49.812 -34.094 1 92.62 129 GLN B O 1
ATOM 2811 N N . LEU B 1 130 ? 0.061 -50.75 -32.781 1 91.56 130 LEU B N 1
ATOM 2812 C CA . LEU B 1 130 ? 0.886 -51.906 -32.438 1 91.56 130 LEU B CA 1
ATOM 2813 C C . LEU B 1 130 ? 0.757 -53 -33.531 1 91.56 130 LEU B C 1
ATOM 2815 O O . LEU B 1 130 ? -0.118 -52.906 -34.375 1 91.56 130 LEU B O 1
ATOM 2819 N N . GLU B 1 131 ? 1.623 -54 -33.438 1 88.44 131 GLU B N 1
ATOM 2820 C CA . GLU B 1 131 ? 1.65 -55.094 -34.406 1 88.44 131 GLU B CA 1
ATOM 2821 C C . GLU B 1 131 ? 0.338 -55.875 -34.406 1 88.44 131 GLU B C 1
ATOM 2823 O O . GLU B 1 131 ? -0.119 -56.312 -35.469 1 88.44 131 GLU B O 1
ATOM 2828 N N . ASN B 1 132 ? -0.296 -55.938 -33.312 1 87.5 132 ASN B N 1
ATOM 2829 C CA . ASN B 1 132 ? -1.518 -56.719 -33.188 1 87.5 132 ASN B CA 1
ATOM 2830 C C . ASN B 1 132 ? -2.74 -55.938 -33.656 1 87.5 132 ASN B C 1
ATOM 2832 O O . ASN B 1 132 ? -3.873 -56.406 -33.5 1 87.5 132 ASN B O 1
ATOM 2836 N N . GLY B 1 133 ? -2.555 -54.781 -34.094 1 85.5 133 GLY B N 1
ATOM 2837 C CA . GLY B 1 133 ? -3.645 -53.969 -34.625 1 85.5 133 GLY B CA 1
ATOM 2838 C C . GLY B 1 133 ? -4.191 -52.969 -33.625 1 85.5 133 GLY B C 1
ATOM 2839 O O . GLY B 1 133 ? -5 -52.125 -33.969 1 85.5 133 GLY B O 1
ATOM 2840 N N . THR B 1 134 ? -3.791 -53.156 -32.406 1 91.38 134 THR B N 1
ATOM 2841 C CA . THR B 1 134 ? -4.23 -52.25 -31.344 1 91.38 134 THR B CA 1
ATOM 2842 C C . THR B 1 134 ? -3.666 -50.844 -31.578 1 91.38 134 THR B C 1
ATOM 2844 O O . THR B 1 134 ? -2.502 -50.688 -31.953 1 91.38 134 THR B O 1
ATOM 2847 N N . ILE B 1 135 ? -4.527 -49.781 -31.438 1 93.19 135 ILE B N 1
ATOM 2848 C CA . ILE B 1 135 ? -4.074 -48.406 -31.578 1 93.19 135 ILE B CA 1
ATOM 2849 C C . ILE B 1 135 ? -3.926 -47.781 -30.188 1 93.19 135 ILE B C 1
ATOM 2851 O O . ILE B 1 135 ? -4.805 -47.938 -29.328 1 93.19 135 ILE B O 1
ATOM 2855 N N . VAL B 1 136 ? -2.77 -47.156 -30 1 96.81 136 VAL B N 1
ATOM 2856 C CA . VAL B 1 136 ? -2.447 -46.625 -28.688 1 96.81 136 VAL B CA 1
ATOM 2857 C C . VAL B 1 136 ? -2.289 -45.094 -28.766 1 96.81 136 VAL B C 1
ATOM 2859 O O . VAL B 1 136 ? -1.584 -44.594 -29.625 1 96.81 136 VAL B O 1
ATOM 2862 N N . CYS B 1 137 ? -2.986 -44.406 -27.938 1 98 137 CYS B N 1
ATOM 2863 C CA . CYS B 1 137 ? -2.824 -42.969 -27.703 1 98 137 CYS B CA 1
ATOM 2864 C C . CYS B 1 137 ? -2.203 -42.688 -26.344 1 98 137 CYS B C 1
ATOM 2866 O O . CYS B 1 137 ? -2.736 -43.125 -25.328 1 98 137 CYS B O 1
ATOM 2868 N N . ARG B 1 138 ? -1.055 -41.969 -26.391 1 98.5 138 ARG B N 1
ATOM 2869 C CA . ARG B 1 138 ? -0.29 -41.75 -25.156 1 98.5 138 ARG B CA 1
ATOM 2870 C C . ARG B 1 138 ? -0.065 -40.281 -24.875 1 98.5 138 ARG B C 1
ATOM 2872 O O . ARG B 1 138 ? 0.399 -39.531 -25.75 1 98.5 138 ARG B O 1
ATOM 2879 N N . ALA B 1 139 ? -0.408 -39.844 -23.781 1 98.44 139 ALA B N 1
ATOM 2880 C CA . ALA B 1 139 ? -0.067 -38.531 -23.234 1 98.44 139 ALA B CA 1
ATOM 2881 C C . ALA B 1 139 ? 0.959 -38.656 -22.109 1 98.44 139 ALA B C 1
ATOM 2883 O O . ALA B 1 139 ? 0.601 -38.906 -20.953 1 98.44 139 ALA B O 1
ATOM 2884 N N . ALA B 1 140 ? 2.25 -38.344 -22.484 1 98.19 140 ALA B N 1
ATOM 2885 C CA . ALA B 1 140 ? 3.346 -38.719 -21.578 1 98.19 140 ALA B CA 1
ATOM 2886 C C . ALA B 1 140 ? 3.707 -37.531 -20.672 1 98.19 140 ALA B C 1
ATOM 2888 O O . ALA B 1 140 ? 3.834 -36.406 -21.125 1 98.19 140 ALA B O 1
ATOM 2889 N N . ALA B 1 141 ? 3.824 -37.781 -19.406 1 97.75 141 ALA B N 1
ATOM 2890 C CA . ALA B 1 141 ? 4.449 -36.938 -18.391 1 97.75 141 ALA B CA 1
ATOM 2891 C C . ALA B 1 141 ? 3.734 -35.594 -18.281 1 97.75 141 ALA B C 1
ATOM 2893 O O . ALA B 1 141 ? 4.379 -34.562 -18.172 1 97.75 141 ALA B O 1
ATOM 2894 N N . GLY B 1 142 ? 2.412 -35.625 -18.344 1 98.12 142 GLY B N 1
ATOM 2895 C CA . GLY B 1 142 ? 1.652 -34.406 -18.125 1 98.12 142 GLY B CA 1
ATOM 2896 C C . GLY B 1 142 ? 1.467 -34.094 -16.656 1 98.12 142 GLY B C 1
ATOM 2897 O O . GLY B 1 142 ? 1.357 -35 -15.82 1 98.12 142 GLY B O 1
ATOM 2898 N N . LYS B 1 143 ? 1.437 -32.844 -16.312 1 97.75 143 LYS B N 1
ATOM 2899 C CA . LYS B 1 143 ? 1.084 -32.375 -14.984 1 97.75 143 LYS B CA 1
ATOM 2900 C C . LYS B 1 143 ? -0.032 -31.328 -15.055 1 97.75 143 LYS B C 1
ATOM 2902 O O . LYS B 1 143 ? 0.191 -30.188 -15.5 1 97.75 143 LYS B O 1
ATOM 2907 N N . PRO B 1 144 ? -1.132 -31.547 -14.617 1 97.06 144 PRO B N 1
ATOM 2908 C CA . PRO B 1 144 ? -1.595 -32.844 -14.133 1 97.06 144 PRO B CA 1
ATOM 2909 C C . PRO B 1 144 ? -1.85 -33.844 -15.258 1 97.06 144 PRO B C 1
ATOM 2911 O O . PRO B 1 144 ? -1.438 -33.594 -16.391 1 97.06 144 PRO B O 1
ATOM 2914 N N . ALA B 1 145 ? -2.395 -34.938 -14.914 1 98.31 145 ALA B N 1
ATOM 2915 C CA . ALA B 1 145 ? -2.68 -36 -15.891 1 98.31 145 ALA B CA 1
ATOM 2916 C C . ALA B 1 145 ? -3.65 -35.5 -16.953 1 98.31 145 ALA B C 1
ATOM 2918 O O . ALA B 1 145 ? -4.613 -34.781 -16.656 1 98.31 145 ALA B O 1
ATOM 2919 N N . ALA B 1 146 ? -3.389 -35.906 -18.219 1 98.31 146 ALA B N 1
ATOM 2920 C CA . ALA B 1 146 ? -4.309 -35.594 -19.297 1 98.31 146 ALA B CA 1
ATOM 2921 C C . ALA B 1 146 ? -5.449 -36.594 -19.359 1 98.31 146 ALA B C 1
ATOM 2923 O O . ALA B 1 146 ? -5.402 -37.625 -18.688 1 98.31 146 ALA B O 1
ATOM 2924 N N . GLN B 1 147 ? -6.469 -36.219 -20.094 1 98.25 147 GLN B N 1
ATOM 2925 C CA . GLN B 1 147 ? -7.566 -37.125 -20.391 1 98.25 147 GLN B CA 1
ATOM 2926 C C . GLN B 1 147 ? -7.586 -37.5 -21.875 1 98.25 147 GLN B C 1
ATOM 2928 O O . GLN B 1 147 ? -7.312 -36.656 -22.734 1 98.25 147 GLN B O 1
ATOM 2933 N N . ILE B 1 148 ? -7.949 -38.812 -22.094 1 98.19 148 ILE B N 1
ATOM 2934 C CA . ILE B 1 148 ? -7.941 -39.281 -23.484 1 98.19 148 ILE B CA 1
ATOM 2935 C C . ILE B 1 148 ? -9.336 -39.781 -23.859 1 98.19 148 ILE B C 1
ATOM 2937 O O . ILE B 1 148 ? -9.992 -40.469 -23.062 1 98.19 148 ILE B O 1
ATOM 2941 N N . SER B 1 149 ? -9.742 -39.406 -25.031 1 97.31 149 SER B N 1
ATOM 2942 C CA . SER B 1 149 ? -10.984 -39.938 -25.609 1 97.31 149 SER B CA 1
ATOM 2943 C C . SER B 1 149 ? -10.781 -40.375 -27.047 1 97.31 149 SER B C 1
ATOM 2945 O O . SER B 1 149 ? -9.828 -39.938 -27.703 1 97.31 149 SER B O 1
ATOM 2947 N N . TRP B 1 150 ? -11.719 -41.312 -27.469 1 96 150 TRP B N 1
ATOM 2948 C CA . TRP B 1 150 ? -11.586 -41.875 -28.797 1 96 150 TRP B CA 1
ATOM 2949 C C . TRP B 1 150 ? -12.836 -41.594 -29.641 1 96 150 TRP B C 1
ATOM 2951 O O . TRP B 1 150 ? -13.953 -41.594 -29.109 1 96 150 TRP B O 1
ATOM 2961 N N . THR B 1 151 ? -12.523 -41.375 -30.938 1 93 151 THR B N 1
ATOM 2962 C CA . THR B 1 151 ? -13.602 -41.281 -31.922 1 93 151 THR B CA 1
ATOM 2963 C C . THR B 1 151 ? -13.258 -42.094 -33.156 1 93 151 THR B C 1
ATOM 2965 O O . THR B 1 151 ? -12.289 -41.812 -33.844 1 93 151 THR B O 1
ATOM 2968 N N . PRO B 1 152 ? -14.078 -42.906 -33.594 1 92 152 PRO B N 1
ATOM 2969 C CA . PRO B 1 152 ? -15.219 -43.406 -32.812 1 92 152 PRO B CA 1
ATOM 2970 C C . PRO B 1 152 ? -14.797 -44.156 -31.562 1 92 152 PRO B C 1
ATOM 2972 O O . PRO B 1 152 ? -13.617 -44.438 -31.391 1 92 152 PRO B O 1
ATOM 2975 N N . GLY B 1 153 ? -15.766 -44.5 -30.75 1 90.38 153 GLY B N 1
ATOM 2976 C CA . GLY B 1 153 ? -15.484 -45.312 -29.562 1 90.38 153 GLY B CA 1
ATOM 2977 C C . GLY B 1 153 ? -15.18 -46.75 -29.891 1 90.38 153 GLY B C 1
ATOM 2978 O O . GLY B 1 153 ? -15.656 -47.281 -30.906 1 90.38 153 GLY B O 1
ATOM 2979 N N . GLY B 1 154 ? -14.344 -47.281 -29.078 1 87.94 154 GLY B N 1
ATOM 2980 C CA . GLY B 1 154 ? -13.992 -48.688 -29.203 1 87.94 154 GLY B CA 1
ATOM 2981 C C . GLY B 1 154 ? -13.82 -49.406 -27.875 1 87.94 154 GLY B C 1
ATOM 2982 O O . GLY B 1 154 ? -14.305 -48.906 -26.844 1 87.94 154 GLY B O 1
ATOM 2983 N N . ASP B 1 155 ? -13.367 -50.656 -28.047 1 92.56 155 ASP B N 1
ATOM 2984 C CA . ASP B 1 155 ? -12.961 -51.375 -26.828 1 92.56 155 ASP B CA 1
ATOM 2985 C C . ASP B 1 155 ? -11.609 -50.875 -26.328 1 92.56 155 ASP B C 1
ATOM 2987 O O . ASP B 1 155 ? -10.562 -51.312 -26.797 1 92.56 155 ASP B O 1
ATOM 2991 N N . CYS B 1 156 ? -11.758 -49.969 -25.344 1 95.75 156 CYS B N 1
ATOM 2992 C CA . CYS B 1 156 ? -10.539 -49.25 -24.969 1 95.75 156 CYS B CA 1
ATOM 2993 C C . CYS B 1 156 ? -10.18 -49.531 -23.516 1 95.75 156 CYS B C 1
ATOM 2995 O O . CYS B 1 156 ? -11.055 -49.781 -22.688 1 95.75 156 CYS B O 1
ATOM 2997 N N . HIS B 1 157 ? -8.906 -49.594 -23.219 1 97.12 157 HIS B N 1
ATOM 2998 C CA . HIS B 1 157 ? -8.336 -49.719 -21.891 1 97.12 157 HIS B CA 1
ATOM 2999 C C . HIS B 1 157 ? -7.344 -48.594 -21.594 1 97.12 157 HIS B C 1
ATOM 3001 O O . HIS B 1 157 ? -6.398 -48.406 -22.375 1 97.12 157 HIS B O 1
ATOM 3007 N N . THR B 1 158 ? -7.625 -47.875 -20.562 1 98 158 THR B N 1
ATOM 3008 C CA . THR B 1 158 ? -6.762 -46.75 -20.234 1 98 158 THR B CA 1
ATOM 3009 C C . THR B 1 158 ? -6.004 -47 -18.938 1 98 158 THR B C 1
ATOM 3011 O O . THR B 1 158 ? -6.59 -47.469 -17.953 1 98 158 THR B O 1
ATOM 3014 N N . VAL B 1 159 ? -4.723 -46.75 -18.984 1 98.12 159 VAL B N 1
ATOM 3015 C CA . VAL B 1 159 ? -3.885 -46.906 -17.812 1 98.12 159 VAL B CA 1
ATOM 3016 C C . VAL B 1 159 ? -3.172 -45.594 -17.5 1 98.12 159 VAL B C 1
ATOM 3018 O O . VAL B 1 159 ? -2.783 -44.875 -18.406 1 98.12 159 VAL B O 1
ATOM 3021 N N . GLU B 1 160 ? -2.984 -45.312 -16.234 1 97.62 160 GLU B N 1
ATOM 3022 C CA . GLU B 1 160 ? -2.229 -44.156 -15.758 1 97.62 160 GLU B CA 1
ATOM 3023 C C . GLU B 1 160 ? -0.966 -44.562 -15.016 1 97.62 160 GLU B C 1
ATOM 3025 O O . GLU B 1 160 ? -0.998 -45.5 -14.219 1 97.62 160 GLU B O 1
ATOM 3030 N N . GLU B 1 161 ? 0.084 -44 -15.383 1 97.81 161 GLU B N 1
ATOM 3031 C CA . GLU B 1 161 ? 1.364 -44.281 -14.734 1 97.81 161 GLU B CA 1
ATOM 3032 C C . GLU B 1 161 ? 1.952 -43 -14.125 1 97.81 161 GLU B C 1
ATOM 3034 O O . GLU B 1 161 ? 2.492 -42.156 -14.836 1 97.81 161 GLU B O 1
ATOM 3039 N N . PRO B 1 162 ? 1.897 -42.812 -12.789 1 96.88 162 PRO B N 1
ATOM 3040 C CA . PRO B 1 162 ? 2.551 -41.688 -12.141 1 96.88 162 PRO B CA 1
ATOM 3041 C C . PRO B 1 162 ? 4.07 -41.719 -12.266 1 96.88 162 PRO B C 1
ATOM 3043 O O . PRO B 1 162 ? 4.676 -42.812 -12.133 1 96.88 162 PRO B O 1
ATOM 3046 N N . LEU B 1 163 ? 4.738 -40.656 -12.578 1 95.56 163 LEU B N 1
ATOM 3047 C CA . LEU B 1 163 ? 6.184 -40.594 -12.766 1 95.56 163 LEU B CA 1
ATOM 3048 C C . LEU B 1 163 ? 6.84 -39.781 -11.641 1 95.56 163 LEU B C 1
ATOM 3050 O O . LEU B 1 163 ? 8.07 -39.688 -11.586 1 95.56 163 LEU B O 1
ATOM 3054 N N . GLY B 1 164 ? 6.023 -39.219 -10.727 1 91 164 GLY B N 1
ATOM 3055 C CA . GLY B 1 164 ? 6.535 -38.344 -9.68 1 91 164 GLY B CA 1
ATOM 3056 C C . GLY B 1 164 ? 6.227 -36.875 -9.922 1 91 164 GLY B C 1
ATOM 3057 O O . GLY B 1 164 ? 5.855 -36.469 -11.031 1 91 164 GLY B O 1
ATOM 3058 N N . ASN B 1 165 ? 6.41 -36.062 -8.883 1 91.19 165 ASN B N 1
ATOM 3059 C CA . ASN B 1 165 ? 6.188 -34.625 -8.93 1 91.19 165 ASN B CA 1
ATOM 3060 C C . ASN B 1 165 ? 4.867 -34.281 -9.609 1 91.19 165 ASN B C 1
ATOM 3062 O O . ASN B 1 165 ? 4.801 -33.344 -10.422 1 91.19 165 ASN B O 1
ATOM 3066 N N . ASP B 1 166 ? 3.9 -35.156 -9.492 1 94 166 ASP B N 1
ATOM 3067 C CA . ASP B 1 166 ? 2.523 -34.969 -9.93 1 94 166 ASP B CA 1
ATOM 3068 C C . ASP B 1 166 ? 2.406 -35.125 -11.445 1 94 166 ASP B C 1
ATOM 3070 O O . ASP B 1 166 ? 1.405 -34.719 -12.039 1 94 166 ASP B O 1
ATOM 3074 N N . THR B 1 167 ? 3.5 -35.594 -12.055 1 96.75 167 THR B N 1
ATOM 3075 C CA . THR B 1 167 ? 3.436 -35.906 -13.477 1 96.75 167 THR B CA 1
ATOM 3076 C C . THR B 1 167 ? 2.852 -37.312 -13.703 1 96.75 167 THR B C 1
ATOM 3078 O O . THR B 1 167 ? 3.115 -38.219 -12.93 1 96.75 167 THR B O 1
ATOM 3081 N N . VAL B 1 168 ? 2.029 -37.375 -14.727 1 98.12 168 VAL B N 1
ATOM 3082 C CA . VAL B 1 168 ? 1.355 -38.625 -14.984 1 98.12 168 VAL B CA 1
ATOM 3083 C C . VAL B 1 168 ? 1.353 -38.906 -16.484 1 98.12 168 VAL B C 1
ATOM 3085 O O . VAL B 1 168 ? 1.117 -38 -17.297 1 98.12 168 VAL B O 1
ATOM 3088 N N . THR B 1 169 ? 1.741 -40.156 -16.859 1 98.44 169 THR B N 1
ATOM 3089 C CA . THR B 1 169 ? 1.548 -40.625 -18.219 1 98.44 169 THR B CA 1
ATOM 3090 C C . THR B 1 169 ? 0.24 -41.406 -18.344 1 98.44 169 THR B C 1
ATOM 3092 O O . THR B 1 169 ? -0.028 -42.312 -17.562 1 98.44 169 THR B O 1
ATOM 3095 N N . VAL B 1 170 ? -0.576 -41 -19.25 1 98.69 170 VAL B N 1
ATOM 3096 C CA . VAL B 1 170 ? -1.829 -41.688 -19.516 1 98.69 170 VAL B CA 1
ATOM 3097 C C . VAL B 1 170 ? -1.76 -42.375 -20.891 1 98.69 170 VAL B C 1
ATOM 3099 O O . VAL B 1 170 ? -1.364 -41.75 -21.875 1 98.69 170 VAL B O 1
ATOM 3102 N N . GLN B 1 171 ? -2.051 -43.625 -20.891 1 98.38 171 GLN B N 1
ATOM 3103 C CA . GLN B 1 171 ? -2.051 -44.375 -22.141 1 98.38 171 GLN B CA 1
ATOM 3104 C C . GLN B 1 171 ? -3.373 -45.094 -22.344 1 98.38 171 GLN B C 1
ATOM 3106 O O . GLN B 1 171 ? -3.846 -45.812 -21.438 1 98.38 171 GLN B O 1
ATOM 3111 N N . SER B 1 172 ? -4.02 -44.938 -23.406 1 98.31 172 SER B N 1
ATOM 3112 C CA . SER B 1 172 ? -5.25 -45.625 -23.766 1 98.31 172 SER B CA 1
ATOM 3113 C C . SER B 1 172 ? -5.066 -46.469 -25.016 1 98.31 172 SER B C 1
ATOM 3115 O O . SER B 1 172 ? -4.582 -46 -26.031 1 98.31 172 SER B O 1
ATOM 3117 N N . SER B 1 173 ? -5.375 -47.719 -24.906 1 96.75 173 SER B N 1
ATOM 3118 C CA . SER B 1 173 ? -5.309 -48.656 -26.016 1 96.75 173 SER B CA 1
ATOM 3119 C C . SER B 1 173 ? -6.699 -49.094 -26.469 1 96.75 173 SER B C 1
ATOM 3121 O O . SER B 1 173 ? -7.535 -49.469 -25.641 1 96.75 173 SER B O 1
ATOM 3123 N N . CYS B 1 174 ? -6.902 -49.031 -27.719 1 94.12 174 CYS B N 1
ATOM 3124 C CA . CYS B 1 174 ? -8.234 -49.344 -28.219 1 94.12 174 CYS B CA 1
ATOM 3125 C C . CYS B 1 174 ? -8.172 -50.312 -29.406 1 94.12 174 CYS B C 1
ATOM 3127 O O . CYS B 1 174 ? -7.211 -50.281 -30.172 1 94.12 174 CYS B O 1
ATOM 3129 N N . ARG B 1 175 ? -9.195 -51.125 -29.484 1 91.31 175 ARG B N 1
ATOM 3130 C CA . ARG B 1 175 ? -9.398 -52.031 -30.609 1 91.31 175 ARG B CA 1
ATOM 3131 C C . ARG B 1 175 ? -10.828 -51.938 -31.141 1 91.31 175 ARG B C 1
ATOM 3133 O O . ARG B 1 175 ? -11.766 -51.719 -30.375 1 91.31 175 ARG B O 1
ATOM 3140 N N . TRP B 1 176 ? -10.859 -52.094 -32.406 1 88.19 176 TRP B N 1
ATOM 3141 C CA . TRP B 1 176 ? -12.172 -52.094 -33.062 1 88.19 176 TRP B CA 1
ATOM 3142 C C . TRP B 1 176 ? -12.43 -53.406 -33.75 1 88.19 176 TRP B C 1
ATOM 3144 O O . TRP B 1 176 ? -11.547 -53.938 -34.438 1 88.19 176 TRP B O 1
ATOM 3154 N N . GLU B 1 177 ? -13.422 -54.125 -33.219 1 76.19 177 GLU B N 1
ATOM 3155 C CA . GLU B 1 177 ? -13.766 -55.406 -33.844 1 76.19 177 GLU B CA 1
ATOM 3156 C C . GLU B 1 177 ? -14.281 -55.219 -35.25 1 76.19 177 GLU B C 1
ATOM 3158 O O . GLU B 1 177 ? -14.141 -56.094 -36.094 1 76.19 177 GLU B O 1
ATOM 3163 N N . ASP B 1 178 ? -15.023 -54.156 -35.344 1 65.25 178 ASP B N 1
ATOM 3164 C CA . ASP B 1 178 ? -15.695 -53.969 -36.625 1 65.25 178 ASP B CA 1
ATOM 3165 C C . ASP B 1 178 ? -14.75 -53.406 -37.688 1 65.25 178 ASP B C 1
ATOM 3167 O O . ASP B 1 178 ? -13.938 -52.531 -37.375 1 65.25 178 ASP B O 1
ATOM 3171 N N . HIS B 1 179 ? -14.648 -54.062 -38.844 1 60.34 179 HIS B N 1
ATOM 3172 C CA . HIS B 1 179 ? -13.797 -53.844 -40 1 60.34 179 HIS B CA 1
ATOM 3173 C C . HIS B 1 179 ? -14.109 -52.5 -40.656 1 60.34 179 HIS B C 1
ATOM 3175 O O . HIS B 1 179 ? -13.43 -52.125 -41.625 1 60.34 179 HIS B O 1
ATOM 3181 N N . TRP B 1 180 ? -15.156 -51.719 -40.094 1 66.62 180 TRP B N 1
ATOM 3182 C CA . TRP B 1 180 ? -15.484 -50.562 -40.938 1 66.62 180 TRP B CA 1
ATOM 3183 C C . TRP B 1 180 ? -14.844 -49.312 -40.406 1 66.62 180 TRP B C 1
ATOM 3185 O O . TRP B 1 180 ? -15.062 -48.219 -40.938 1 66.62 180 TRP B O 1
ATOM 3195 N N . VAL B 1 181 ? -13.977 -49.469 -39.406 1 72.38 181 VAL B N 1
ATOM 3196 C CA . VAL B 1 181 ? -13.422 -48.219 -38.875 1 72.38 181 VAL B CA 1
ATOM 3197 C C . VAL B 1 181 ? -12.094 -47.906 -39.562 1 72.38 181 VAL B C 1
ATOM 3199 O O . VAL B 1 181 ? -11.109 -48.625 -39.375 1 72.38 181 VAL B O 1
ATOM 3202 N N . SER B 1 182 ? -12.094 -47.094 -40.562 1 77.06 182 SER B N 1
ATOM 3203 C CA . SER B 1 182 ? -10.891 -46.781 -41.312 1 77.06 182 SER B CA 1
ATOM 3204 C C . SER B 1 182 ? -10.062 -45.719 -40.625 1 77.06 182 SER B C 1
ATOM 3206 O O . SER B 1 182 ? -8.828 -45.781 -40.625 1 77.06 182 SER B O 1
ATOM 3208 N N . ASN B 1 183 ? -10.766 -44.719 -40.094 1 88.69 183 ASN B N 1
ATOM 3209 C CA . ASN B 1 183 ? -10.062 -43.625 -39.469 1 88.69 183 ASN B CA 1
ATOM 3210 C C . ASN B 1 183 ? -10.414 -43.5 -37.969 1 88.69 183 ASN B C 1
ATOM 3212 O O . ASN B 1 183 ? -11.586 -43.5 -37.625 1 88.69 183 ASN B O 1
ATOM 3216 N N . VAL B 1 184 ? -9.359 -43.594 -37.219 1 91 184 VAL B N 1
ATOM 3217 C CA . VAL B 1 184 ? -9.562 -43.469 -35.781 1 91 184 VAL B CA 1
ATOM 3218 C C . VAL B 1 184 ? -8.812 -42.25 -35.281 1 91 184 VAL B C 1
ATOM 3220 O O . VAL B 1 184 ? -7.707 -41.938 -35.719 1 91 184 VAL B O 1
ATOM 3223 N N . SER B 1 185 ? -9.5 -41.5 -34.344 1 94.5 185 SER B N 1
ATOM 3224 C CA . SER B 1 185 ? -8.875 -40.312 -33.781 1 94.5 185 SER B CA 1
ATOM 3225 C C . SER B 1 185 ? -8.891 -40.344 -32.25 1 94.5 185 SER B C 1
ATOM 3227 O O . SER B 1 185 ? -9.828 -40.875 -31.656 1 94.5 185 SER B O 1
ATOM 3229 N N . CYS B 1 186 ? -7.863 -39.875 -31.766 1 96.69 186 CYS B N 1
ATOM 3230 C CA . CYS B 1 186 ? -7.809 -39.719 -30.312 1 96.69 186 CYS B CA 1
ATOM 3231 C C . CYS B 1 186 ? -7.695 -38.25 -29.938 1 96.69 186 CYS B C 1
ATOM 3233 O O . CYS B 1 186 ? -6.996 -37.469 -30.609 1 96.69 186 CYS B O 1
ATOM 3235 N N . SER B 1 187 ? -8.445 -37.844 -28.922 1 97.81 187 SER B N 1
ATOM 3236 C CA . SER B 1 187 ? -8.406 -36.469 -28.375 1 97.81 187 SER B CA 1
ATOM 3237 C C . SER B 1 187 ? -7.82 -36.469 -26.969 1 97.81 187 SER B C 1
ATOM 3239 O O . SER B 1 187 ? -8.305 -37.156 -26.078 1 97.81 187 SER B O 1
ATOM 3241 N N . VAL B 1 188 ? -6.746 -35.625 -26.875 1 98.25 188 VAL B N 1
ATOM 3242 C CA . VAL B 1 188 ? -6.098 -35.469 -25.578 1 98.25 188 VAL B CA 1
ATOM 3243 C C . VAL B 1 188 ? -6.445 -34.125 -24.984 1 98.25 188 VAL B C 1
ATOM 3245 O O . VAL B 1 188 ? -6.168 -33.062 -25.594 1 98.25 188 VAL B O 1
ATOM 3248 N N . TYR B 1 189 ? -7.035 -34.125 -23.766 1 98.06 189 TYR B N 1
ATOM 3249 C CA . TYR B 1 189 ? -7.422 -32.906 -23.062 1 98.06 189 TYR B CA 1
ATOM 3250 C C . TYR B 1 189 ? -6.484 -32.625 -21.891 1 98.06 189 TYR B C 1
ATOM 3252 O O . TYR B 1 189 ? -6.297 -33.5 -21.031 1 98.06 189 TYR B O 1
ATOM 3260 N N . HIS B 1 190 ? -5.949 -31.453 -21.938 1 96.88 190 HIS B N 1
ATOM 3261 C CA . HIS B 1 190 ? -5.035 -31.047 -20.875 1 96.88 190 HIS B CA 1
ATOM 3262 C C . HIS B 1 190 ? -5.141 -29.547 -20.594 1 96.88 190 HIS B C 1
ATOM 3264 O O . HIS B 1 190 ? -5.555 -28.781 -21.469 1 96.88 190 HIS B O 1
ATOM 3270 N N . LEU B 1 191 ? -4.801 -29.172 -19.375 1 95.31 191 LEU B N 1
ATOM 3271 C CA . LEU B 1 191 ? -4.914 -27.781 -18.938 1 95.31 191 LEU B CA 1
ATOM 3272 C C . LEU B 1 191 ? -4.043 -26.875 -19.797 1 95.31 191 LEU B C 1
ATOM 3274 O O . LEU B 1 191 ? -4.336 -25.688 -19.953 1 95.31 191 LEU B O 1
ATOM 3278 N N . THR B 1 192 ? -2.943 -27.453 -20.328 1 95.88 192 THR B N 1
ATOM 3279 C CA . THR B 1 192 ? -2.045 -26.625 -21.141 1 95.88 192 THR B CA 1
ATOM 3280 C C . THR B 1 192 ? -2.518 -26.562 -22.578 1 95.88 192 THR B C 1
ATOM 3282 O O . THR B 1 192 ? -1.964 -25.812 -23.391 1 95.88 192 THR B O 1
ATOM 3285 N N . GLY B 1 193 ? -3.492 -27.344 -22.906 1 94.88 193 GLY B N 1
ATOM 3286 C CA . GLY B 1 193 ? -4.008 -27.375 -24.266 1 94.88 193 GLY B CA 1
ATOM 3287 C C . GLY B 1 193 ? -4.492 -28.75 -24.703 1 94.88 193 GLY B C 1
ATOM 3288 O O . GLY B 1 193 ? -4.059 -29.766 -24.156 1 94.88 193 GLY B O 1
ATOM 3289 N N . ASN B 1 194 ? -5.312 -28.703 -25.719 1 96.5 194 ASN B N 1
ATOM 3290 C CA . ASN B 1 194 ? -5.848 -29.953 -26.25 1 96.5 194 ASN B CA 1
ATOM 3291 C C . ASN B 1 194 ? -5.156 -30.359 -27.562 1 96.5 194 ASN B C 1
ATOM 3293 O O . ASN B 1 194 ? -4.668 -29.5 -28.297 1 96.5 194 ASN B O 1
ATOM 3297 N N . ARG B 1 195 ? -5.086 -31.688 -27.75 1 97.25 195 ARG B N 1
ATOM 3298 C CA . ARG B 1 195 ? -4.504 -32.219 -28.984 1 97.25 195 ARG B CA 1
ATOM 3299 C C . ARG B 1 195 ? -5.363 -33.312 -29.562 1 97.25 195 ARG B C 1
ATOM 3301 O O . ARG B 1 195 ? -5.887 -34.156 -28.828 1 97.25 195 ARG B O 1
ATOM 3308 N N . ASN B 1 196 ? -5.488 -33.281 -30.891 1 97 196 ASN B N 1
ATOM 3309 C CA . ASN B 1 196 ? -6.188 -34.344 -31.609 1 97 196 ASN B CA 1
ATOM 3310 C C . ASN B 1 196 ? -5.289 -35 -32.656 1 97 196 ASN B C 1
ATOM 3312 O O . ASN B 1 196 ? -4.672 -34.312 -33.469 1 97 196 ASN B O 1
ATOM 3316 N N . LEU B 1 197 ? -5.188 -36.312 -32.594 1 96.56 197 LEU B N 1
ATOM 3317 C CA . LEU B 1 197 ? -4.414 -37.062 -33.562 1 96.56 197 LEU B CA 1
ATOM 3318 C C . LEU B 1 197 ? -5.27 -38.125 -34.25 1 96.56 197 LEU B C 1
ATOM 3320 O O . LEU B 1 197 ? -6.172 -38.688 -33.594 1 96.56 197 LEU B O 1
ATOM 3324 N N . SER B 1 198 ? -4.945 -38.438 -35.469 1 94.81 198 SER B N 1
ATOM 3325 C CA . SER B 1 198 ? -5.699 -39.438 -36.188 1 94.81 198 SER B CA 1
ATOM 3326 C C . SER B 1 198 ? -4.766 -40.406 -36.906 1 94.81 198 SER B C 1
ATOM 3328 O O . SER B 1 198 ? -3.643 -40.062 -37.25 1 94.81 198 SER B O 1
ATOM 3330 N N . ILE B 1 199 ? -5.242 -41.625 -37.062 1 90.69 199 ILE B N 1
ATOM 3331 C CA . ILE B 1 199 ? -4.5 -42.656 -37.781 1 90.69 199 ILE B CA 1
ATOM 3332 C C . ILE B 1 199 ? -5.453 -43.469 -38.656 1 90.69 199 ILE B C 1
ATOM 3334 O O . ILE B 1 199 ? -6.59 -43.75 -38.25 1 90.69 199 ILE B O 1
ATOM 3338 N N . GLU B 1 200 ? -4.965 -43.719 -39.812 1 84.06 200 GLU B N 1
ATOM 3339 C CA . GLU B 1 200 ? -5.727 -44.594 -40.688 1 84.06 200 GLU B CA 1
ATOM 3340 C C . GLU B 1 200 ? -5.332 -46.062 -40.469 1 84.06 200 GLU B C 1
ATOM 3342 O O . GLU B 1 200 ? -4.145 -46.375 -40.469 1 84.06 200 GLU B O 1
ATOM 3347 N N . GLN B 1 201 ? -6.082 -46.969 -39.875 1 74.19 201 GLN B N 1
ATOM 3348 C CA . GLN B 1 201 ? -5.789 -48.344 -39.531 1 74.19 201 GLN B CA 1
ATOM 3349 C C . GLN B 1 201 ? -5.172 -49.094 -40.719 1 74.19 201 GLN B C 1
ATOM 3351 O O . GLN B 1 201 ? -4.254 -49.906 -40.531 1 74.19 201 GLN B O 1
ATOM 3356 N N . ASN B 1 202 ? -5.793 -49.125 -41.875 1 58.59 202 ASN B N 1
ATOM 3357 C CA . ASN B 1 202 ? -5.301 -49.906 -43.031 1 58.59 202 ASN B CA 1
ATOM 3358 C C . ASN B 1 202 ? -4.145 -49.219 -43.719 1 58.59 202 ASN B C 1
ATOM 3360 O O . ASN B 1 202 ? -3.76 -49.594 -44.812 1 58.59 202 ASN B O 1
ATOM 3364 N N . SER B 1 203 ? -3.756 -48 -43.25 1 52.06 203 SER B N 1
ATOM 3365 C CA . SER B 1 203 ? -2.625 -47.5 -44.031 1 52.06 203 SER B CA 1
ATOM 3366 C C . SER B 1 203 ? -1.321 -48.156 -43.594 1 52.06 203 SER B C 1
ATOM 3368 O O . SER B 1 203 ? -1.175 -48.562 -42.438 1 52.06 203 SER B O 1
ATOM 3370 N N . LEU B 1 204 ? -0.394 -48.688 -44.469 1 43.53 204 LEU B N 1
ATOM 3371 C CA . LEU B 1 204 ? 0.93 -49.281 -44.281 1 43.53 204 LEU B CA 1
ATOM 3372 C C . LEU B 1 204 ? 1.724 -48.469 -43.25 1 43.53 204 LEU B C 1
ATOM 3374 O O . LEU B 1 204 ? 1.513 -47.281 -43.062 1 43.53 204 LEU B O 1
ATOM 3378 N N . PRO B 1 205 ? 2.779 -48.969 -42.656 1 42.22 205 PRO B N 1
ATOM 3379 C CA . PRO B 1 205 ? 3.891 -48.469 -41.812 1 42.22 205 PRO B CA 1
ATOM 3380 C C . PRO B 1 205 ? 4.578 -47.25 -42.406 1 42.22 205 PRO B C 1
ATOM 3382 O O . PRO B 1 205 ? 4.93 -47.25 -43.594 1 42.22 205 PRO B O 1
ATOM 3385 N N . GLY B 1 206 ? 4.492 -45.906 -42.094 1 38.16 206 GLY B N 1
ATOM 3386 C CA . GLY B 1 206 ? 5.285 -44.719 -42.406 1 38.16 206 GLY B CA 1
ATOM 3387 C C . GLY B 1 206 ? 4.484 -43.438 -42.344 1 38.16 206 GLY B C 1
ATOM 3388 O O . GLY B 1 206 ? 4.906 -42.406 -42.875 1 38.16 206 GLY B O 1
ATOM 3389 N N . SER B 1 207 ? 3.242 -43.469 -42.375 1 39.19 207 SER B N 1
ATOM 3390 C CA . SER B 1 207 ? 2.701 -42.125 -42.531 1 39.19 207 SER B CA 1
ATOM 3391 C C . SER B 1 207 ? 3.002 -41.25 -41.312 1 39.19 207 SER B C 1
ATOM 3393 O O . SER B 1 207 ? 2.738 -41.656 -40.188 1 39.19 207 SER B O 1
ATOM 3395 N N . GLU B 1 208 ? 3.863 -40.312 -41.562 1 41.06 208 GLU B N 1
ATOM 3396 C CA . GLU B 1 208 ? 4.414 -39.312 -40.656 1 41.06 208 GLU B CA 1
ATOM 3397 C C . GLU B 1 208 ? 3.307 -38.531 -39.969 1 41.06 208 GLU B C 1
ATOM 3399 O O . GLU B 1 208 ? 2.316 -38.156 -40.594 1 41.06 208 GLU B O 1
ATOM 3404 N N . LEU B 1 209 ? 3.279 -38.594 -38.719 1 45.06 209 LEU B N 1
ATOM 3405 C CA . LEU B 1 209 ? 2.561 -37.781 -37.719 1 45.06 209 LEU B CA 1
ATOM 3406 C C . LEU B 1 209 ? 2.654 -36.312 -38.062 1 45.06 209 LEU B C 1
ATOM 3408 O O . LEU B 1 209 ? 3.748 -35.781 -38.312 1 45.06 209 LEU B O 1
ATOM 3412 N N . SER B 1 210 ? 1.735 -35.75 -38.812 1 39.84 210 SER B N 1
ATOM 3413 C CA . SER B 1 210 ? 1.809 -34.312 -38.906 1 39.84 210 SER B CA 1
ATOM 3414 C C . SER B 1 210 ? 1.974 -33.688 -37.531 1 39.84 210 SER B C 1
ATOM 3416 O O . SER B 1 210 ? 1.154 -33.906 -36.656 1 39.84 210 SER B O 1
ATOM 3418 N N . PRO B 1 211 ? 3.182 -33.219 -37.281 1 42.38 211 PRO B N 1
ATOM 3419 C CA . PRO B 1 211 ? 3.398 -32.5 -36.031 1 42.38 211 PRO B CA 1
ATOM 3420 C C . PRO B 1 211 ? 2.402 -31.359 -35.812 1 42.38 211 PRO B C 1
ATOM 3422 O O . PRO B 1 211 ? 2.207 -30.531 -36.688 1 42.38 211 PRO B O 1
ATOM 3425 N N . GLN B 1 212 ? 1.321 -31.578 -35.281 1 41.56 212 GLN B N 1
ATOM 3426 C CA . GLN B 1 212 ? 0.515 -30.406 -34.938 1 41.56 212 GLN B CA 1
ATOM 3427 C C . GLN B 1 212 ? 1.33 -29.391 -34.156 1 41.56 212 GLN B C 1
ATOM 3429 O O . GLN B 1 212 ? 2.254 -29.75 -33.438 1 41.56 212 GLN B O 1
ATOM 3434 N N . SER B 1 213 ? 1.352 -28.125 -34.656 1 39.59 213 SER B N 1
ATOM 3435 C CA . SER B 1 213 ? 2.041 -26.938 -34.156 1 39.59 213 SER B CA 1
ATOM 3436 C C . SER B 1 213 ? 1.883 -26.781 -32.656 1 39.59 213 SER B C 1
ATOM 3438 O O . SER B 1 213 ? 0.832 -27.109 -32.094 1 39.59 213 SER B O 1
ATOM 3440 N N . PRO B 1 214 ? 2.967 -26.703 -31.984 1 40.34 214 PRO B N 1
ATOM 3441 C CA . PRO B 1 214 ? 2.988 -26.422 -30.547 1 40.34 214 PRO B CA 1
ATOM 3442 C C . PRO B 1 214 ? 2.051 -25.281 -30.141 1 40.34 214 PRO B C 1
ATOM 3444 O O . PRO B 1 214 ? 1.872 -24.344 -30.906 1 40.34 214 PRO B O 1
ATOM 3447 N N . MET B 1 215 ? 1.093 -25.625 -29.5 1 34.88 215 MET B N 1
ATOM 3448 C CA . MET B 1 215 ? 0.268 -24.562 -28.938 1 34.88 215 MET B CA 1
ATOM 3449 C C . MET B 1 215 ? 1.135 -23.5 -28.266 1 34.88 215 MET B C 1
ATOM 3451 O O . MET B 1 215 ? 1.962 -23.828 -27.406 1 34.88 215 MET B O 1
ATOM 3455 N N . ARG B 1 216 ? 1.419 -22.453 -28.891 1 34.19 216 ARG B N 1
ATOM 3456 C CA . ARG B 1 216 ? 2.012 -21.266 -28.266 1 34.19 216 ARG B CA 1
ATOM 3457 C C . ARG B 1 216 ? 1.238 -20.859 -27.031 1 34.19 216 ARG B C 1
ATOM 3459 O O . ARG B 1 216 ? 0.064 -20.484 -27.109 1 34.19 216 ARG B O 1
ATOM 3466 N N . GLY B 1 217 ? 1.394 -21.531 -26 1 32.84 217 GLY B N 1
ATOM 3467 C CA . GLY B 1 217 ? 0.812 -20.969 -24.797 1 32.84 217 GLY B CA 1
ATOM 3468 C C . GLY B 1 217 ? 1.247 -19.531 -24.531 1 32.84 217 GLY B C 1
ATOM 3469 O O . GLY B 1 217 ? 2.434 -19.266 -24.328 1 32.84 217 GLY B O 1
ATOM 3470 N N . SER B 1 218 ? 0.741 -18.656 -25.281 1 31.2 218 SER B N 1
ATOM 3471 C CA . SER B 1 218 ? 0.96 -17.234 -24.984 1 31.2 218 SER B CA 1
ATOM 3472 C C . SER B 1 218 ? 0.505 -16.906 -23.562 1 31.2 218 SER B C 1
ATOM 3474 O O . SER B 1 218 ? -0.581 -16.359 -23.375 1 31.2 218 SER B O 1
ATOM 3476 N N . ASN B 1 219 ? 0.519 -17.719 -22.562 1 30.94 219 ASN B N 1
ATOM 3477 C CA . ASN B 1 219 ? -0.144 -17.172 -21.391 1 30.94 219 ASN B CA 1
ATOM 3478 C C . ASN B 1 219 ? 0.712 -16.109 -20.703 1 30.94 219 ASN B C 1
ATOM 3480 O O . ASN B 1 219 ? 1.671 -16.438 -20 1 30.94 219 ASN B O 1
ATOM 3484 N N . SER B 1 220 ? 1.054 -15.078 -21.406 1 30.95 220 SER B N 1
ATOM 3485 C CA . SER B 1 220 ? 1.51 -13.953 -20.594 1 30.95 220 SER B CA 1
ATOM 3486 C C . SER B 1 220 ? 0.529 -13.641 -19.469 1 30.95 220 SER B C 1
ATOM 3488 O O . SER B 1 220 ? -0.612 -13.25 -19.719 1 30.95 220 SER B O 1
ATOM 3490 N N . LEU B 1 221 ? 0.545 -14.422 -18.469 1 33.62 221 LEU B N 1
ATOM 3491 C CA . LEU B 1 221 ? -0.289 -14.102 -17.312 1 33.62 221 LEU B CA 1
ATOM 3492 C C . LEU B 1 221 ? -0.003 -12.695 -16.812 1 33.62 221 LEU B C 1
ATOM 3494 O O . LEU B 1 221 ? 1.063 -12.438 -16.25 1 33.62 221 LEU B O 1
ATOM 3498 N N . THR B 1 222 ? -0.316 -11.781 -17.672 1 31.5 222 THR B N 1
ATOM 3499 C CA . THR B 1 222 ? -0.369 -10.43 -17.125 1 31.5 222 THR B CA 1
ATOM 3500 C C . THR B 1 222 ? -1.523 -10.281 -16.141 1 31.5 222 THR B C 1
ATOM 3502 O O . THR B 1 222 ? -2.689 -10.406 -16.516 1 31.5 222 THR B O 1
ATOM 3505 N N . VAL B 1 223 ? -1.346 -10.594 -15.023 1 29.42 223 VAL B N 1
ATOM 3506 C CA . VAL B 1 223 ? -2.363 -10.258 -14.031 1 29.42 223 VAL B CA 1
ATOM 3507 C C . VAL B 1 223 ? -2.59 -8.742 -14.023 1 29.42 223 VAL B C 1
ATOM 3509 O O . VAL B 1 223 ? -1.683 -7.977 -13.695 1 29.42 223 VAL B O 1
ATOM 3512 N N . ARG B 1 224 ? -3.393 -8.234 -15.062 1 27.89 224 ARG B N 1
ATOM 3513 C CA . ARG B 1 224 ? -3.887 -6.863 -14.977 1 27.89 224 ARG B CA 1
ATOM 3514 C C . ARG B 1 224 ? -4.664 -6.641 -13.688 1 27.89 224 ARG B C 1
ATOM 3516 O O . ARG B 1 224 ? -5.473 -7.484 -13.289 1 27.89 224 ARG B O 1
ATOM 3523 N N . SER B 1 225 ? -4.25 -5.582 -12.852 1 21.94 225 SER B N 1
ATOM 3524 C CA . SER B 1 225 ? -5.203 -4.977 -11.93 1 21.94 225 SER B CA 1
ATOM 3525 C C . SER B 1 225 ? -6.449 -4.484 -12.664 1 21.94 225 SER B C 1
ATOM 3527 O O . SER B 1 225 ? -6.371 -4.078 -13.82 1 21.94 225 SER B O 1
#

Sequence (450 aa):
MKNKHMKYFHYSLCAGVQLTLPCLYPVCGYKGILSCPRISLTTVLVTTWEIILRDKPSCTRAYRRHTNETRAINCSHETISWDSRPDQNPVLQIDPVAITHDGYYRCEWAQLMGYHLTVLVPPEVTLFQLENGTIVCRAAAGKPAAQISWTPGGDCHTVEEPLGNDTVTVQSSCRWEDHWVSNVSCSVYHLTGNRNLSIEQNSLPGSELSPQSPMRGSNSLTVRSMKNKHMKYFHYSLCAGVQLTLPCLYPVCGYKGILSCPRISLTTVLVTTWEIILRDKPSCTRAYRRHTNETRAINCSHETISWDSRPDQNPVLQIDPVAITHDGYYRCEWAQLMGYHLTVLVPPEVTLFQLENGTIVCRAAAGKPAAQISWTPGGDCHTVEEPLGNDTVTVQSSCRWEDHWVSNVSCSVYHLTGNRNLSIEQNSLPGSELSPQSPMRGSNSLTVRS

InterPro domains:
  IPR007110 Immunoglobulin-like domain [PS50835] (123-198)
  IPR013162 CD80-like, immunoglobulin C2-set [PF08205] (129-190)
  IPR013783 Immunoglobulin-like fold [G3DSA:2.60.40.10] (24-121)
  IPR013783 Immunoglobulin-like fold [G3DSA:2.60.40.10] (122-205)
  IPR036179 Immunoglobulin-like domain superfamily [SSF48726] (117-197)
  IPR040012 Cell surface glycoprotein CD200 receptor [PTHR21462] (28-205)

Organism: Felis catus (NCBI:txid9685)

Foldseek 3Di:
DDPPPPVPPPPPPPPPPPPPDDDDDDDAQAKDKAFDDDDDLVWWAKKKKWADWPPADIKMWMAGSVVRDIDIDRDPDPQWDADPCCSVTRMIMGPGDDPRRPGDMDMDIDTDDDDDDDDWDFFDWDWDADPVLKIKIKGFFTQADKDKDKVPDFAKDKDWDDPDPNTIMIMMIGDDPDPPCQKMKMWIDDPQDIDMFMDGSPDDPDDDGPPDDPDPSPPPVPVDD/DDPPPPPPPPPPPPPPPPPPDDDDDDDAQAKDKAFDDDDDLVWWAKKKKWADWPPADIKMWMAGSVVRDIDIDRDPDPQWDADPCCSVTRMIMGPGDDPRSPGDMDMDIDTDDDDDDDDWDFFDWDWDADPVLKIKIKGFFTQADKDKDKVPDFAKDKDWDDPDPNTIMIMMIGDHPDPPCQKMKMWIGDPQDIDMFMDGSPDDPDDDGPPDDPDPSPPPVPVDD

pLDDT: mean 78.97, std 22.9, range [21.19, 98.69]

Secondary structure (DSSP, 8-state):
--------------TT----PPEE-PBTTS-EEE------TTTEEEEEEEEEETTS--EEEEEETTTTEEEEES---TTEEE-S-TTT---EEESS--GGG-EEEEEEEEEEEEEEE--BBPPEEEEEE-TTS-EEEEEEEEBS--EEEEES--EEEEEEEEEETTEEEEEEEEE--STT--EEEEEEE-TT--EEEEEETTS-TT-------------------/--------------TT------EE-PBTTS-EEE------TTTEEEEEEEEEETTS--EEEEEETTTTEEEEES---TTEEE-S-TTT---EEESS--GGG-EEEEEEEEEEEEEEE--BBPPEEEEEE-TTS-EEEEEEEEBS--EEEEES--EEEEEEEEEETTEEEEEEEEE--STT--EEEEEEE-TT--EEEEEETTS-TT-------------------